Protein AF-A0A3C1GFR5-F1 (afdb_monomer)

pLDDT: mean 71.45, std 18.62, range [28.66, 93.38]

Secondary structure (DSSP, 8-state):
----EEEEEETTEEEETTSTTEEESS----SS---EEEEEEETTEEEEEEEETTPPEEEEEEEEEE-SSHHHHHHHHHHHHTTS--TT--EEEEEE-TTSS-EEEEEEEEEEEEEE--HHHHHH-SEEEEEEEEEE-S--B-PPEEEE-TTT-EEEESEEEE-TT---SSPEEEEEEEE-SSS-EEEEEEEEESSSS--GGGTEEESTT---BSSEEE--TT-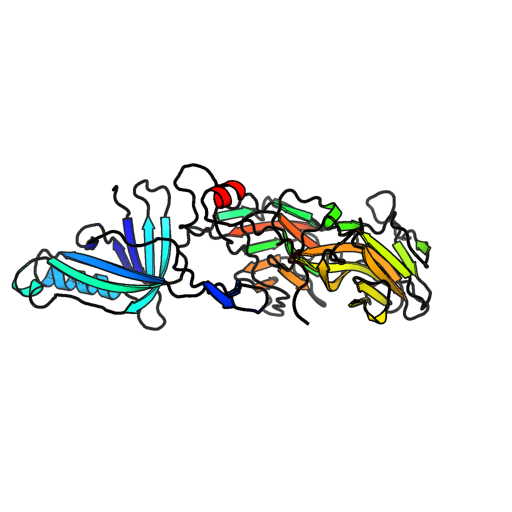--SSS---EEEE-SSSPEEEEEE-TTSPSEEEEEEEEEEESSS-EEEEEESSS-GGGSEEEEE--SS-EEEEEEEEEESSS--SS-S--EEEEEEEESSSS-EEEEEEEEEE-TT-EEEEE-TT--BSEEEEETTEEEETTB-------S---EESSSEEEEEEEESS--SS-EEEEEEEEE--BGGGS--SS-PPPHHHHHHTTSS---PPP---------

Structure (mmCIF, N/CA/C/O backbone):
data_AF-A0A3C1GFR5-F1
#
_entry.id   AF-A0A3C1GFR5-F1
#
loop_
_atom_site.group_PDB
_atom_site.id
_atom_site.type_symbol
_atom_site.label_atom_id
_atom_site.label_alt_id
_atom_site.label_comp_id
_atom_site.label_asym_id
_atom_site.label_entity_id
_atom_site.label_seq_id
_atom_site.pdbx_PDB_ins_code
_atom_site.Cartn_x
_atom_site.Cartn_y
_atom_site.Cartn_z
_atom_site.occupancy
_atom_site.B_iso_or_equiv
_atom_site.auth_seq_id
_atom_site.auth_comp_id
_atom_site.auth_asym_id
_atom_site.auth_atom_id
_atom_site.pdbx_PDB_model_num
ATOM 1 N N . MET A 1 1 ? -5.021 -7.190 39.333 1.00 31.58 1 MET A N 1
ATOM 2 C CA . MET A 1 1 ? -5.358 -6.693 37.986 1.00 31.58 1 MET A CA 1
ATOM 3 C C . MET A 1 1 ? -5.817 -5.260 38.150 1.00 31.58 1 MET A C 1
ATOM 5 O O . MET A 1 1 ? -6.749 -5.011 38.901 1.00 31.58 1 MET A O 1
ATOM 9 N N . THR A 1 2 ? -5.046 -4.315 37.628 1.00 34.56 2 THR A N 1
ATOM 10 C CA . THR A 1 2 ? -5.288 -2.872 37.755 1.00 34.56 2 THR A CA 1
ATOM 11 C C . THR A 1 2 ? -6.319 -2.438 36.710 1.00 34.56 2 THR A C 1
ATOM 13 O O . THR A 1 2 ? -6.284 -2.932 35.589 1.00 34.56 2 THR A O 1
ATOM 16 N N . ALA A 1 3 ? -7.255 -1.570 37.100 1.00 43.94 3 ALA A N 1
ATOM 17 C CA . ALA A 1 3 ? -8.505 -1.286 36.389 1.00 43.94 3 ALA A CA 1
ATOM 18 C C . ALA A 1 3 ? -8.322 -0.836 34.929 1.00 43.94 3 ALA A C 1
ATOM 20 O O . ALA A 1 3 ? -7.822 0.255 34.667 1.00 43.94 3 ALA A O 1
ATOM 21 N N . THR A 1 4 ? -8.770 -1.665 33.992 1.00 67.88 4 THR A N 1
ATOM 22 C CA . THR A 1 4 ? -9.026 -1.278 32.603 1.00 67.88 4 THR A CA 1
ATOM 23 C C . THR A 1 4 ? -10.295 -0.424 32.579 1.00 67.88 4 THR A C 1
ATOM 25 O O . THR A 1 4 ? -11.318 -0.842 33.120 1.00 67.88 4 THR A O 1
ATOM 28 N N . VAL A 1 5 ? -10.241 0.787 32.021 1.00 77.19 5 VAL A N 1
ATOM 29 C CA . VAL A 1 5 ? -11.447 1.613 31.856 1.00 77.19 5 VAL A CA 1
ATOM 30 C C . VAL A 1 5 ? -12.159 1.147 30.597 1.00 77.19 5 VAL A C 1
ATOM 32 O O . VAL A 1 5 ? -11.546 1.077 29.533 1.00 77.19 5 VAL A O 1
ATOM 35 N N . TYR A 1 6 ? -13.443 0.834 30.733 1.00 85.62 6 TYR A N 1
ATOM 36 C CA . TYR A 1 6 ? -14.312 0.468 29.623 1.00 85.62 6 TYR A CA 1
ATOM 37 C C . TYR A 1 6 ? -15.382 1.542 29.479 1.00 85.62 6 TYR A C 1
ATOM 39 O O . TYR A 1 6 ? -16.169 1.754 30.403 1.00 85.62 6 TYR A O 1
ATOM 47 N N . THR A 1 7 ? -15.406 2.219 28.339 1.00 89.44 7 THR A N 1
ATOM 48 C CA . THR A 1 7 ? -16.389 3.259 28.033 1.00 89.44 7 THR A CA 1
ATOM 49 C C . THR A 1 7 ? -17.201 2.823 26.831 1.00 89.44 7 THR A C 1
ATOM 51 O O . THR A 1 7 ? -16.641 2.601 25.762 1.00 89.44 7 THR A O 1
ATOM 54 N N . LEU A 1 8 ? -18.514 2.709 27.003 1.00 91.19 8 LEU A N 1
ATOM 55 C CA . LEU A 1 8 ? -19.450 2.486 25.909 1.00 91.19 8 LEU A CA 1
ATOM 56 C C . LEU A 1 8 ? -19.996 3.842 25.454 1.00 91.19 8 LEU A C 1
ATOM 58 O O . LEU A 1 8 ? -20.350 4.668 26.299 1.00 91.19 8 LEU A O 1
ATOM 62 N N . ALA A 1 9 ? -20.073 4.086 24.150 1.00 92.81 9 ALA A N 1
ATOM 63 C CA . ALA A 1 9 ? -20.615 5.322 23.602 1.00 92.81 9 ALA A CA 1
ATOM 64 C C . ALA A 1 9 ? -21.439 5.084 22.333 1.00 92.81 9 ALA A C 1
ATOM 66 O O . ALA A 1 9 ? -21.149 4.193 21.540 1.00 92.81 9 ALA A O 1
ATOM 67 N N . LYS A 1 10 ? -22.466 5.915 22.137 1.00 93.38 10 LYS A N 1
ATOM 68 C CA . LYS A 1 10 ? -23.279 5.973 20.919 1.00 93.38 10 LYS A CA 1
ATOM 69 C C . LYS A 1 10 ? -23.710 7.417 20.683 1.00 93.38 10 LYS A C 1
ATOM 71 O O . LYS A 1 10 ? -24.371 8.026 21.528 1.00 93.38 10 LYS A O 1
ATOM 76 N N . GLY A 1 11 ? -23.317 7.989 19.545 1.00 89.19 11 GLY A N 1
ATOM 77 C CA . GLY A 1 11 ? -23.493 9.420 19.286 1.00 89.19 11 GLY A CA 1
ATOM 78 C C . GLY A 1 11 ? -22.819 10.278 20.366 1.00 89.19 11 GLY A C 1
ATOM 79 O O . GLY A 1 11 ? -21.651 10.081 20.681 1.00 89.19 11 GLY A O 1
ATOM 80 N N . ALA A 1 12 ? -23.558 11.225 20.950 1.00 86.56 12 ALA A N 1
ATOM 81 C CA . ALA A 1 12 ? -23.051 12.089 22.023 1.00 86.56 12 ALA A CA 1
ATOM 82 C C . ALA A 1 12 ? -23.143 11.467 23.433 1.00 86.56 12 ALA A C 1
ATOM 84 O O . ALA A 1 12 ? -22.642 12.056 24.391 1.00 86.56 12 ALA A O 1
ATOM 85 N N . ALA A 1 13 ? -23.808 10.318 23.584 1.00 89.94 13 ALA A N 1
ATOM 86 C CA . ALA A 1 13 ? -23.986 9.663 24.874 1.00 89.94 13 ALA A CA 1
ATOM 87 C C . ALA A 1 13 ? -22.830 8.693 25.153 1.00 89.94 13 ALA A C 1
ATOM 89 O O . ALA A 1 13 ? -22.421 7.935 24.273 1.00 89.94 13 ALA A O 1
ATOM 90 N N . SER A 1 14 ? -22.324 8.692 26.386 1.00 92.44 14 SER A N 1
ATOM 91 C CA . SER A 1 14 ? -21.271 7.776 26.824 1.00 92.44 14 SER A CA 1
ATOM 92 C C . SER A 1 14 ? -21.428 7.392 28.292 1.00 92.44 14 SER A C 1
ATOM 94 O O . SER A 1 14 ? -21.910 8.178 29.109 1.00 92.44 14 SER A O 1
ATOM 96 N N . LEU A 1 15 ? -21.028 6.165 28.625 1.00 91.38 15 LEU A N 1
ATOM 97 C CA . LEU A 1 15 ? -21.062 5.613 29.974 1.00 91.38 15 LEU A CA 1
ATOM 98 C C . LEU A 1 15 ? -19.777 4.832 30.259 1.00 91.38 15 LEU A C 1
ATOM 100 O O . LEU A 1 15 ? -19.361 3.985 29.471 1.00 91.38 15 LEU A O 1
ATOM 104 N N . SER A 1 16 ? -19.174 5.084 31.421 1.00 88.75 16 SER A N 1
ATOM 105 C CA . SER A 1 16 ? -18.075 4.268 31.943 1.00 88.75 16 SER A CA 1
ATOM 106 C C . SER A 1 16 ? -18.643 3.063 32.693 1.00 88.75 16 SER A C 1
ATOM 108 O O . SER A 1 16 ? -19.423 3.221 33.633 1.00 88.75 16 SER A O 1
ATOM 110 N N . LEU A 1 17 ? -18.233 1.861 32.287 1.00 85.62 17 LEU A N 1
ATOM 111 C CA . LEU A 1 17 ? -18.725 0.577 32.794 1.00 85.62 17 LEU A CA 1
ATOM 112 C C . LEU A 1 17 ? -17.997 0.100 34.061 1.00 85.62 17 LEU A C 1
ATOM 114 O O . LEU A 1 17 ? -18.241 -1.005 34.535 1.00 85.62 17 LEU A O 1
ATOM 118 N N . VAL A 1 18 ? -17.085 0.907 34.606 1.00 82.56 18 VAL A N 1
ATOM 119 C CA . VAL A 1 18 ? -16.299 0.586 35.816 1.00 82.56 18 VAL A CA 1
ATOM 120 C C . VAL A 1 18 ? -16.488 1.606 36.938 1.00 82.56 18 VAL A C 1
ATOM 122 O O . VAL A 1 18 ? -15.811 1.557 37.965 1.00 82.56 18 VAL A O 1
ATOM 125 N N . THR A 1 19 ? -17.405 2.551 36.748 1.00 81.81 19 THR A N 1
ATOM 126 C CA . THR A 1 19 ? -17.721 3.611 37.705 1.00 81.81 19 THR A CA 1
ATOM 127 C C . THR A 1 19 ? -19.203 3.612 38.010 1.00 81.81 19 THR A C 1
ATOM 129 O O . THR A 1 19 ? -20.016 3.419 37.109 1.00 81.81 19 THR A O 1
ATOM 132 N N . HIS A 1 20 ? -19.557 3.936 39.256 1.00 77.81 20 HIS A N 1
ATOM 133 C CA . HIS A 1 20 ? -20.951 4.074 39.671 1.00 77.81 20 HIS A CA 1
ATOM 134 C C . HIS A 1 20 ? -21.769 4.887 38.645 1.00 77.81 20 HIS A C 1
ATOM 136 O O . HIS A 1 20 ? -21.341 5.992 38.302 1.00 77.81 20 HIS A O 1
ATOM 142 N N . PRO A 1 21 ? -22.929 4.389 38.175 1.00 84.62 21 PRO A N 1
ATOM 143 C CA . PRO A 1 21 ? -23.663 3.209 38.652 1.00 84.62 21 PRO A CA 1
ATOM 144 C C . PRO A 1 21 ? -23.300 1.850 38.018 1.00 84.62 21 PRO A C 1
ATOM 146 O O . PRO A 1 21 ? -23.926 0.854 38.377 1.00 84.62 21 PRO A O 1
ATOM 149 N N . TYR A 1 22 ? -22.323 1.777 37.115 1.00 85.12 22 TYR A N 1
ATOM 150 C CA . TYR A 1 22 ? -22.013 0.580 36.325 1.00 85.12 22 TYR A CA 1
ATOM 151 C C . TYR A 1 22 ? -20.718 -0.092 36.778 1.00 85.12 22 TYR A C 1
ATOM 153 O O . TYR A 1 22 ? -19.708 0.567 37.028 1.00 85.12 22 TYR A O 1
ATOM 161 N N . TYR A 1 23 ? -20.738 -1.417 36.852 1.00 83.12 23 TYR A N 1
ATOM 162 C CA . TYR A 1 23 ? -19.579 -2.214 37.227 1.00 83.12 23 TYR A CA 1
ATOM 163 C C . TYR A 1 23 ? -19.514 -3.462 36.355 1.00 83.12 23 TYR A C 1
ATOM 165 O O . TYR A 1 23 ? -20.401 -4.309 36.410 1.00 83.12 23 TYR A O 1
ATOM 173 N N . MET A 1 24 ? -18.464 -3.601 35.553 1.00 80.19 24 MET A N 1
ATOM 174 C CA . MET A 1 24 ? -18.234 -4.825 34.794 1.00 80.19 24 MET A CA 1
ATOM 175 C C . MET A 1 24 ? -18.039 -6.021 35.728 1.00 80.19 24 MET A C 1
ATOM 177 O O . MET A 1 24 ? -17.272 -5.958 36.689 1.00 80.19 24 MET A O 1
ATOM 181 N N . ALA A 1 25 ? -18.744 -7.112 35.430 1.00 62.66 25 ALA A N 1
ATOM 182 C CA . ALA A 1 25 ? -18.756 -8.325 36.245 1.00 62.66 25 ALA A CA 1
ATOM 183 C C . ALA A 1 25 ? -17.576 -9.280 35.950 1.00 62.66 25 ALA A C 1
ATOM 185 O O . ALA A 1 25 ? -17.436 -10.307 36.611 1.00 62.66 25 ALA A O 1
ATOM 186 N N . GLY A 1 26 ? -16.716 -8.944 34.984 1.00 64.06 26 GLY A N 1
ATOM 187 C CA . GLY A 1 26 ? -15.518 -9.694 34.599 1.00 64.06 26 GLY A CA 1
ATOM 188 C C . GLY A 1 26 ? -14.709 -8.935 33.546 1.00 64.06 26 GLY A C 1
ATOM 189 O O . GLY A 1 26 ? -15.157 -7.892 33.082 1.00 64.06 26 GLY A O 1
ATOM 190 N N . ASP A 1 27 ? -13.531 -9.435 33.174 1.00 62.28 27 ASP A N 1
ATOM 191 C CA . ASP A 1 27 ? -12.758 -8.873 32.059 1.00 62.28 27 ASP A CA 1
ATOM 192 C C . ASP A 1 27 ? -13.340 -9.322 30.712 1.00 62.28 27 ASP A C 1
ATOM 194 O O . ASP A 1 27 ? -13.776 -10.465 30.562 1.00 62.28 27 ASP A O 1
ATOM 198 N N . LEU A 1 28 ? -13.323 -8.433 29.716 1.00 66.00 28 LEU A N 1
ATOM 199 C CA . LEU A 1 28 ? -13.702 -8.802 28.354 1.00 66.00 28 LEU A CA 1
ATOM 200 C C . LEU A 1 28 ? -12.612 -9.692 27.736 1.00 66.00 28 LEU A C 1
ATOM 202 O O . LEU A 1 28 ? -11.426 -9.364 27.855 1.00 66.00 28 LEU A O 1
ATOM 206 N N . PRO A 1 29 ? -12.970 -10.774 27.023 1.00 63.47 29 PRO A N 1
ATOM 207 C CA . PRO A 1 29 ? -12.011 -11.616 26.317 1.00 63.47 29 PRO A CA 1
ATOM 208 C C . PRO A 1 29 ? -11.534 -10.925 25.028 1.00 63.47 29 PRO A C 1
ATOM 210 O O . PRO A 1 29 ? -11.794 -11.380 23.919 1.00 63.47 29 PRO A O 1
ATOM 213 N N . ILE A 1 30 ? -10.804 -9.817 25.167 1.00 60.44 30 ILE A N 1
ATOM 214 C CA . ILE A 1 30 ? -10.204 -9.030 24.072 1.00 60.44 30 ILE A CA 1
ATOM 215 C C . ILE A 1 30 ? -8.920 -9.723 23.558 1.00 60.44 30 ILE A C 1
ATOM 217 O O . ILE A 1 30 ? -7.928 -9.081 23.225 1.00 60.44 30 ILE A O 1
ATOM 221 N N . GLY A 1 31 ? -8.889 -11.059 23.578 1.00 53.62 31 GLY A N 1
ATOM 222 C CA . GLY A 1 31 ? -7.789 -11.837 23.009 1.00 53.62 31 GLY A CA 1
ATOM 223 C C . GLY A 1 31 ? -7.726 -11.670 21.488 1.00 53.62 31 GLY A C 1
ATOM 224 O O . GLY A 1 31 ? -8.542 -10.964 20.896 1.00 53.62 31 GLY A O 1
ATOM 225 N N . SER A 1 32 ? -6.773 -12.342 20.839 1.00 49.81 32 SER A N 1
ATOM 226 C CA . SER A 1 32 ? -6.678 -12.332 19.377 1.00 49.81 32 SER A CA 1
ATOM 227 C C . SER A 1 32 ? -7.992 -12.826 18.774 1.00 49.81 32 SER A C 1
ATOM 229 O O . SER A 1 32 ? -8.426 -13.928 19.121 1.00 49.81 32 SER A O 1
ATOM 231 N N . SER A 1 33 ? -8.603 -12.040 17.879 1.00 47.94 33 SER A N 1
ATOM 232 C CA . SER A 1 33 ? -9.789 -12.450 17.110 1.00 47.94 33 SER A CA 1
ATOM 233 C C . SER A 1 33 ? -9.643 -13.897 16.638 1.00 47.94 33 SER A C 1
ATOM 235 O O . SER A 1 33 ? -8.609 -14.234 16.051 1.00 47.94 33 SER A O 1
ATOM 237 N N . GLY A 1 34 ? -10.648 -14.740 16.892 1.00 41.47 34 GLY A N 1
ATOM 238 C CA . GLY A 1 34 ? -10.640 -16.129 16.444 1.00 41.47 34 GLY A CA 1
ATOM 239 C C . GLY A 1 34 ? -10.467 -16.177 14.930 1.00 41.47 34 GLY A C 1
ATOM 240 O O . GLY A 1 34 ? -11.394 -15.867 14.190 1.00 41.47 34 GLY A O 1
ATOM 241 N N . ARG A 1 35 ? -9.261 -16.516 14.466 1.00 43.78 35 ARG A N 1
ATOM 242 C CA . ARG A 1 35 ? -9.002 -16.785 13.053 1.00 43.78 35 ARG A CA 1
ATOM 243 C C . ARG A 1 35 ? -9.625 -18.142 12.759 1.00 43.78 35 ARG A C 1
ATOM 245 O O . ARG A 1 35 ? -9.175 -19.140 13.319 1.00 43.78 35 ARG A O 1
ATOM 252 N N . SER A 1 36 ? -10.650 -18.200 11.913 1.00 36.88 36 SER A N 1
ATOM 253 C CA . SER A 1 36 ? -10.970 -19.465 11.260 1.00 36.88 36 SER A CA 1
ATOM 254 C C . SER A 1 36 ? -10.011 -19.619 10.084 1.00 36.88 36 SER A C 1
ATOM 256 O O . SER A 1 36 ? -10.039 -18.861 9.112 1.00 36.88 36 SER A O 1
ATOM 258 N N . THR A 1 37 ? -9.093 -20.567 10.227 1.00 36.34 37 THR A N 1
ATOM 259 C CA . THR A 1 37 ? -8.254 -21.032 9.128 1.00 36.34 37 THR A CA 1
ATOM 260 C C . THR A 1 37 ? -8.987 -22.206 8.501 1.00 36.34 37 THR A C 1
ATOM 262 O O . THR A 1 37 ? -9.157 -23.235 9.155 1.00 36.34 37 THR A O 1
ATOM 265 N N . GLU A 1 38 ? -9.458 -22.058 7.265 1.00 33.47 38 GLU A N 1
ATOM 266 C CA . GLU A 1 38 ? -9.951 -23.207 6.511 1.00 33.47 38 GLU A CA 1
ATOM 267 C C . GLU A 1 38 ? -8.744 -23.871 5.841 1.00 33.47 38 GLU A C 1
ATOM 269 O O . GLU A 1 38 ? -8.071 -23.282 4.990 1.00 33.47 38 GLU A O 1
ATOM 274 N N . LEU A 1 39 ? -8.409 -25.073 6.312 1.00 33.25 39 LEU A N 1
ATOM 275 C CA . LEU A 1 39 ? -7.387 -25.910 5.695 1.00 33.25 39 LEU A CA 1
ATOM 276 C C . LEU A 1 39 ? -8.036 -26.616 4.506 1.00 33.25 39 LEU A C 1
ATOM 278 O O . LEU A 1 39 ? -8.922 -27.452 4.688 1.00 33.25 39 LEU A O 1
ATOM 282 N N . LEU A 1 40 ? -7.603 -26.266 3.297 1.00 35.62 40 LEU A N 1
ATOM 283 C CA . LEU A 1 40 ? -7.953 -27.024 2.106 1.00 35.62 40 LEU A CA 1
ATOM 284 C C . LEU A 1 40 ? -6.962 -28.181 2.001 1.00 35.62 40 LEU A C 1
ATOM 286 O O . LEU A 1 40 ? -5.751 -27.976 1.932 1.00 35.62 40 LEU A O 1
ATOM 290 N N . TYR A 1 41 ? -7.485 -29.402 2.019 1.00 34.81 41 TYR A N 1
ATOM 291 C CA . TYR A 1 41 ? -6.689 -30.595 1.766 1.00 34.81 41 TYR A CA 1
ATOM 292 C C . TYR A 1 41 ? -6.659 -30.839 0.257 1.00 34.81 41 TYR A C 1
ATOM 294 O O . TYR A 1 41 ? -7.672 -31.237 -0.320 1.00 34.81 41 TYR A O 1
ATOM 302 N N . GLY A 1 42 ? -5.519 -30.542 -0.366 1.00 38.16 42 GLY A N 1
ATOM 303 C CA . GLY A 1 42 ? -5.192 -30.979 -1.722 1.00 38.16 42 GLY A CA 1
ATOM 304 C C . GLY A 1 42 ? -4.306 -32.225 -1.697 1.00 38.16 42 GLY A C 1
ATOM 305 O O . GLY A 1 42 ? -3.840 -32.639 -0.633 1.00 38.16 42 GLY A O 1
ATOM 306 N N . ASP A 1 43 ? -4.057 -32.800 -2.874 1.00 37.53 43 ASP A N 1
ATOM 307 C CA . ASP A 1 43 ? -3.173 -33.966 -3.032 1.00 37.53 43 ASP A CA 1
ATOM 308 C C . ASP A 1 43 ? -1.709 -33.656 -2.632 1.00 37.53 43 ASP A C 1
ATOM 310 O O . ASP A 1 43 ? -0.982 -34.565 -2.242 1.00 37.53 43 ASP A O 1
ATOM 314 N N . ASP A 1 44 ? -1.329 -32.370 -2.596 1.00 39.78 44 ASP A N 1
ATOM 315 C CA . ASP A 1 44 ? 0.004 -31.865 -2.216 1.00 39.78 44 ASP A CA 1
ATOM 316 C C . ASP A 1 44 ? 0.105 -31.407 -0.738 1.00 39.78 44 ASP A C 1
ATOM 318 O O . ASP A 1 44 ? 1.019 -30.678 -0.358 1.00 39.78 44 ASP A O 1
ATOM 322 N N . GLY A 1 45 ? -0.844 -31.798 0.125 1.00 33.12 45 GLY A N 1
ATOM 323 C CA . GLY A 1 45 ? -0.836 -31.472 1.560 1.00 33.12 45 GLY A CA 1
ATOM 324 C C . GLY A 1 45 ? -1.778 -30.327 1.979 1.00 33.12 45 GLY A C 1
ATOM 325 O O . GLY A 1 45 ? -2.599 -29.850 1.189 1.00 33.12 45 GLY A O 1
ATOM 326 N N . PRO A 1 46 ? -1.754 -29.919 3.267 1.00 29.47 46 PRO A N 1
ATOM 327 C CA . PRO A 1 46 ? -2.654 -28.892 3.784 1.00 29.47 46 PRO A CA 1
ATOM 328 C C . PRO A 1 46 ? -2.239 -27.500 3.287 1.00 29.47 46 PRO A C 1
ATOM 330 O O . PRO A 1 46 ? -1.282 -26.912 3.788 1.00 29.47 46 PRO A O 1
ATOM 333 N N . MET A 1 47 ? -2.998 -26.932 2.350 1.00 30.23 47 MET A N 1
ATOM 334 C CA . MET A 1 47 ? -2.854 -25.530 1.955 1.00 30.23 47 MET A CA 1
ATOM 335 C C . MET A 1 47 ? -3.787 -24.647 2.791 1.00 30.23 47 MET A C 1
ATOM 337 O O . MET A 1 47 ? -4.961 -24.962 3.008 1.00 30.23 47 MET A O 1
ATOM 341 N N . VAL A 1 48 ? -3.280 -23.500 3.251 1.00 35.03 48 VAL A N 1
ATOM 342 C CA . VAL A 1 48 ? -4.120 -22.442 3.832 1.00 35.03 48 VAL A CA 1
ATOM 343 C C . VAL A 1 48 ? -4.910 -21.813 2.686 1.00 35.03 48 VAL A C 1
ATOM 345 O O . VAL A 1 48 ? -4.400 -20.958 1.971 1.00 35.03 48 VAL A O 1
ATOM 348 N N . GLY A 1 49 ? -6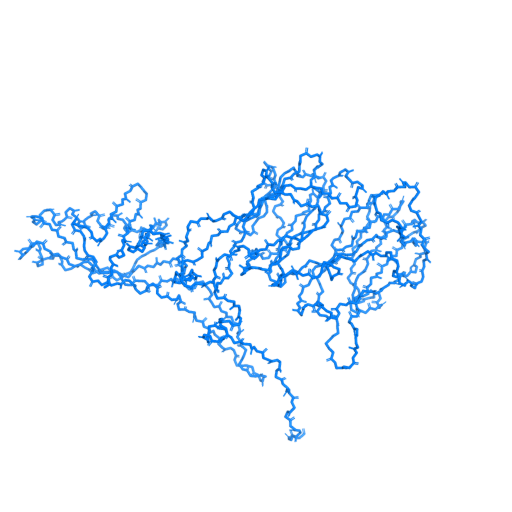.140 -22.281 2.473 1.00 35.97 49 GLY A N 1
ATOM 349 C CA . GLY A 1 49 ? -6.962 -21.867 1.335 1.00 35.97 49 GLY A CA 1
ATOM 350 C C . GLY A 1 49 ? -7.549 -20.469 1.484 1.00 35.97 49 GLY A C 1
ATOM 351 O O . GLY A 1 49 ? -7.748 -19.766 0.496 1.00 35.97 49 GLY A O 1
ATOM 352 N N . TYR A 1 50 ? -7.826 -20.065 2.727 1.00 36.53 50 TYR A N 1
ATOM 353 C CA . TYR A 1 50 ? -8.351 -18.746 3.054 1.00 36.53 50 TYR A CA 1
ATOM 354 C C . TYR A 1 50 ? -8.220 -18.485 4.563 1.00 36.53 50 TYR A C 1
ATOM 356 O O . TYR A 1 50 ? -8.628 -19.311 5.384 1.00 36.53 50 TYR A O 1
ATOM 364 N N . VAL A 1 51 ? -7.680 -17.327 4.952 1.00 38.50 51 VAL A N 1
ATOM 365 C CA . VAL A 1 51 ? -7.840 -16.806 6.318 1.00 38.50 51 VAL A CA 1
ATOM 366 C C . VAL A 1 51 ? -9.070 -15.915 6.285 1.00 38.50 51 VAL A C 1
ATOM 368 O O . VAL A 1 51 ? -9.050 -14.855 5.659 1.00 38.50 51 VAL A O 1
ATOM 371 N N . ASN A 1 52 ? -10.163 -16.329 6.929 1.00 35.88 52 ASN A N 1
ATOM 372 C CA . ASN A 1 52 ? -11.327 -15.459 7.034 1.00 35.88 52 ASN A CA 1
ATOM 373 C C . ASN A 1 52 ? -11.033 -14.351 8.060 1.00 35.88 52 ASN A C 1
ATOM 375 O O . ASN A 1 52 ? -11.323 -14.475 9.246 1.00 35.88 52 ASN A O 1
ATOM 379 N N . GLU A 1 53 ? -10.415 -13.261 7.602 1.00 46.56 53 GLU A N 1
ATOM 380 C CA . GLU A 1 53 ? -10.109 -12.087 8.432 1.00 46.56 53 GLU A CA 1
ATOM 381 C C . GLU A 1 53 ? -11.355 -11.253 8.788 1.00 46.56 53 GLU A C 1
ATOM 383 O O . GLU A 1 53 ? -11.249 -10.305 9.564 1.00 46.56 53 GLU A O 1
ATOM 388 N N . ARG A 1 54 ? -12.525 -11.574 8.215 1.00 47.75 54 ARG A N 1
ATOM 389 C CA . ARG A 1 54 ? -13.754 -10.766 8.305 1.00 47.75 54 ARG A CA 1
ATOM 390 C C . ARG A 1 54 ? -14.834 -11.338 9.226 1.00 47.75 54 ARG A C 1
ATOM 392 O O . ARG A 1 54 ? -15.943 -10.815 9.230 1.00 47.75 54 ARG A O 1
ATOM 399 N N . GLY A 1 55 ? -14.553 -12.398 9.982 1.00 60.28 55 GLY A N 1
ATOM 400 C CA . GLY A 1 55 ? -15.519 -12.906 10.957 1.00 60.28 55 GLY A CA 1
ATOM 401 C C . GLY A 1 55 ? -15.813 -11.854 12.028 1.00 60.28 55 GLY A C 1
ATOM 402 O O . GLY A 1 55 ? -14.885 -11.375 12.677 1.00 60.28 55 GLY A O 1
ATOM 403 N N . GLU A 1 56 ? -17.084 -11.492 12.207 1.00 74.19 56 GLU A N 1
ATOM 404 C CA . GLU A 1 56 ? -17.521 -10.604 13.288 1.00 74.19 56 GLU A CA 1
ATOM 405 C C . GLU A 1 56 ? -16.999 -11.116 14.634 1.00 74.19 56 GLU A C 1
ATOM 407 O O . GLU A 1 56 ? -17.023 -12.317 14.927 1.00 74.19 56 GLU A O 1
ATOM 412 N N . ARG A 1 57 ? -16.528 -10.202 15.480 1.00 77.31 57 ARG A N 1
ATOM 413 C CA . ARG A 1 57 ? -16.110 -10.550 16.832 1.00 77.31 57 ARG A CA 1
ATOM 414 C C . ARG A 1 57 ? -17.329 -10.566 17.739 1.00 77.31 57 ARG A C 1
ATOM 416 O O . ARG A 1 57 ? -18.014 -9.559 17.868 1.00 77.31 57 ARG A O 1
ATOM 423 N N . ARG A 1 58 ? -17.534 -11.677 18.441 1.00 82.75 58 ARG A N 1
ATOM 424 C CA . ARG A 1 58 ? -18.556 -11.798 19.484 1.00 82.75 58 ARG A CA 1
ATOM 425 C C . ARG A 1 58 ? -17.922 -11.628 20.859 1.00 82.75 58 ARG A C 1
ATOM 427 O O . ARG A 1 58 ? -16.991 -12.355 21.205 1.00 82.75 58 ARG A O 1
ATOM 434 N N . LEU A 1 59 ? -18.382 -10.636 21.620 1.00 81.81 59 LEU A N 1
ATOM 435 C CA . LEU A 1 59 ? -17.879 -10.328 22.958 1.00 81.81 59 LEU A CA 1
ATOM 436 C C . LEU A 1 59 ? -18.993 -10.451 24.000 1.00 81.81 59 LEU A C 1
ATOM 438 O O . LEU A 1 59 ? -19.910 -9.628 23.998 1.00 81.81 59 LEU A O 1
ATOM 442 N N . PRO A 1 60 ? -18.906 -11.406 24.941 1.00 85.06 60 PRO A N 1
ATOM 443 C CA . PRO A 1 60 ? -19.836 -11.459 26.057 1.00 85.06 60 PRO A CA 1
ATOM 444 C C . PRO A 1 60 ? -19.550 -10.294 27.012 1.00 85.06 60 PRO A C 1
ATOM 446 O O . PRO A 1 60 ? -18.485 -10.222 27.626 1.00 85.06 60 PRO A O 1
ATOM 449 N N . LEU A 1 61 ? -20.507 -9.382 27.145 1.00 86.25 61 LEU A N 1
ATOM 450 C CA . LEU A 1 61 ? -20.478 -8.272 28.084 1.00 86.25 61 LEU A CA 1
ATOM 451 C C . LEU A 1 61 ? -21.453 -8.550 29.233 1.00 86.25 61 LEU A C 1
ATOM 453 O O . LEU A 1 61 ? -22.642 -8.765 29.012 1.00 86.25 61 LEU A O 1
ATOM 457 N N . ALA A 1 62 ? -20.957 -8.472 30.468 1.00 86.75 62 ALA A N 1
ATOM 458 C CA . ALA A 1 62 ? -21.774 -8.534 31.675 1.00 86.75 62 ALA A CA 1
ATOM 459 C C . ALA A 1 62 ? -21.517 -7.303 32.556 1.00 86.75 62 ALA A C 1
ATOM 461 O O . ALA A 1 62 ? -20.388 -7.060 32.995 1.00 86.75 62 ALA A O 1
ATOM 462 N N . VAL A 1 63 ? -22.567 -6.524 32.824 1.00 85.94 63 VAL A N 1
ATOM 463 C CA . VAL A 1 63 ? -22.503 -5.281 33.607 1.00 85.94 63 VAL A CA 1
ATOM 464 C C . VAL A 1 63 ? -23.490 -5.352 34.764 1.00 85.94 63 VAL A C 1
ATOM 466 O O . VAL A 1 63 ? -24.699 -5.458 34.566 1.00 85.94 63 VAL A O 1
ATOM 469 N N . ALA A 1 64 ? -22.975 -5.244 35.985 1.00 87.38 64 ALA A N 1
ATOM 470 C CA . ALA A 1 64 ? -23.772 -4.976 37.168 1.00 87.38 64 ALA A CA 1
ATOM 471 C C . ALA A 1 64 ? -24.152 -3.489 37.195 1.00 87.38 64 ALA A C 1
ATOM 473 O O . ALA A 1 64 ? -23.298 -2.600 37.243 1.00 87.38 64 ALA A O 1
ATOM 474 N N . VAL A 1 65 ? -25.449 -3.218 37.156 1.00 86.75 65 VAL A N 1
ATOM 475 C CA . VAL A 1 65 ? -26.035 -1.882 37.186 1.00 86.75 65 VAL A CA 1
ATOM 476 C C . VAL A 1 65 ? -26.646 -1.660 38.556 1.00 86.75 65 VAL A C 1
ATOM 478 O O . VAL A 1 65 ? -27.463 -2.459 39.013 1.00 86.75 65 VAL A O 1
ATOM 481 N N . ARG A 1 66 ? -26.258 -0.568 39.216 1.00 86.50 66 ARG A N 1
ATOM 482 C CA . ARG A 1 66 ? -26.766 -0.198 40.538 1.00 86.50 66 ARG A CA 1
ATOM 483 C C . ARG A 1 66 ? -27.661 1.035 40.487 1.00 86.50 66 ARG A C 1
ATOM 485 O O . ARG A 1 66 ? -27.409 1.983 39.753 1.00 86.50 66 ARG A O 1
ATOM 492 N N . GLY A 1 67 ? -28.686 1.055 41.326 1.00 81.88 67 GLY A N 1
ATOM 493 C CA . GLY A 1 67 ? -29.536 2.214 41.574 1.00 81.88 67 GLY A CA 1
ATOM 494 C C . GLY A 1 67 ? -29.625 2.520 43.063 1.00 81.88 67 GLY A C 1
ATOM 495 O O . GLY A 1 67 ? -29.569 1.627 43.899 1.00 81.88 67 GLY A O 1
ATOM 496 N N . THR A 1 68 ? -29.797 3.788 43.426 1.00 80.81 68 THR A N 1
ATOM 497 C CA . THR A 1 68 ? -30.108 4.171 44.818 1.00 80.81 68 THR A CA 1
ATOM 498 C C . THR A 1 68 ? -31.564 3.871 45.195 1.00 80.81 68 THR A C 1
ATOM 500 O O . THR A 1 68 ? -31.901 3.815 46.374 1.00 80.81 68 THR A O 1
ATOM 503 N N . THR A 1 69 ? -32.424 3.667 44.193 1.00 82.81 69 THR A N 1
ATOM 504 C CA . THR A 1 69 ? -33.840 3.281 44.292 1.00 82.81 69 THR A CA 1
ATOM 505 C C . THR A 1 69 ? -34.196 2.377 43.107 1.00 82.81 69 THR A C 1
ATOM 507 O O . THR A 1 69 ? -33.458 2.362 42.120 1.00 82.81 69 THR A O 1
ATOM 510 N N . GLY A 1 70 ? -35.340 1.683 43.147 1.00 80.88 70 GLY A N 1
ATOM 511 C CA . GLY A 1 70 ? -35.826 0.902 41.997 1.00 80.88 70 GLY A CA 1
ATOM 512 C C . GLY A 1 70 ? -35.998 1.747 40.724 1.00 80.88 70 GLY A C 1
ATOM 513 O O . GLY A 1 70 ? -35.593 1.324 39.646 1.00 80.88 70 GLY A O 1
ATOM 514 N N . GLN A 1 71 ? -36.483 2.989 40.856 1.00 83.81 71 GLN A N 1
ATOM 515 C CA . GLN A 1 71 ? -36.566 3.935 39.733 1.00 83.81 71 GLN A CA 1
ATOM 516 C C . GLN A 1 71 ? -35.180 4.376 39.245 1.00 83.81 71 GLN A C 1
ATOM 518 O O . GLN A 1 71 ? -34.957 4.515 38.048 1.00 83.81 71 GLN A O 1
ATOM 523 N N . GLY A 1 72 ? -34.236 4.595 40.165 1.00 84.62 72 GLY A N 1
ATOM 524 C CA . GLY A 1 72 ? -32.852 4.918 39.817 1.00 84.62 72 GLY A CA 1
ATOM 525 C C . GLY A 1 72 ? -32.166 3.779 39.061 1.00 84.62 72 GLY A C 1
ATOM 526 O O . GLY A 1 72 ? -31.447 4.036 38.103 1.00 84.62 72 GLY A O 1
ATOM 527 N N . LEU A 1 73 ? -32.431 2.530 39.454 1.00 85.81 73 LEU A N 1
ATOM 528 C CA . LEU A 1 73 ? -31.947 1.341 38.755 1.00 85.81 73 LEU A CA 1
ATOM 529 C C . LEU A 1 73 ? -32.519 1.268 37.333 1.00 85.81 73 LEU A C 1
ATOM 531 O O . LEU A 1 73 ? -31.768 1.051 36.388 1.00 85.81 73 LEU A O 1
ATOM 535 N N . GLU A 1 74 ? -33.823 1.504 37.175 1.00 86.38 74 GLU A N 1
ATOM 536 C CA . GLU A 1 74 ? -34.486 1.548 35.866 1.00 86.38 74 GLU A CA 1
ATOM 537 C C . GLU A 1 74 ? -33.898 2.634 34.955 1.00 86.38 74 GLU A C 1
ATOM 539 O O . GLU A 1 74 ? -33.583 2.364 33.799 1.00 86.38 74 GLU A O 1
ATOM 544 N N . THR A 1 75 ? -33.674 3.843 35.475 1.00 88.88 75 THR A N 1
ATOM 545 C CA . THR A 1 75 ? -33.047 4.931 34.711 1.00 88.88 75 THR A CA 1
ATOM 546 C C . THR A 1 75 ? -31.630 4.567 34.258 1.00 88.88 75 THR A C 1
ATOM 548 O O . THR A 1 75 ? -31.283 4.796 33.097 1.00 88.88 75 THR A O 1
ATOM 551 N N . SER A 1 76 ? -30.814 3.977 35.138 1.00 89.06 76 SER A N 1
ATOM 552 C CA . SER A 1 76 ? -29.460 3.524 34.786 1.00 89.06 76 SER A CA 1
ATOM 553 C C . SER A 1 76 ? -29.484 2.402 33.741 1.00 89.06 76 SER A C 1
ATOM 555 O O . SER A 1 76 ? -28.719 2.434 32.781 1.00 89.06 76 SER A O 1
ATOM 557 N N . LEU A 1 77 ? -30.394 1.432 33.867 1.00 88.75 77 LEU A N 1
ATOM 558 C CA . LEU A 1 77 ? -30.552 0.362 32.877 1.00 88.75 77 LEU A CA 1
ATOM 559 C C . LEU A 1 77 ? -30.973 0.910 31.512 1.00 88.75 77 LEU A C 1
ATOM 561 O O . LEU A 1 77 ? -30.349 0.577 30.509 1.00 88.75 77 LEU A O 1
ATOM 565 N N . ASN A 1 78 ? -31.967 1.799 31.473 1.00 89.62 78 ASN A N 1
ATOM 566 C CA . ASN A 1 78 ? -32.407 2.438 30.233 1.00 89.62 78 ASN A CA 1
ATOM 567 C C . ASN A 1 78 ? -31.286 3.256 29.581 1.00 89.62 78 ASN A C 1
ATOM 569 O O . ASN A 1 78 ? -31.168 3.264 28.360 1.00 89.62 78 ASN A O 1
ATOM 573 N N . SER A 1 79 ? -30.433 3.900 30.384 1.00 91.06 79 SER A N 1
ATOM 574 C CA . SER A 1 79 ? -29.274 4.643 29.876 1.00 91.06 79 SER A CA 1
ATOM 575 C C . SER A 1 79 ? -28.230 3.718 29.242 1.00 91.06 79 SER A C 1
ATOM 577 O O . SER A 1 79 ? -27.683 4.057 28.198 1.00 91.06 79 SER A O 1
ATOM 579 N N . LEU A 1 80 ? -27.976 2.545 29.833 1.00 90.00 80 LEU A N 1
ATOM 580 C CA . LEU A 1 80 ? -27.072 1.540 29.265 1.00 90.00 80 LEU A CA 1
ATOM 581 C C . LEU A 1 80 ? -27.640 0.915 27.985 1.00 90.00 80 LEU A C 1
ATOM 583 O O . LEU A 1 80 ? -26.936 0.830 26.983 1.00 90.00 80 LEU A O 1
ATOM 587 N N . LEU A 1 81 ? -28.918 0.528 27.995 1.00 90.31 81 LEU A N 1
ATOM 588 C CA . LEU A 1 81 ? -29.602 -0.033 26.826 1.00 90.31 81 LEU A CA 1
ATOM 589 C C . LEU A 1 81 ? -29.651 0.957 25.659 1.00 90.31 81 LEU A C 1
ATOM 591 O O . LEU A 1 81 ? -29.482 0.554 24.513 1.00 90.31 81 LEU A O 1
ATOM 595 N N . ALA A 1 82 ? -29.816 2.251 25.944 1.00 91.50 82 ALA A N 1
ATOM 596 C CA . ALA A 1 82 ? -29.810 3.294 24.924 1.00 91.50 82 ALA A CA 1
ATOM 597 C C . ALA A 1 82 ? -28.472 3.411 24.178 1.00 91.50 82 ALA A C 1
ATOM 599 O O . ALA A 1 82 ? -28.457 3.965 23.082 1.00 91.50 82 ALA A O 1
ATOM 600 N N . LEU A 1 83 ? -27.365 2.905 24.736 1.00 93.00 83 LEU A N 1
ATOM 601 C CA . LEU A 1 83 ? -26.063 2.878 24.066 1.00 93.00 83 LEU A CA 1
ATOM 602 C C . LEU A 1 83 ? -25.850 1.653 23.171 1.00 93.00 83 LEU A C 1
ATOM 604 O O . LEU A 1 83 ? -24.910 1.658 22.381 1.00 93.00 83 LEU A O 1
ATOM 608 N N . LEU A 1 84 ? -26.689 0.617 23.265 1.00 91.44 84 LEU A N 1
ATOM 609 C CA . LEU A 1 84 ? -26.608 -0.517 22.345 1.00 91.44 84 LEU A CA 1
ATOM 610 C C . LEU A 1 84 ? -27.075 -0.072 20.945 1.00 91.44 84 LEU A C 1
ATOM 612 O O . LEU A 1 84 ? -28.060 0.671 20.841 1.00 91.44 84 LEU A O 1
ATOM 616 N N . PRO A 1 85 ? -26.373 -0.459 19.866 1.00 90.50 85 PRO A N 1
ATOM 617 C CA . PRO A 1 85 ? -26.741 -0.049 18.515 1.00 90.50 85 PRO A CA 1
ATOM 618 C C . PRO A 1 85 ? -28.008 -0.773 18.047 1.00 90.50 85 PRO A C 1
ATOM 620 O O . PRO A 1 85 ? -28.177 -1.968 18.293 1.00 90.50 85 PRO A O 1
ATOM 623 N N . HIS A 1 86 ? -28.902 -0.050 17.373 1.00 88.00 86 HIS A N 1
ATOM 624 C CA . HIS A 1 86 ? -29.985 -0.651 16.590 1.00 88.00 86 HIS A CA 1
ATOM 625 C C . HIS A 1 86 ? -29.509 -1.018 15.176 1.00 88.00 86 HIS A C 1
ATOM 627 O O . HIS A 1 86 ? -28.378 -0.726 14.796 1.00 88.00 86 HIS A O 1
ATOM 633 N N . GLU A 1 87 ? -30.372 -1.660 14.387 1.00 81.75 87 GLU A N 1
ATOM 634 C CA . GLU A 1 87 ? -30.066 -2.012 12.997 1.00 81.75 87 GLU A CA 1
ATOM 635 C C . GLU A 1 87 ? -29.656 -0.768 12.188 1.00 81.75 87 GLU A C 1
ATOM 637 O O . GLU A 1 87 ? -30.394 0.216 12.121 1.00 81.75 87 GLU A O 1
ATOM 642 N N . GLY A 1 88 ? -28.458 -0.809 11.598 1.00 80.19 88 GLY A N 1
ATOM 643 C CA . GLY A 1 88 ? -27.873 0.308 10.848 1.00 80.19 88 GLY A CA 1
ATOM 644 C C . GLY A 1 88 ? -27.197 1.389 11.703 1.00 80.19 88 GLY A C 1
ATOM 645 O O . GLY A 1 88 ? -26.646 2.335 11.142 1.00 80.19 88 GLY A O 1
ATOM 646 N N . GLU A 1 89 ? -27.204 1.265 13.032 1.00 89.44 89 GLU A N 1
ATOM 647 C CA . GLU A 1 89 ? -26.429 2.114 13.940 1.00 89.44 89 GLU A CA 1
ATOM 648 C C . GLU A 1 89 ? -25.119 1.432 14.349 1.00 89.44 89 GLU A C 1
ATOM 650 O O . GLU A 1 89 ? -24.990 0.211 14.320 1.00 89.44 89 GLU A O 1
ATOM 655 N N . THR A 1 90 ? -24.154 2.228 14.805 1.00 90.50 90 THR A N 1
ATOM 656 C CA . THR A 1 90 ? -22.934 1.725 15.440 1.00 90.50 90 THR A CA 1
ATOM 657 C C . THR A 1 90 ? -22.755 2.348 16.817 1.00 90.50 90 THR A C 1
ATOM 659 O O . THR A 1 90 ? -23.182 3.475 17.081 1.00 90.50 90 THR A O 1
ATOM 662 N N . ALA A 1 91 ? -22.122 1.599 17.712 1.00 92.31 91 ALA A N 1
ATOM 663 C CA . ALA A 1 91 ? -21.649 2.087 19.000 1.00 92.31 91 ALA A CA 1
ATOM 664 C C . ALA A 1 91 ? -20.145 1.827 19.114 1.00 92.31 91 ALA A C 1
ATOM 666 O O . ALA A 1 91 ? -19.578 1.044 18.354 1.00 92.31 91 ALA A O 1
ATOM 667 N N . THR A 1 92 ? -19.480 2.477 20.058 1.00 91.44 92 THR A N 1
ATOM 668 C CA . THR A 1 92 ? -18.050 2.296 20.294 1.00 91.44 92 THR A CA 1
ATOM 669 C C . THR A 1 92 ? -17.800 1.833 21.715 1.00 91.44 92 THR A C 1
ATOM 671 O O . THR A 1 92 ? -18.345 2.371 22.678 1.00 91.44 92 THR A O 1
ATOM 674 N N . LEU A 1 93 ? -16.953 0.817 21.847 1.00 88.75 93 LEU A N 1
ATOM 675 C CA . LEU A 1 93 ? -16.391 0.389 23.115 1.00 88.75 93 LEU A CA 1
ATOM 676 C C . LEU A 1 93 ? -14.925 0.812 23.163 1.00 88.75 93 LEU A C 1
ATOM 678 O O . LEU A 1 93 ? -14.078 0.236 22.483 1.00 88.75 93 LEU A O 1
ATOM 682 N N . THR A 1 94 ? -14.623 1.812 23.982 1.00 87.50 94 THR A N 1
ATOM 683 C CA . THR A 1 94 ? -13.253 2.237 24.258 1.00 87.50 94 THR A CA 1
ATOM 684 C C . THR A 1 94 ? -12.711 1.481 25.462 1.00 87.50 94 THR A C 1
ATOM 686 O O . THR A 1 94 ? -13.314 1.472 26.535 1.00 87.50 94 THR A O 1
ATOM 689 N N . ILE A 1 95 ? -11.546 0.872 25.286 1.00 81.88 95 ILE A N 1
ATOM 690 C CA . ILE A 1 95 ? -10.810 0.117 26.293 1.00 81.88 95 ILE A CA 1
ATOM 691 C C . ILE A 1 95 ? -9.501 0.854 26.561 1.00 81.88 95 ILE A C 1
ATOM 693 O O . ILE A 1 95 ? -8.669 0.998 25.668 1.00 81.88 95 ILE A O 1
ATOM 697 N N . GLN A 1 96 ? -9.284 1.301 27.794 1.00 78.81 96 GLN A N 1
ATOM 698 C CA . GLN A 1 96 ? -8.051 1.971 28.203 1.00 78.81 96 GLN A CA 1
ATOM 699 C C . GLN A 1 96 ? -7.318 1.131 29.245 1.00 78.81 96 GLN A C 1
ATOM 701 O O . GLN A 1 96 ? -7.909 0.719 30.246 1.00 78.81 96 GLN A O 1
ATOM 706 N N . ARG A 1 97 ? -6.013 0.891 29.044 1.00 68.12 97 ARG A N 1
ATOM 707 C CA . ARG A 1 97 ? -5.204 0.199 30.060 1.00 68.12 97 ARG A CA 1
ATOM 708 C C . ARG A 1 97 ? -5.140 1.037 31.332 1.00 68.12 97 ARG A C 1
ATOM 710 O O . ARG A 1 97 ? -5.110 2.263 31.289 1.00 68.12 97 ARG A O 1
ATOM 717 N N . SER A 1 98 ? -5.001 0.364 32.467 1.00 62.28 98 SER A N 1
ATOM 718 C CA . SER A 1 98 ? -4.929 0.998 33.787 1.00 62.28 98 SER A CA 1
ATOM 719 C C . SER A 1 98 ? -3.775 1.981 33.982 1.00 62.28 98 SER A C 1
ATOM 721 O O . SER A 1 98 ? -3.806 2.788 34.903 1.00 62.28 98 SER A O 1
ATOM 723 N N . ASN A 1 99 ? -2.726 1.888 33.161 1.00 59.78 99 ASN A N 1
ATOM 724 C CA . ASN A 1 99 ? -1.607 2.830 33.169 1.00 59.78 99 ASN A CA 1
ATOM 725 C C . ASN A 1 99 ? -1.901 4.109 32.359 1.00 59.78 99 ASN A C 1
ATOM 727 O O . ASN A 1 99 ? -1.058 4.997 32.313 1.00 59.78 99 ASN A O 1
ATOM 731 N N . GLY A 1 100 ? -3.069 4.199 31.713 1.00 58.25 100 GLY A N 1
ATOM 732 C CA . GLY A 1 100 ? -3.560 5.369 30.988 1.00 58.25 100 GLY A CA 1
ATOM 733 C C . GLY A 1 100 ? -2.873 5.644 29.650 1.00 58.25 100 GLY A C 1
ATOM 734 O O . GLY A 1 100 ? -3.390 6.436 28.871 1.00 58.25 100 GLY A O 1
ATOM 735 N N . THR A 1 101 ? -1.749 4.985 29.355 1.00 58.41 101 THR A N 1
ATOM 736 C CA . THR A 1 101 ? -0.880 5.316 28.212 1.00 58.41 101 THR A CA 1
ATOM 737 C C . THR A 1 101 ? -1.376 4.797 26.872 1.00 58.41 101 THR A C 1
ATOM 739 O O . THR A 1 101 ? -0.773 5.089 25.849 1.00 58.41 101 THR A O 1
ATOM 742 N N . MET A 1 102 ? -2.408 3.963 26.866 1.00 64.12 102 MET A N 1
ATOM 743 C CA . MET A 1 102 ? -2.934 3.361 25.655 1.00 64.12 102 MET A CA 1
ATOM 744 C C . MET A 1 102 ? -4.466 3.298 25.784 1.00 64.12 102 MET A C 1
ATOM 746 O O . MET A 1 102 ? -4.971 2.888 26.839 1.00 64.12 102 MET A O 1
ATOM 750 N N . SER A 1 103 ? -5.189 3.655 24.717 1.00 75.44 103 SER A N 1
ATOM 751 C CA . SER A 1 103 ? -6.621 3.375 24.501 1.00 75.44 103 SER A CA 1
ATOM 752 C C . SER A 1 103 ? -6.892 2.738 23.130 1.00 75.44 103 SER A C 1
ATOM 754 O O . SER A 1 103 ? -6.312 3.169 22.132 1.00 75.44 103 SER A O 1
ATOM 756 N N . GLY A 1 104 ? -7.764 1.734 23.081 1.00 78.06 104 GLY A N 1
ATOM 757 C CA . GLY A 1 104 ? -8.239 1.103 21.852 1.00 78.06 104 GLY A CA 1
ATOM 758 C C . GLY A 1 104 ? -9.755 1.218 21.746 1.00 78.06 104 GLY A C 1
ATOM 759 O O . GLY A 1 104 ? -10.438 1.238 22.767 1.00 78.06 104 GLY A O 1
ATOM 760 N N . THR A 1 105 ? -10.284 1.285 20.533 1.00 84.62 105 THR A N 1
ATOM 761 C CA . THR A 1 105 ? -11.710 1.425 20.243 1.00 84.62 105 THR A CA 1
ATOM 762 C C . THR A 1 105 ? -12.179 0.263 19.387 1.00 84.62 105 THR A C 1
ATOM 764 O O . THR A 1 105 ? -11.548 -0.085 18.389 1.00 84.62 105 THR A O 1
ATOM 767 N N . LEU A 1 106 ? -13.280 -0.351 19.806 1.00 84.75 106 LEU A N 1
ATOM 768 C CA . LEU A 1 106 ? -13.959 -1.411 19.083 1.00 84.75 106 LEU A CA 1
ATOM 769 C C . LEU A 1 106 ? -15.312 -0.898 18.609 1.00 84.75 106 LEU A C 1
ATOM 771 O O . LEU A 1 106 ? -16.105 -0.415 19.421 1.00 84.75 106 LEU A O 1
ATOM 775 N N . THR A 1 107 ? -15.582 -1.021 17.317 1.00 88.00 107 THR A N 1
ATOM 776 C CA . THR A 1 107 ? -16.905 -0.725 16.769 1.00 88.00 107 THR A CA 1
ATOM 777 C C . THR A 1 107 ? -17.843 -1.882 17.081 1.00 88.00 107 THR A C 1
ATOM 779 O O . THR A 1 107 ? -17.548 -3.035 16.772 1.00 88.00 107 THR A O 1
ATOM 782 N N . ILE A 1 108 ? -18.981 -1.577 17.688 1.00 89.69 108 ILE A N 1
ATOM 783 C CA . ILE A 1 108 ? -20.090 -2.501 17.896 1.00 89.69 108 ILE A CA 1
ATOM 784 C C . ILE A 1 108 ? -21.091 -2.243 16.775 1.00 89.69 108 ILE A C 1
ATOM 786 O O . ILE A 1 108 ? -21.580 -1.121 16.624 1.00 89.69 108 ILE A O 1
ATOM 790 N N . ILE A 1 109 ? -21.384 -3.286 16.009 1.00 90.38 109 ILE A N 1
ATOM 791 C CA . ILE A 1 109 ? -22.299 -3.262 14.861 1.00 90.38 109 ILE A CA 1
ATOM 792 C C . ILE A 1 109 ? -23.656 -3.890 15.195 1.00 90.38 109 ILE A C 1
ATOM 794 O O . ILE A 1 109 ? -24.623 -3.711 14.463 1.00 90.38 109 ILE A O 1
ATOM 798 N N . GLY A 1 110 ? -23.744 -4.611 16.315 1.00 90.06 110 GLY A N 1
ATOM 799 C CA . GLY A 1 110 ? -24.978 -5.234 16.771 1.00 90.06 110 GLY A CA 1
ATOM 800 C C . GLY A 1 110 ? -24.839 -5.868 18.150 1.00 90.06 110 GLY A C 1
ATOM 801 O O . GLY A 1 110 ? -23.796 -5.781 18.802 1.00 90.06 110 GLY A O 1
ATOM 802 N N . TYR A 1 111 ? -25.906 -6.516 18.601 1.00 91.44 111 TYR A N 1
ATOM 803 C CA . TYR A 1 111 ? -25.901 -7.310 19.822 1.00 91.44 111 TYR A CA 1
ATOM 804 C C . TYR A 1 111 ? -26.915 -8.456 19.739 1.00 91.44 111 TYR A C 1
ATOM 806 O O . TYR A 1 111 ? -27.941 -8.350 19.071 1.00 91.44 111 TYR A O 1
ATOM 814 N N . GLU A 1 112 ? -26.641 -9.535 20.460 1.00 90.38 112 GLU A N 1
ATOM 815 C CA . GLU A 1 112 ? -27.493 -10.713 20.601 1.00 90.38 112 GLU A CA 1
ATOM 816 C C . GLU A 1 112 ? -27.570 -11.142 22.078 1.00 90.38 112 GLU A C 1
ATOM 818 O O . GLU A 1 112 ? -26.843 -10.636 22.933 1.00 90.38 112 GLU A O 1
ATOM 823 N N . GLN A 1 113 ? -28.481 -12.071 22.393 1.00 87.38 113 GLN A N 1
ATOM 824 C CA . GLN A 1 113 ? -28.582 -12.710 23.718 1.00 87.38 113 GLN A CA 1
ATOM 825 C C . GLN A 1 113 ? -28.701 -11.713 24.890 1.00 87.38 113 GLN A C 1
ATOM 827 O O . GLN A 1 113 ? -28.093 -11.887 25.943 1.00 87.38 113 GLN A O 1
ATOM 832 N N . LEU A 1 114 ? -29.479 -10.640 24.697 1.00 88.44 114 LEU A N 1
ATOM 833 C CA . LEU A 1 114 ? -29.724 -9.638 25.731 1.00 88.44 114 LEU A CA 1
ATOM 834 C C . LEU A 1 114 ? -30.580 -10.228 26.860 1.00 88.44 114 LEU A C 1
ATOM 836 O O . LEU A 1 114 ? -31.784 -10.439 26.703 1.00 88.44 114 LEU A O 1
ATOM 840 N N . GLU A 1 115 ? -29.968 -10.423 28.020 1.00 86.75 115 GLU A N 1
ATOM 841 C CA . GLU A 1 115 ? -30.608 -10.928 29.227 1.00 86.75 115 GLU A CA 1
ATOM 842 C C . GLU A 1 115 ? -30.466 -9.920 30.370 1.00 86.75 115 GLU A C 1
ATOM 844 O O . GLU A 1 115 ? -29.373 -9.465 30.713 1.00 86.75 115 GLU A O 1
ATOM 849 N N . CYS A 1 116 ? -31.586 -9.576 31.005 1.00 80.62 116 CYS A N 1
ATOM 850 C CA . CYS A 1 116 ? -31.594 -8.738 32.198 1.00 80.62 116 CYS A CA 1
ATOM 851 C C . CYS A 1 116 ? -32.494 -9.357 33.261 1.00 80.62 116 CYS A C 1
ATOM 853 O O . CYS A 1 116 ? -33.708 -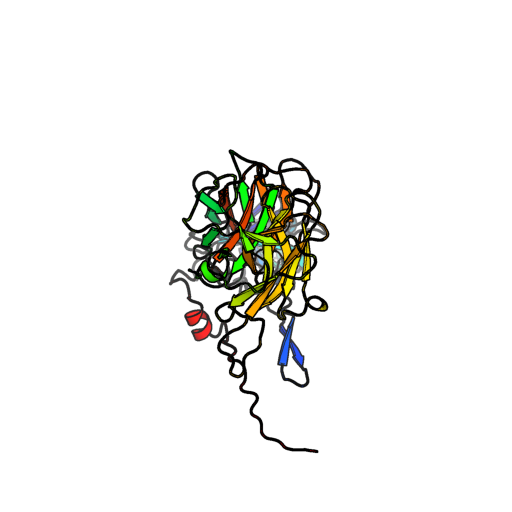9.485 33.073 1.00 80.62 116 CYS A O 1
ATOM 855 N N . VAL A 1 117 ? -31.923 -9.691 34.417 1.00 70.81 117 VAL A N 1
ATOM 856 C CA . VAL A 1 117 ? -32.705 -10.151 35.572 1.00 70.81 117 VAL A CA 1
ATOM 857 C C . VAL A 1 117 ? -33.318 -8.931 36.272 1.00 70.81 117 VAL A C 1
ATOM 859 O O . VAL A 1 117 ? -32.846 -8.481 37.311 1.00 70.81 117 VAL A O 1
ATOM 862 N N . TYR A 1 118 ? -34.359 -8.354 35.663 1.00 65.38 118 TYR A N 1
ATOM 863 C CA . TYR A 1 118 ? -34.956 -7.079 36.084 1.00 65.38 118 TYR A CA 1
ATOM 864 C C . TYR A 1 118 ? -36.094 -7.234 37.104 1.00 65.38 118 TYR A C 1
ATOM 866 O O . TYR A 1 118 ? -36.132 -6.524 38.108 1.00 65.38 118 TYR A O 1
ATOM 874 N N . GLY A 1 119 ? -37.014 -8.180 36.872 1.00 63.94 119 GLY A N 1
ATOM 875 C CA . GLY A 1 119 ? -38.266 -8.285 37.638 1.00 63.94 119 GLY A CA 1
ATOM 876 C C . GLY A 1 119 ? -38.068 -8.525 39.138 1.00 63.94 119 GLY A C 1
ATOM 877 O O . GLY A 1 119 ? -38.702 -7.870 39.953 1.00 63.94 119 GLY A O 1
ATOM 878 N N . LEU A 1 120 ? -37.135 -9.406 39.513 1.00 56.75 120 LEU A N 1
ATOM 879 C CA . LEU A 1 120 ? -36.779 -9.654 40.917 1.00 56.75 120 LEU A CA 1
ATOM 880 C C . LEU A 1 120 ? -35.899 -8.540 41.508 1.00 56.75 120 LEU A C 1
ATOM 882 O O . LEU A 1 120 ? -36.016 -8.250 42.693 1.00 56.75 120 LEU A O 1
ATOM 886 N N . ALA A 1 121 ? -35.045 -7.892 40.709 1.00 58.47 121 ALA A N 1
ATOM 887 C CA . ALA A 1 121 ? -34.137 -6.844 41.179 1.00 58.47 121 ALA A CA 1
ATOM 888 C C . ALA A 1 121 ? -34.873 -5.544 41.532 1.00 58.47 121 ALA A C 1
ATOM 890 O O . ALA A 1 121 ? -34.559 -4.935 42.549 1.00 58.47 121 ALA A O 1
ATOM 891 N N . ARG A 1 122 ? -35.896 -5.161 40.755 1.00 61.97 122 ARG A N 1
ATOM 892 C CA . ARG A 1 122 ? -36.755 -4.002 41.053 1.00 61.97 122 ARG A CA 1
ATOM 893 C C . ARG A 1 122 ? -37.454 -4.122 42.415 1.00 61.97 122 ARG A C 1
ATOM 895 O O . ARG A 1 122 ? -37.610 -3.109 43.097 1.00 61.97 122 ARG A O 1
ATOM 902 N N . ASP A 1 123 ? -37.849 -5.338 42.792 1.00 61.94 123 ASP A N 1
ATOM 903 C CA . ASP A 1 123 ? -38.634 -5.602 44.002 1.00 61.94 123 ASP A CA 1
ATOM 904 C C . ASP A 1 123 ? -37.772 -6.011 45.219 1.00 61.94 123 ASP A C 1
ATOM 906 O O . ASP A 1 123 ? -38.186 -5.783 46.356 1.00 61.94 123 ASP A O 1
ATOM 910 N N . LEU A 1 124 ? -36.575 -6.590 45.015 1.00 57.81 124 LEU A N 1
ATOM 911 C CA . LEU A 1 124 ? -35.721 -7.146 46.084 1.00 57.81 124 LEU A CA 1
ATOM 912 C C . LEU A 1 124 ? -34.405 -6.390 46.354 1.00 57.81 124 LEU A C 1
ATOM 914 O O . LEU A 1 124 ? -33.743 -6.710 47.344 1.00 57.81 124 LEU A O 1
ATOM 918 N N . GLY A 1 125 ? -33.978 -5.421 45.532 1.00 57.88 125 GLY A N 1
ATOM 919 C CA . GLY A 1 125 ? -32.664 -4.797 45.737 1.00 57.88 125 GLY A CA 1
ATOM 920 C C . GLY A 1 125 ? -32.304 -3.606 44.843 1.00 57.88 125 GLY A C 1
ATOM 921 O O . GLY A 1 125 ? -33.117 -3.058 44.111 1.00 57.88 125 GLY A O 1
ATOM 922 N N . SER A 1 126 ? -31.049 -3.164 44.960 1.00 70.06 126 SER A N 1
ATOM 923 C CA . SER A 1 126 ? -30.470 -1.990 44.288 1.00 70.06 126 SER A CA 1
ATOM 924 C C . SER A 1 126 ? -29.565 -2.341 43.102 1.00 70.06 126 SER A C 1
ATOM 926 O O . SER A 1 126 ? -28.918 -1.449 42.560 1.00 70.06 126 SER A O 1
ATOM 928 N N . GLU A 1 127 ? -29.480 -3.611 42.705 1.00 81.19 127 GLU A N 1
ATOM 929 C CA . GLU A 1 127 ? -28.518 -4.104 41.714 1.00 81.19 127 GLU A CA 1
ATOM 930 C C . GLU A 1 127 ? -29.163 -5.124 40.770 1.00 81.19 127 GLU A C 1
ATOM 932 O O . GLU A 1 127 ? -29.848 -6.041 41.219 1.00 81.19 127 GLU A O 1
ATOM 937 N N . ALA A 1 128 ? -28.919 -4.970 39.468 1.00 84.69 128 ALA A N 1
ATOM 938 C CA . ALA A 1 128 ? -29.276 -5.930 38.427 1.00 84.69 128 ALA A CA 1
ATOM 939 C C . ALA A 1 128 ? -28.055 -6.209 37.547 1.00 84.69 128 ALA A C 1
ATOM 941 O O . ALA A 1 128 ? -27.218 -5.331 37.360 1.00 84.69 128 ALA A O 1
ATOM 942 N N . VAL A 1 129 ? -27.964 -7.408 36.974 1.00 85.88 129 VAL A N 1
ATOM 943 C CA . VAL A 1 129 ? -26.913 -7.745 36.005 1.00 85.88 129 VAL A CA 1
ATOM 944 C C . VAL A 1 129 ? -27.532 -7.800 34.614 1.00 85.88 129 VAL A C 1
ATOM 946 O O . VAL A 1 129 ? -28.493 -8.539 34.386 1.00 85.88 129 VAL A O 1
ATOM 949 N N . LEU A 1 130 ? -26.991 -6.990 33.706 1.00 87.38 130 LEU A N 1
ATOM 950 C CA . LEU A 1 130 ? -27.262 -7.051 32.276 1.00 87.38 130 LEU A CA 1
ATOM 951 C C . LEU A 1 130 ? -26.176 -7.904 31.621 1.00 87.38 130 LEU A C 1
ATOM 953 O O . LEU A 1 130 ? -24.996 -7.581 31.760 1.00 87.38 130 LEU A O 1
ATOM 957 N N . SER A 1 131 ? -26.572 -8.955 30.912 1.00 88.56 131 SER A N 1
ATOM 958 C CA . SER A 1 131 ? -25.680 -9.763 30.078 1.00 88.56 131 SER A CA 1
ATOM 959 C C . SER A 1 131 ? -26.092 -9.614 28.619 1.00 88.56 131 SER A C 1
ATOM 961 O O . SER A 1 131 ? -27.280 -9.617 28.309 1.00 88.56 131 SER A O 1
ATOM 963 N N . VAL A 1 132 ? -25.125 -9.427 27.730 1.00 89.69 132 VAL A N 1
ATOM 964 C CA . VAL A 1 132 ? -25.361 -9.256 26.296 1.00 89.69 132 VAL A CA 1
ATOM 965 C C . VAL A 1 132 ? -24.153 -9.754 25.516 1.00 89.69 132 VAL A C 1
ATOM 967 O O . VAL A 1 132 ? -23.016 -9.553 25.938 1.00 89.69 132 VAL A O 1
ATOM 970 N N . GLU A 1 133 ? -24.376 -10.385 24.370 1.00 90.00 133 GLU A N 1
ATOM 971 C CA . GLU A 1 133 ? -23.315 -10.671 23.411 1.00 90.00 133 GLU A CA 1
ATOM 972 C C . GLU A 1 133 ? -23.212 -9.501 22.431 1.00 90.00 133 GLU A C 1
ATOM 974 O O . GLU A 1 133 ? -24.128 -9.239 21.656 1.00 90.00 133 GLU A O 1
ATOM 979 N N . LEU A 1 134 ? -22.112 -8.756 22.477 1.00 88.88 134 LEU A N 1
ATOM 980 C CA . LEU A 1 134 ? -21.844 -7.689 21.520 1.00 88.88 134 LEU A CA 1
ATOM 981 C C . LEU A 1 134 ? -21.292 -8.288 20.230 1.00 88.88 134 LEU A C 1
ATOM 983 O O . LEU A 1 134 ? -20.350 -9.080 20.271 1.00 88.88 134 LEU A O 1
ATOM 987 N N . ILE A 1 135 ? -21.841 -7.861 19.097 1.00 88.38 135 ILE A N 1
ATOM 988 C CA . ILE A 1 135 ? -21.308 -8.155 17.769 1.00 88.38 135 ILE A CA 1
ATOM 989 C C . ILE A 1 135 ? -20.493 -6.943 17.339 1.00 88.38 135 ILE A C 1
ATOM 991 O O . ILE A 1 135 ? -20.995 -5.818 17.273 1.00 88.38 135 ILE A O 1
ATOM 995 N N . CYS A 1 136 ? -19.215 -7.165 17.084 1.00 84.12 136 CYS A N 1
ATOM 996 C CA . CYS A 1 136 ? -18.238 -6.120 16.856 1.00 84.12 136 CYS A CA 1
ATOM 997 C C . CYS A 1 136 ? -17.460 -6.345 15.566 1.00 84.12 136 CYS A C 1
ATOM 999 O O . CYS A 1 136 ? -17.320 -7.476 15.091 1.00 84.12 136 CYS A O 1
ATOM 1001 N N . ASP A 1 137 ? -16.855 -5.267 15.075 1.00 79.25 137 ASP A N 1
ATOM 1002 C CA . ASP A 1 137 ? -15.777 -5.378 14.102 1.00 79.25 137 ASP A CA 1
ATOM 1003 C C . ASP A 1 137 ? -14.677 -6.320 14.625 1.00 79.25 137 ASP A C 1
ATOM 1005 O O . ASP A 1 137 ? -14.408 -6.384 15.833 1.00 79.25 137 ASP A O 1
ATOM 1009 N N . PRO A 1 138 ? -13.994 -7.060 13.735 1.00 71.81 138 PRO A N 1
ATOM 1010 C CA . PRO A 1 138 ? -12.999 -8.050 14.134 1.00 71.81 138 PRO A CA 1
ATOM 1011 C C . PRO A 1 138 ? -11.780 -7.448 14.842 1.00 71.81 138 PRO A C 1
ATOM 1013 O O . PRO A 1 138 ? -11.018 -8.186 15.476 1.00 71.81 138 PRO A O 1
ATOM 1016 N N . HIS A 1 139 ? -11.550 -6.138 14.722 1.00 71.81 139 HIS A N 1
ATOM 1017 C CA . HIS A 1 139 ? -10.306 -5.490 15.125 1.00 71.81 139 HIS A CA 1
ATOM 1018 C C . HIS A 1 139 ? -10.542 -4.370 16.135 1.00 71.81 139 HIS A C 1
ATOM 1020 O O . HIS A 1 139 ? -11.325 -3.455 15.902 1.00 71.81 139 HIS A O 1
ATOM 1026 N N . LEU A 1 140 ? -9.792 -4.418 17.236 1.00 73.62 140 LEU A N 1
ATOM 1027 C CA . LEU A 1 140 ? -9.663 -3.307 18.169 1.00 73.62 140 LEU A CA 1
ATOM 1028 C C . LEU A 1 140 ? -8.601 -2.330 17.640 1.00 73.62 140 LEU A C 1
ATOM 1030 O O . LEU A 1 140 ? -7.441 -2.714 17.479 1.00 73.62 140 LEU A O 1
ATOM 1034 N N . LEU A 1 141 ? -8.986 -1.088 17.361 1.00 74.50 141 LEU A N 1
ATOM 1035 C CA . LEU A 1 141 ? -8.149 -0.082 16.693 1.00 74.50 141 LEU A CA 1
ATOM 1036 C C . LEU A 1 141 ? -7.616 0.957 17.685 1.00 74.50 141 LEU A C 1
ATOM 1038 O O . LEU A 1 141 ? -8.289 1.265 18.663 1.00 74.50 141 LEU A O 1
ATOM 1042 N N . THR A 1 142 ? -6.420 1.504 17.473 1.00 74.06 142 THR A N 1
ATOM 1043 C CA . THR A 1 142 ? -5.896 2.625 18.279 1.00 74.06 142 THR A CA 1
ATOM 1044 C C . THR A 1 142 ? -6.152 3.967 17.598 1.00 74.06 142 THR A C 1
ATOM 1046 O O . THR A 1 142 ? -6.806 4.030 16.560 1.00 74.06 142 THR A O 1
ATOM 1049 N N . ALA A 1 143 ? -5.646 5.060 18.177 1.00 76.62 143 ALA A N 1
ATOM 1050 C CA . ALA A 1 143 ? -5.563 6.322 17.451 1.00 76.62 143 ALA A CA 1
ATOM 1051 C C . ALA A 1 143 ? -4.702 6.155 16.187 1.00 76.62 143 ALA A C 1
ATOM 1053 O O . ALA A 1 143 ? -3.753 5.366 16.191 1.00 76.62 143 ALA A O 1
ATOM 1054 N N . THR A 1 144 ? -5.047 6.896 15.135 1.00 81.56 144 THR A N 1
ATOM 1055 C CA . THR A 1 144 ? -4.252 6.994 13.909 1.00 81.56 144 THR A CA 1
ATOM 1056 C C . THR A 1 144 ? -2.870 7.559 14.228 1.00 81.56 144 THR A C 1
ATOM 1058 O O . THR A 1 144 ? -2.754 8.605 14.865 1.00 81.56 144 THR A O 1
ATOM 1061 N N . GLU A 1 145 ? -1.832 6.878 13.759 1.00 82.06 145 GLU A N 1
ATOM 1062 C CA . GLU A 1 145 ? -0.437 7.290 13.876 1.00 82.06 145 GLU A CA 1
ATOM 1063 C C . GLU A 1 145 ? 0.032 7.921 12.562 1.00 82.06 145 GLU A C 1
ATOM 1065 O O . GLU A 1 145 ? -0.327 7.471 11.471 1.00 82.06 145 GLU A O 1
ATOM 1070 N N . THR A 1 146 ? 0.847 8.971 12.666 1.00 85.19 146 THR A N 1
ATOM 1071 C CA . THR A 1 146 ? 1.468 9.630 11.506 1.00 85.19 146 THR A CA 1
ATOM 1072 C C . THR A 1 146 ? 2.871 9.079 11.309 1.00 85.19 146 THR A C 1
ATOM 1074 O O . THR A 1 146 ? 3.706 9.176 12.205 1.00 85.19 146 THR A O 1
ATOM 1077 N N . LEU A 1 147 ? 3.134 8.516 10.133 1.00 84.62 147 LEU A N 1
ATOM 1078 C CA . LEU A 1 147 ? 4.452 8.022 9.741 1.00 84.62 147 LEU A CA 1
ATOM 1079 C C . LEU A 1 147 ? 5.255 9.097 8.997 1.00 84.62 147 LEU A C 1
ATOM 1081 O O . LEU A 1 147 ? 6.437 9.275 9.277 1.00 84.62 147 LEU A O 1
ATOM 1085 N N . TYR A 1 148 ? 4.595 9.825 8.094 1.00 87.88 148 TYR A N 1
ATOM 1086 C CA . TYR A 1 148 ? 5.174 10.931 7.331 1.00 87.88 148 TYR A CA 1
ATOM 1087 C C . TYR A 1 148 ? 4.224 12.123 7.333 1.00 87.88 148 TYR A C 1
ATOM 1089 O O . TYR A 1 148 ? 3.009 11.959 7.191 1.00 87.88 148 TYR A O 1
ATOM 1097 N N . ALA A 1 149 ? 4.777 13.321 7.489 1.00 87.25 149 ALA A N 1
ATOM 1098 C CA . ALA A 1 149 ? 4.035 14.567 7.504 1.00 87.25 149 ALA A CA 1
ATOM 1099 C C . ALA A 1 149 ? 4.194 15.300 6.154 1.00 87.25 149 ALA A C 1
ATOM 1101 O O . ALA A 1 149 ? 5.290 15.772 5.834 1.00 87.25 149 ALA A O 1
ATOM 1102 N N . PRO A 1 150 ? 3.100 15.523 5.395 1.00 76.88 150 PRO A N 1
ATOM 1103 C CA . PRO A 1 150 ? 3.161 16.065 4.031 1.00 76.88 150 PRO A CA 1
ATOM 1104 C C . PRO A 1 150 ? 3.657 17.516 3.930 1.00 76.88 150 PRO A C 1
ATOM 1106 O O . PRO A 1 150 ? 3.836 18.032 2.833 1.00 76.88 150 PRO A O 1
ATOM 1109 N N . ALA A 1 151 ? 3.886 18.202 5.051 1.00 74.44 151 ALA A N 1
ATOM 1110 C CA . ALA A 1 151 ? 4.470 19.542 5.070 1.00 74.44 151 ALA A CA 1
ATOM 1111 C C . ALA A 1 151 ? 6.006 19.542 5.189 1.00 74.44 151 ALA A C 1
ATOM 1113 O O . ALA A 1 151 ? 6.632 20.572 4.940 1.00 74.44 151 ALA A O 1
ATOM 1114 N N . THR A 1 152 ? 6.609 18.428 5.608 1.00 79.69 152 THR A N 1
ATOM 1115 C CA . THR A 1 152 ? 8.043 18.343 5.933 1.00 79.69 152 THR A CA 1
ATOM 1116 C C . THR A 1 152 ? 8.760 17.235 5.184 1.00 79.69 152 THR A C 1
ATOM 1118 O O . THR A 1 152 ? 9.942 17.390 4.880 1.00 79.69 152 THR A O 1
ATOM 1121 N N . ASP A 1 153 ? 8.055 16.153 4.863 1.00 89.19 153 ASP A N 1
ATOM 1122 C CA . ASP A 1 153 ? 8.628 14.987 4.209 1.00 89.19 153 ASP A CA 1
ATOM 1123 C C . ASP A 1 153 ? 8.372 15.026 2.702 1.00 89.19 153 ASP A C 1
ATOM 1125 O O . ASP A 1 153 ? 7.311 15.446 2.228 1.00 89.19 153 ASP A O 1
ATOM 1129 N N . TYR A 1 154 ? 9.372 14.600 1.937 1.00 88.75 154 TYR A N 1
ATOM 1130 C CA . TYR A 1 154 ? 9.341 14.592 0.482 1.00 88.75 154 TYR A CA 1
ATOM 1131 C C . TYR A 1 154 ? 10.029 13.345 -0.068 1.00 88.75 154 TYR A C 1
ATOM 1133 O O . TYR A 1 154 ? 10.935 12.800 0.561 1.00 88.75 154 TYR A O 1
ATOM 1141 N N . LEU A 1 155 ? 9.602 12.928 -1.257 1.00 88.19 155 LEU A N 1
ATOM 1142 C CA . LEU A 1 155 ? 10.234 11.882 -2.058 1.00 88.19 155 LEU A CA 1
ATOM 1143 C C . LEU A 1 155 ? 10.705 12.464 -3.387 1.00 88.19 155 LEU A C 1
ATOM 1145 O O . LEU A 1 155 ? 10.059 13.360 -3.938 1.00 88.19 155 LEU A O 1
ATOM 1149 N N . LEU A 1 156 ? 11.802 11.925 -3.916 1.00 88.19 156 LEU A N 1
ATOM 1150 C CA . LEU A 1 156 ? 12.280 12.213 -5.269 1.00 88.19 156 LEU A CA 1
ATOM 1151 C C . LEU A 1 156 ? 11.979 11.011 -6.160 1.00 88.19 156 LEU A C 1
ATOM 1153 O O . LEU A 1 156 ? 12.815 10.134 -6.325 1.00 88.19 156 LEU A O 1
ATOM 1157 N N . LEU A 1 157 ? 10.772 10.964 -6.726 1.00 86.81 157 LEU A N 1
ATOM 1158 C CA . LEU A 1 157 ? 10.280 9.790 -7.448 1.00 86.81 157 LEU A CA 1
ATOM 1159 C C . LEU A 1 157 ? 11.077 9.518 -8.732 1.00 86.81 157 LEU A C 1
ATOM 1161 O O . LEU A 1 157 ? 11.345 10.481 -9.449 1.00 86.81 157 LEU A O 1
ATOM 1165 N N . PRO A 1 158 ? 11.352 8.247 -9.092 1.00 87.69 158 PRO A N 1
ATOM 1166 C CA . PRO A 1 158 ? 11.032 7.040 -8.324 1.00 87.69 158 PRO A CA 1
ATOM 1167 C C . PRO A 1 158 ? 11.892 6.914 -7.057 1.00 87.69 158 PRO A C 1
ATOM 1169 O O . PRO A 1 158 ? 13.083 7.205 -7.089 1.00 87.69 158 PRO A O 1
ATOM 1172 N N . ASP A 1 159 ? 11.286 6.479 -5.953 1.00 89.75 159 ASP A N 1
ATOM 1173 C CA . ASP A 1 159 ? 11.931 6.454 -4.635 1.00 89.75 159 ASP A CA 1
ATOM 1174 C C . ASP A 1 159 ? 11.421 5.295 -3.765 1.00 89.75 159 ASP A C 1
ATOM 1176 O O . ASP A 1 159 ? 10.417 4.648 -4.084 1.00 89.75 159 ASP A O 1
ATOM 1180 N N . VAL A 1 160 ? 12.099 5.050 -2.642 1.00 90.31 160 VAL A N 1
ATOM 1181 C CA . VAL A 1 160 ? 11.695 4.076 -1.627 1.00 90.31 160 VAL A CA 1
ATOM 1182 C C . VAL A 1 160 ? 11.561 4.739 -0.258 1.00 90.31 160 VAL A C 1
ATOM 1184 O O . VAL A 1 160 ? 12.542 5.189 0.329 1.00 90.31 160 VAL A O 1
ATOM 1187 N N . ALA A 1 161 ? 10.346 4.734 0.294 1.00 89.31 161 ALA A N 1
ATOM 1188 C CA . ALA A 1 161 ? 10.078 5.220 1.647 1.00 89.31 161 ALA A CA 1
ATOM 1189 C C . ALA A 1 161 ? 10.083 4.072 2.669 1.00 89.31 161 ALA A C 1
ATOM 1191 O O . ALA A 1 161 ? 9.714 2.939 2.358 1.00 89.31 161 ALA A O 1
ATOM 1192 N N . SER A 1 162 ? 10.475 4.363 3.909 1.00 87.56 162 SER A N 1
ATOM 1193 C CA . SER A 1 162 ? 10.498 3.374 4.988 1.00 87.56 162 SER A CA 1
ATOM 1194 C C . SER A 1 162 ? 9.138 3.249 5.657 1.00 87.56 162 SER A C 1
ATOM 1196 O O . SER A 1 162 ? 8.579 4.226 6.142 1.00 87.56 162 SER A O 1
ATOM 1198 N N . LEU A 1 163 ? 8.645 2.024 5.784 1.00 82.56 163 LEU A N 1
ATOM 1199 C CA . LEU A 1 163 ? 7.471 1.697 6.591 1.00 82.56 163 LEU A CA 1
ATOM 1200 C C . LEU A 1 163 ? 7.860 1.097 7.953 1.00 82.56 163 LEU A C 1
ATOM 1202 O O . LEU A 1 163 ? 6.997 0.817 8.776 1.00 82.56 163 LEU A O 1
ATOM 1206 N N . ASN A 1 164 ? 9.156 0.946 8.251 1.00 77.12 164 ASN A N 1
ATOM 1207 C CA . ASN A 1 164 ? 9.641 0.345 9.504 1.00 77.12 164 ASN A CA 1
ATOM 1208 C C . ASN A 1 164 ? 9.325 1.145 10.777 1.00 77.12 164 ASN A C 1
ATOM 1210 O O . ASN A 1 164 ? 9.504 0.626 11.876 1.00 77.12 164 ASN A O 1
ATOM 1214 N N . GLY A 1 165 ? 8.871 2.395 10.652 1.00 71.50 165 GLY A N 1
ATOM 1215 C CA . GLY A 1 165 ? 8.334 3.159 11.782 1.00 71.50 165 GLY A CA 1
ATOM 1216 C C . GLY A 1 165 ? 6.962 2.666 12.258 1.00 71.50 165 GLY A C 1
ATOM 1217 O O . GLY A 1 165 ? 6.489 3.113 13.302 1.00 71.50 165 GLY A O 1
ATOM 1218 N N . MET A 1 166 ? 6.316 1.760 11.513 1.00 74.69 166 MET A N 1
ATOM 1219 C CA . MET A 1 166 ? 5.022 1.198 11.882 1.00 74.69 166 MET A CA 1
ATOM 1220 C C . MET A 1 166 ? 5.132 0.273 13.098 1.00 74.69 166 MET A C 1
ATOM 1222 O O . MET A 1 166 ? 6.006 -0.589 13.175 1.00 74.69 166 MET A O 1
ATOM 1226 N N . ILE A 1 167 ? 4.211 0.435 14.047 1.00 66.12 167 ILE A N 1
ATOM 1227 C CA . ILE A 1 167 ? 4.097 -0.407 15.240 1.00 66.12 167 ILE A CA 1
ATOM 1228 C C . ILE A 1 167 ? 2.881 -1.332 15.113 1.00 66.12 167 ILE A C 1
ATOM 1230 O O . ILE A 1 167 ? 1.784 -0.897 14.764 1.00 66.12 167 ILE A O 1
ATOM 1234 N N . GLY A 1 168 ? 3.064 -2.624 15.394 1.00 56.66 168 GLY A N 1
ATOM 1235 C CA . GLY A 1 168 ? 2.017 -3.638 15.242 1.00 56.66 168 GLY A CA 1
ATOM 1236 C C . GLY A 1 168 ? 2.579 -5.032 14.939 1.00 56.66 168 GLY A C 1
ATOM 1237 O O . GLY A 1 168 ? 3.734 -5.170 14.554 1.00 56.66 168 GLY A O 1
ATOM 1238 N N . LEU A 1 169 ? 1.759 -6.071 15.109 1.00 50.44 169 LEU A N 1
ATOM 1239 C CA . LEU A 1 169 ? 2.056 -7.490 14.812 1.00 50.44 169 LEU A CA 1
ATOM 1240 C C . LEU A 1 169 ? 1.181 -8.072 13.683 1.00 50.44 169 LEU A C 1
ATOM 1242 O O . LEU A 1 169 ? 1.306 -9.255 13.370 1.00 50.44 169 LEU A O 1
ATOM 1246 N N . ALA A 1 170 ? 0.305 -7.283 13.050 1.00 55.16 170 ALA A N 1
ATOM 1247 C CA . ALA A 1 170 ? -0.310 -7.623 11.761 1.00 55.16 170 ALA A CA 1
ATOM 1248 C C . ALA A 1 170 ? -0.418 -6.398 10.847 1.00 55.16 170 ALA A C 1
ATOM 1250 O O . ALA A 1 170 ? -0.254 -5.259 11.283 1.00 55.16 170 ALA A O 1
ATOM 1251 N N . ALA A 1 171 ? -0.703 -6.660 9.571 1.00 61.62 171 ALA A N 1
ATOM 1252 C CA . ALA A 1 171 ? -0.732 -5.635 8.547 1.00 61.62 171 ALA A CA 1
ATOM 1253 C C . ALA A 1 171 ? -1.838 -4.596 8.814 1.00 61.62 171 ALA A C 1
ATOM 1255 O O . ALA A 1 171 ? -3.026 -4.937 8.911 1.00 61.62 171 ALA A O 1
ATOM 1256 N N . ALA A 1 172 ? -1.444 -3.329 8.932 1.00 65.81 172 ALA A N 1
ATOM 1257 C CA . ALA A 1 172 ? -2.363 -2.204 9.061 1.00 65.81 172 ALA A CA 1
ATOM 1258 C C . ALA A 1 172 ? -2.580 -1.553 7.687 1.00 65.81 172 ALA A C 1
ATOM 1260 O O . ALA A 1 172 ? -1.628 -1.482 6.902 1.00 65.81 172 ALA A O 1
ATOM 1261 N N . PRO A 1 173 ? -3.807 -1.093 7.378 1.00 71.56 173 PRO A N 1
ATOM 1262 C CA . PRO A 1 173 ? -4.023 -0.167 6.279 1.00 71.56 173 PRO A CA 1
ATOM 1263 C C . PRO A 1 173 ? -3.110 1.046 6.404 1.00 71.56 173 PRO A C 1
ATOM 1265 O O . PRO A 1 173 ? -2.970 1.599 7.498 1.00 71.56 173 PRO A O 1
ATOM 1268 N N . VAL A 1 174 ? -2.511 1.438 5.287 1.00 75.12 174 VAL A N 1
ATOM 1269 C CA . VAL A 1 174 ? -1.742 2.673 5.178 1.00 75.12 174 VAL A CA 1
ATOM 1270 C C . VAL A 1 174 ? -2.500 3.622 4.269 1.00 75.12 174 VAL A C 1
ATOM 1272 O O . VAL A 1 174 ? -2.725 3.311 3.096 1.00 75.12 174 VAL A O 1
ATOM 1275 N N . ASP A 1 175 ? -2.856 4.773 4.821 1.00 80.88 175 ASP A N 1
ATOM 1276 C CA . ASP A 1 175 ? -3.349 5.905 4.058 1.00 80.88 175 ASP A CA 1
ATOM 1277 C C . ASP A 1 175 ? -2.147 6.729 3.605 1.00 80.88 175 ASP A C 1
ATOM 1279 O O . ASP A 1 175 ? -1.212 6.975 4.376 1.00 80.88 175 ASP A O 1
ATOM 1283 N N . LEU A 1 176 ? -2.153 7.135 2.341 1.00 81.69 176 LEU A N 1
ATOM 1284 C CA . LEU A 1 176 ? -1.079 7.920 1.741 1.00 81.69 176 LEU A CA 1
ATOM 1285 C C . LEU A 1 176 ? -1.639 9.233 1.222 1.00 81.69 176 LEU A C 1
ATOM 1287 O O . LEU A 1 176 ? -2.745 9.288 0.703 1.00 81.69 176 LEU A O 1
ATOM 1291 N N . ALA A 1 177 ? -0.846 10.287 1.298 1.00 85.94 177 ALA A N 1
ATOM 1292 C CA . ALA A 1 177 ? -1.127 11.554 0.656 1.00 85.94 177 ALA A CA 1
ATOM 1293 C C . ALA A 1 177 ? 0.135 12.007 -0.069 1.00 85.94 177 ALA A C 1
ATOM 1295 O O . ALA A 1 177 ? 1.197 12.117 0.537 1.00 85.94 177 ALA A O 1
ATOM 1296 N N . LEU A 1 178 ? 0.033 12.270 -1.365 1.00 87.00 178 LEU A N 1
ATOM 1297 C CA . LEU A 1 178 ? 1.126 12.815 -2.157 1.00 87.00 178 LEU A CA 1
ATOM 1298 C C . LEU A 1 178 ? 0.695 14.141 -2.752 1.00 87.00 178 LEU A C 1
ATOM 1300 O O . LEU A 1 178 ? -0.383 14.233 -3.330 1.00 87.00 178 LEU A O 1
ATOM 1304 N N . GLY A 1 179 ? 1.542 15.157 -2.625 1.00 85.69 179 GLY A N 1
ATOM 1305 C CA . GLY A 1 179 ? 1.297 16.477 -3.193 1.00 85.69 179 GLY A CA 1
ATOM 1306 C C . GLY A 1 179 ? 2.460 16.938 -4.055 1.00 85.69 179 GLY A C 1
ATOM 1307 O O . GLY A 1 179 ? 3.613 16.625 -3.775 1.00 85.69 179 GLY A O 1
ATOM 1308 N N . SER A 1 180 ? 2.191 17.721 -5.093 1.00 84.12 180 SER A N 1
ATOM 1309 C CA . SER A 1 180 ? 3.239 18.439 -5.812 1.00 84.12 180 SER A CA 1
ATOM 1310 C C . SER A 1 180 ? 2.896 19.908 -5.983 1.00 84.12 180 SER A C 1
ATOM 1312 O O . SER A 1 180 ? 1.847 20.280 -6.510 1.00 84.12 180 SER A O 1
ATOM 1314 N N . ALA A 1 181 ? 3.817 20.753 -5.524 1.00 74.88 181 ALA A N 1
ATOM 1315 C CA . ALA A 1 181 ? 3.672 22.203 -5.550 1.00 74.88 181 ALA A CA 1
ATOM 1316 C C . ALA A 1 181 ? 4.112 22.835 -6.881 1.00 74.88 181 ALA A C 1
ATOM 1318 O O . ALA A 1 181 ? 3.792 23.996 -7.129 1.00 74.88 181 ALA A O 1
ATOM 1319 N N . THR A 1 182 ? 4.872 22.111 -7.711 1.00 72.25 182 THR A N 1
ATOM 1320 C CA . THR A 1 182 ? 5.515 22.667 -8.913 1.00 72.25 182 THR A CA 1
ATOM 1321 C C . THR A 1 182 ? 4.934 22.117 -10.205 1.00 72.25 182 THR A C 1
ATOM 1323 O O . THR A 1 182 ? 4.545 22.907 -11.059 1.00 72.25 182 THR A O 1
ATOM 1326 N N . ASP A 1 183 ? 4.821 20.793 -10.332 1.00 76.50 183 ASP A N 1
ATOM 1327 C CA . ASP A 1 183 ? 4.268 20.134 -11.515 1.00 76.50 183 ASP A CA 1
ATOM 1328 C C . ASP A 1 183 ? 3.153 19.182 -11.097 1.00 76.50 183 ASP A C 1
ATOM 1330 O O . ASP A 1 183 ? 3.295 18.439 -10.133 1.00 76.50 183 ASP A O 1
ATOM 1334 N N . GLY A 1 184 ? 2.044 19.162 -11.834 1.00 81.50 184 GLY A N 1
ATOM 1335 C CA . GLY A 1 184 ? 1.004 18.167 -11.590 1.00 81.50 184 GLY A CA 1
ATOM 1336 C C . GLY A 1 184 ? 1.543 16.738 -11.715 1.00 81.50 184 GLY A C 1
ATOM 1337 O O . GLY A 1 184 ? 2.396 16.455 -12.550 1.00 81.50 184 GLY A O 1
ATOM 1338 N N . ILE A 1 185 ? 1.019 15.824 -10.916 1.00 82.88 185 ILE A N 1
ATOM 1339 C CA . ILE A 1 185 ? 1.223 14.381 -10.988 1.00 82.88 185 ILE A CA 1
ATOM 1340 C C . ILE A 1 185 ? 0.429 13.848 -12.187 1.00 82.88 185 ILE A C 1
ATOM 1342 O O . ILE A 1 185 ? -0.778 14.072 -12.288 1.00 82.88 185 ILE A O 1
ATOM 1346 N N . LYS A 1 186 ? 1.097 13.148 -13.110 1.00 80.75 186 LYS A N 1
ATOM 1347 C CA . LYS A 1 186 ? 0.473 12.533 -14.298 1.00 80.75 186 LYS A CA 1
ATOM 1348 C C . LYS A 1 186 ? 0.102 11.076 -14.064 1.00 80.75 186 LYS A C 1
ATOM 1350 O O . LYS A 1 186 ? -0.947 10.609 -14.507 1.00 80.75 186 LYS A O 1
ATOM 1355 N N . ASN A 1 187 ? 0.978 10.354 -13.384 1.00 80.75 187 ASN A N 1
ATOM 1356 C CA . ASN A 1 187 ? 0.769 8.973 -12.993 1.00 80.75 187 ASN A CA 1
ATOM 1357 C C . ASN A 1 187 ? 1.575 8.654 -11.736 1.00 80.75 187 ASN A C 1
ATOM 1359 O O . ASN A 1 187 ? 2.595 9.290 -11.461 1.00 80.75 187 ASN A O 1
ATOM 1363 N N . LEU A 1 188 ? 1.084 7.687 -10.969 1.00 85.06 188 LEU A N 1
ATOM 1364 C CA . LEU A 1 188 ? 1.764 7.189 -9.788 1.00 85.06 188 LEU A CA 1
ATOM 1365 C C . LEU A 1 188 ? 1.387 5.735 -9.511 1.00 85.06 188 LEU A C 1
ATOM 1367 O O . LEU A 1 188 ? 0.236 5.347 -9.677 1.00 85.06 188 LEU A O 1
ATOM 1371 N N . TRP A 1 189 ? 2.348 4.955 -9.043 1.00 86.00 189 TRP A N 1
ATOM 1372 C CA . TRP A 1 189 ? 2.195 3.587 -8.575 1.00 86.00 189 TRP A CA 1
ATOM 1373 C C . TRP A 1 189 ? 3.000 3.437 -7.295 1.00 86.00 189 TRP A C 1
ATOM 1375 O O . TRP A 1 189 ? 4.154 3.860 -7.240 1.00 86.00 189 TRP A O 1
ATOM 1385 N N . ALA A 1 190 ? 2.403 2.836 -6.274 1.00 86.62 190 ALA A N 1
ATOM 1386 C CA . ALA A 1 190 ? 3.090 2.518 -5.037 1.00 86.62 190 ALA A CA 1
ATOM 1387 C C . ALA A 1 190 ? 2.800 1.076 -4.627 1.00 86.62 190 ALA A C 1
ATOM 1389 O O . ALA A 1 190 ? 1.653 0.637 -4.684 1.00 86.62 190 ALA A O 1
ATOM 1390 N N . GLY A 1 191 ? 3.835 0.347 -4.223 1.00 85.75 191 GLY A N 1
ATOM 1391 C CA . GLY A 1 191 ? 3.747 -1.050 -3.806 1.00 85.75 191 GLY A CA 1
ATOM 1392 C C . GLY A 1 191 ? 4.499 -1.291 -2.506 1.00 85.75 191 GLY A C 1
ATOM 1393 O O . GLY A 1 191 ? 5.528 -0.663 -2.250 1.00 85.75 191 GLY A O 1
ATOM 1394 N N . VAL A 1 192 ? 3.984 -2.195 -1.678 1.00 84.56 192 VAL A N 1
ATOM 1395 C CA . VAL A 1 192 ? 4.646 -2.603 -0.433 1.00 84.56 192 VAL A CA 1
ATOM 1396 C C . VAL A 1 192 ? 5.665 -3.694 -0.736 1.00 84.56 192 VAL A C 1
ATOM 1398 O O . VAL A 1 192 ? 5.348 -4.679 -1.395 1.00 84.56 192 VAL A O 1
ATOM 1401 N N . TYR A 1 193 ? 6.870 -3.559 -0.195 1.00 84.81 193 TYR A N 1
ATOM 1402 C CA . TYR A 1 193 ? 7.876 -4.612 -0.161 1.00 84.81 193 TYR A CA 1
ATOM 1403 C C . TYR A 1 193 ? 8.221 -4.945 1.300 1.00 84.81 193 TYR A C 1
ATOM 1405 O O . TYR A 1 193 ? 8.438 -4.025 2.089 1.00 84.81 193 TYR A O 1
ATOM 1413 N N . PRO A 1 194 ? 8.252 -6.225 1.708 1.00 77.88 194 PRO A N 1
ATOM 1414 C CA . PRO A 1 194 ? 8.290 -6.599 3.124 1.00 77.88 194 PRO A CA 1
ATOM 1415 C C . PRO A 1 194 ? 9.641 -6.348 3.814 1.00 77.88 194 PRO A C 1
ATOM 1417 O O . PRO A 1 194 ? 9.706 -6.375 5.042 1.00 77.88 194 PRO A O 1
ATOM 1420 N N . GLU A 1 195 ? 10.716 -6.099 3.065 1.00 78.69 195 GLU A N 1
ATOM 1421 C CA . GLU A 1 195 ? 12.057 -5.889 3.623 1.00 78.69 195 GLU A CA 1
ATOM 1422 C C . GLU A 1 195 ? 12.428 -4.409 3.698 1.00 78.69 195 GLU A C 1
ATOM 1424 O O . GLU A 1 195 ? 11.960 -3.603 2.894 1.00 78.69 195 GLU A O 1
ATOM 1429 N N . TRP A 1 196 ? 13.304 -4.054 4.643 1.00 76.69 196 TRP A N 1
ATOM 1430 C CA . TRP A 1 196 ? 13.949 -2.742 4.705 1.00 76.69 196 TRP A CA 1
ATOM 1431 C C . TRP A 1 196 ? 15.348 -2.810 5.350 1.00 76.69 196 TRP A C 1
ATOM 1433 O O . TRP A 1 196 ? 15.503 -3.471 6.384 1.00 76.69 196 TRP A O 1
ATOM 1443 N N . PRO A 1 197 ? 16.327 -2.030 4.848 1.00 73.12 197 PRO A N 1
ATOM 1444 C CA . PRO A 1 197 ? 16.265 -1.298 3.585 1.00 73.12 197 PRO A CA 1
ATOM 1445 C C . PRO A 1 197 ? 16.369 -2.285 2.414 1.00 73.12 197 PRO A C 1
ATOM 1447 O O . PRO A 1 197 ? 17.167 -3.220 2.491 1.00 73.12 197 PRO A O 1
ATOM 1450 N N . PRO A 1 198 ? 15.584 -2.108 1.346 1.00 78.94 198 PRO A N 1
ATOM 1451 C CA . PRO A 1 198 ? 15.773 -2.887 0.145 1.00 78.94 198 PRO A CA 1
ATOM 1452 C C . PRO A 1 198 ? 16.954 -2.314 -0.636 1.00 78.94 198 PRO A C 1
ATOM 1454 O O . PRO A 1 198 ? 17.245 -1.115 -0.567 1.00 78.94 198 PRO A O 1
ATOM 1457 N N . ASP A 1 199 ? 17.607 -3.154 -1.429 1.00 83.12 199 ASP A N 1
ATOM 1458 C CA . ASP A 1 199 ? 18.481 -2.644 -2.476 1.00 83.12 199 ASP A CA 1
ATOM 1459 C C . ASP A 1 199 ? 17.608 -2.009 -3.570 1.00 83.12 199 ASP A C 1
ATOM 1461 O O . ASP A 1 199 ? 16.834 -2.683 -4.251 1.00 83.12 199 ASP A O 1
ATOM 1465 N N . THR A 1 200 ? 17.697 -0.686 -3.718 1.00 81.44 200 THR A N 1
ATOM 1466 C CA . THR A 1 200 ? 16.896 0.075 -4.686 1.00 81.44 200 THR A CA 1
ATOM 1467 C C . THR A 1 200 ? 17.188 -0.331 -6.129 1.00 81.44 200 THR A C 1
ATOM 1469 O O . THR A 1 200 ? 16.303 -0.219 -6.980 1.00 81.44 200 THR A O 1
ATOM 1472 N N . SER A 1 201 ? 18.382 -0.869 -6.405 1.00 82.94 201 SER A N 1
ATOM 1473 C CA . SER A 1 201 ? 18.757 -1.361 -7.732 1.00 82.94 201 SER A CA 1
ATOM 1474 C C . SER A 1 201 ? 17.982 -2.613 -8.155 1.00 82.94 201 SER A C 1
ATOM 1476 O O . SER A 1 201 ? 17.914 -2.910 -9.346 1.00 82.94 201 SER A O 1
ATOM 1478 N N . LEU A 1 202 ? 17.323 -3.305 -7.217 1.00 85.62 202 LEU A N 1
ATOM 1479 C CA . LEU A 1 202 ? 16.398 -4.398 -7.528 1.00 85.62 202 LEU A CA 1
ATOM 1480 C C . LEU A 1 202 ? 15.109 -3.887 -8.173 1.00 85.62 202 LEU A C 1
ATOM 1482 O O . LEU A 1 202 ? 14.528 -4.577 -9.008 1.00 85.62 202 LEU A O 1
ATOM 1486 N N . PHE A 1 203 ? 14.672 -2.678 -7.815 1.00 90.44 203 PHE A N 1
ATOM 1487 C CA . PHE A 1 203 ? 13.380 -2.129 -8.229 1.00 90.44 203 PHE A CA 1
ATOM 1488 C C . PHE A 1 203 ? 13.503 -1.124 -9.360 1.00 90.44 203 PHE A C 1
ATOM 1490 O O . PHE A 1 203 ? 12.577 -1.028 -10.158 1.00 90.44 203 PHE A O 1
ATOM 1497 N N . PHE A 1 204 ? 14.616 -0.394 -9.455 1.00 90.19 204 PHE A N 1
ATOM 1498 C CA . PHE A 1 204 ? 14.818 0.649 -10.458 1.00 90.19 204 PHE A CA 1
ATOM 1499 C C . PHE A 1 204 ? 16.033 0.332 -11.326 1.00 90.19 204 PHE A C 1
ATOM 1501 O O . PHE A 1 204 ? 17.181 0.423 -10.897 1.00 90.19 204 PHE A O 1
ATOM 1508 N N . HIS A 1 205 ? 15.768 -0.025 -12.581 1.00 88.12 205 HIS A N 1
ATOM 1509 C CA . HIS A 1 205 ? 16.775 -0.431 -13.552 1.00 88.12 205 HIS A CA 1
ATOM 1510 C C . HIS A 1 205 ? 16.937 0.639 -14.616 1.00 88.12 205 HIS A C 1
ATOM 1512 O O . HIS A 1 205 ? 16.076 0.809 -15.480 1.00 88.12 205 HIS A O 1
ATOM 1518 N N . GLU A 1 206 ? 18.075 1.320 -14.613 1.00 83.56 206 GLU A N 1
ATOM 1519 C CA . GLU A 1 206 ? 18.478 2.122 -15.763 1.00 83.56 206 GLU A CA 1
ATOM 1520 C C . GLU A 1 206 ? 18.855 1.209 -16.935 1.00 83.56 206 GLU A C 1
ATOM 1522 O O . GLU A 1 206 ? 19.497 0.166 -16.767 1.00 83.56 206 GLU A O 1
ATOM 1527 N N . MET A 1 207 ? 18.457 1.593 -18.150 1.00 81.75 207 MET A N 1
ATOM 1528 C CA . MET A 1 207 ? 18.806 0.843 -19.366 1.00 81.75 207 MET A CA 1
ATOM 1529 C C . MET A 1 207 ? 20.232 1.141 -19.853 1.00 81.75 207 MET A C 1
ATOM 1531 O O . MET A 1 207 ? 20.757 0.454 -20.736 1.00 81.75 207 MET A O 1
ATOM 1535 N N . THR A 1 208 ? 20.878 2.140 -19.249 1.00 74.50 208 THR A N 1
ATOM 1536 C CA . THR A 1 208 ? 22.292 2.458 -19.430 1.00 74.50 208 THR A CA 1
ATOM 1537 C C . THR A 1 208 ? 23.170 1.268 -19.035 1.00 74.50 208 THR A C 1
ATOM 1539 O O . THR A 1 208 ? 22.996 0.664 -17.982 1.00 74.50 208 THR A O 1
ATOM 1542 N N . GLY A 1 209 ? 24.135 0.913 -19.888 1.00 70.62 209 GLY A N 1
ATOM 1543 C CA . GLY A 1 209 ? 25.093 -0.165 -19.606 1.00 70.62 209 GLY A CA 1
ATOM 1544 C C . GLY A 1 209 ? 24.535 -1.589 -19.723 1.00 70.62 209 GLY A C 1
ATOM 1545 O O . GLY A 1 209 ? 25.300 -2.546 -19.595 1.00 70.62 209 GLY A O 1
ATOM 1546 N N . LYS A 1 210 ? 23.238 -1.762 -20.013 1.00 80.50 210 LYS A N 1
ATOM 1547 C CA . LYS A 1 210 ? 22.670 -3.074 -20.345 1.00 80.50 210 LYS A CA 1
ATOM 1548 C C . LYS A 1 210 ? 23.128 -3.509 -21.741 1.00 80.50 210 LYS A C 1
ATOM 1550 O O . LYS A 1 210 ? 23.368 -2.682 -22.620 1.00 80.50 210 LYS A O 1
ATOM 1555 N N . THR A 1 211 ? 23.234 -4.819 -21.958 1.00 85.81 211 THR A N 1
ATOM 1556 C CA . THR A 1 211 ? 23.595 -5.381 -23.270 1.00 85.81 211 THR A CA 1
ATOM 1557 C C . THR A 1 211 ? 22.333 -5.606 -24.089 1.00 85.81 211 THR A C 1
ATOM 1559 O O . THR A 1 211 ? 21.455 -6.351 -23.663 1.00 85.81 211 THR A O 1
ATOM 1562 N N . TRP A 1 212 ? 22.238 -4.969 -25.253 1.00 85.00 212 TRP A N 1
ATOM 1563 C CA . TRP A 1 212 ? 21.075 -5.071 -26.132 1.00 85.00 212 TRP A CA 1
ATOM 1564 C C . TRP A 1 212 ? 21.380 -5.878 -27.388 1.00 85.00 212 TRP A C 1
ATOM 1566 O O . TRP A 1 212 ? 22.478 -5.821 -27.945 1.00 85.00 212 TRP A O 1
ATOM 1576 N N . THR A 1 213 ? 20.374 -6.621 -27.837 1.00 86.94 213 THR A N 1
ATOM 1577 C CA . THR A 1 213 ? 20.376 -7.337 -29.110 1.00 86.94 213 THR A CA 1
ATOM 1578 C C . THR A 1 213 ? 19.524 -6.554 -30.100 1.00 86.94 213 THR A C 1
ATOM 1580 O O . THR A 1 213 ? 18.309 -6.469 -29.936 1.00 86.94 213 THR A O 1
ATOM 1583 N N . GLY A 1 214 ? 20.167 -5.980 -31.118 1.00 76.81 214 GLY A N 1
ATOM 1584 C CA . GLY A 1 214 ? 19.526 -5.063 -32.066 1.00 76.81 214 GLY A CA 1
ATOM 1585 C C . GLY A 1 214 ? 19.515 -3.604 -31.592 1.00 76.81 214 GLY A C 1
ATOM 1586 O O . GLY A 1 214 ? 19.924 -3.297 -30.474 1.00 76.81 214 GLY A O 1
ATOM 1587 N N . GLY A 1 215 ? 19.070 -2.702 -32.474 1.00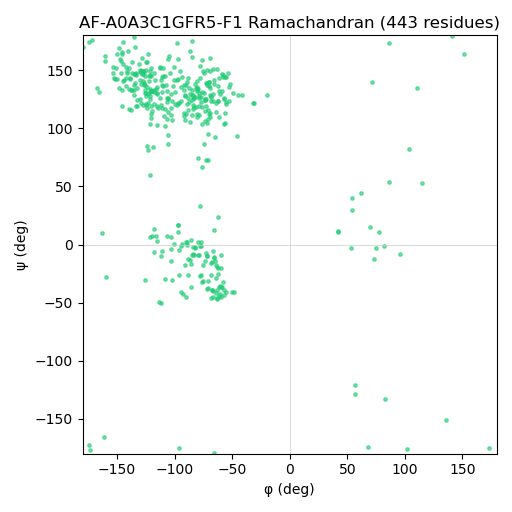 74.38 215 GLY A N 1
ATOM 1588 C CA . GLY A 1 215 ? 18.977 -1.264 -32.204 1.00 74.38 215 GLY A CA 1
ATOM 1589 C C . GLY A 1 215 ? 20.326 -0.561 -32.046 1.00 74.38 215 GLY A C 1
ATOM 1590 O O . GLY A 1 215 ? 21.394 -1.137 -32.269 1.00 74.38 215 GLY A O 1
ATOM 1591 N N . ALA A 1 216 ? 20.274 0.716 -31.677 1.00 71.94 216 ALA A N 1
ATOM 1592 C CA . ALA A 1 216 ? 21.462 1.502 -31.380 1.00 71.94 216 ALA A CA 1
ATOM 1593 C C . ALA A 1 216 ? 21.260 2.385 -30.151 1.00 71.94 216 ALA A C 1
ATOM 1595 O O . ALA A 1 216 ? 20.208 3.003 -29.961 1.00 71.94 216 ALA A O 1
ATOM 1596 N N . ALA A 1 217 ? 22.330 2.492 -29.370 1.00 69.38 217 ALA A N 1
ATOM 1597 C CA . ALA A 1 217 ? 22.507 3.529 -28.376 1.00 69.38 217 ALA A CA 1
ATOM 1598 C C . ALA A 1 217 ? 22.297 4.914 -29.008 1.00 69.38 217 ALA A C 1
ATOM 1600 O O . ALA A 1 217 ? 22.985 5.282 -29.961 1.00 69.38 217 ALA A O 1
ATOM 1601 N N . ALA A 1 218 ? 21.367 5.688 -28.464 1.00 64.25 218 ALA A N 1
ATOM 1602 C CA . ALA A 1 218 ? 21.130 7.072 -28.827 1.00 64.25 218 ALA A CA 1
ATOM 1603 C C . ALA A 1 218 ? 21.383 7.977 -27.622 1.00 64.25 218 ALA A C 1
ATOM 1605 O O . ALA A 1 218 ? 20.882 7.745 -26.520 1.00 64.25 218 ALA A O 1
ATOM 1606 N N . ALA A 1 219 ? 22.129 9.051 -27.868 1.00 57.12 219 ALA A N 1
ATOM 1607 C CA . ALA A 1 219 ? 22.128 10.204 -26.988 1.00 57.12 219 ALA A CA 1
ATOM 1608 C C . ALA A 1 219 ? 20.838 10.993 -27.247 1.00 57.12 219 ALA A C 1
ATOM 1610 O O . ALA A 1 219 ? 20.508 11.272 -28.403 1.00 57.12 219 ALA A O 1
ATOM 1611 N N . ASP A 1 220 ? 20.103 11.363 -26.199 1.00 51.91 220 ASP A N 1
ATOM 1612 C CA . ASP A 1 220 ? 19.004 12.312 -26.377 1.00 51.91 220 ASP A CA 1
ATOM 1613 C C . ASP A 1 220 ? 19.581 13.679 -26.773 1.00 51.91 220 ASP A C 1
ATOM 1615 O O . ASP A 1 220 ? 20.405 14.246 -26.053 1.00 51.91 220 ASP A O 1
ATOM 1619 N N . ALA A 1 221 ? 19.145 14.224 -27.909 1.00 43.75 221 ALA A N 1
ATOM 1620 C CA . ALA A 1 221 ? 19.613 15.510 -28.425 1.00 43.75 221 ALA A CA 1
ATOM 1621 C C . ALA A 1 221 ? 19.239 16.702 -27.520 1.00 43.75 221 ALA A C 1
ATOM 1623 O O . ALA A 1 221 ? 19.790 17.789 -27.684 1.00 43.75 221 ALA A O 1
ATOM 1624 N N . LEU A 1 222 ? 18.315 16.510 -26.572 1.00 45.00 222 LEU A N 1
ATOM 1625 C CA . LEU A 1 222 ? 17.812 17.557 -25.679 1.00 45.00 222 LEU A CA 1
ATOM 1626 C C . LEU A 1 222 ? 18.601 17.714 -24.366 1.00 45.00 222 LEU A C 1
ATOM 1628 O O . LEU A 1 222 ? 18.261 18.584 -23.571 1.00 45.00 222 LEU A O 1
ATOM 1632 N N . GLY A 1 223 ? 19.677 16.943 -24.150 1.00 39.66 223 GLY A N 1
ATOM 1633 C CA . GLY A 1 223 ? 20.621 17.201 -23.054 1.00 39.66 223 GLY A CA 1
ATOM 1634 C C . GLY A 1 223 ? 20.008 17.111 -21.652 1.00 39.66 223 GLY A C 1
ATOM 1635 O O . GLY A 1 223 ? 20.258 17.980 -20.819 1.00 39.66 223 GLY A O 1
ATOM 1636 N N . TRP A 1 224 ? 19.198 16.083 -21.390 1.00 42.88 224 TRP A N 1
ATOM 1637 C CA . TRP A 1 224 ? 18.558 15.898 -20.085 1.00 42.88 224 TRP A CA 1
ATOM 1638 C C . TRP A 1 224 ? 19.577 15.517 -18.991 1.00 42.88 224 TRP A C 1
ATOM 1640 O O . TRP A 1 224 ? 20.337 14.562 -19.191 1.00 42.88 224 TRP A O 1
ATOM 1650 N N . PRO A 1 225 ? 19.596 16.225 -17.848 1.00 36.59 225 PRO A N 1
ATOM 1651 C CA . PRO A 1 225 ? 20.409 15.894 -16.676 1.00 36.59 225 PRO A CA 1
ATOM 1652 C C . PRO A 1 225 ? 19.580 14.891 -15.828 1.00 36.59 225 PRO A C 1
ATOM 1654 O O . PRO A 1 225 ? 18.372 15.055 -15.710 1.00 36.59 225 PRO A O 1
ATOM 1657 N N . ASP A 1 226 ? 20.064 13.728 -15.381 1.00 38.84 226 ASP A N 1
ATOM 1658 C CA . ASP A 1 226 ? 21.290 13.486 -14.623 1.00 38.84 226 ASP A CA 1
ATOM 1659 C C . ASP A 1 226 ? 21.839 12.065 -14.840 1.00 38.84 226 ASP A C 1
ATOM 1661 O O . ASP A 1 226 ? 21.074 11.116 -14.980 1.00 38.84 226 ASP A O 1
ATOM 1665 N N . GLY A 1 227 ? 23.172 11.927 -14.792 1.00 33.66 227 GLY A N 1
ATOM 1666 C CA . GLY A 1 227 ? 23.852 10.638 -14.609 1.00 33.66 227 GLY A CA 1
ATOM 1667 C C . GLY A 1 227 ? 24.699 10.137 -15.782 1.00 33.66 227 GLY A C 1
ATOM 1668 O O . GLY A 1 227 ? 24.490 9.026 -16.226 1.00 33.66 227 GLY A O 1
ATOM 1669 N N . ALA A 1 228 ? 25.643 10.933 -16.303 1.00 33.81 228 ALA A N 1
ATOM 1670 C CA . ALA A 1 228 ? 26.857 10.531 -17.058 1.00 33.81 228 ALA A CA 1
ATOM 1671 C C . ALA A 1 228 ? 26.814 9.399 -18.135 1.00 33.81 228 ALA A C 1
ATOM 1673 O O . ALA A 1 228 ? 27.875 9.009 -18.622 1.00 33.81 228 ALA A O 1
ATOM 1674 N N . GLY A 1 229 ? 25.654 8.894 -18.567 1.00 41.41 229 GLY A N 1
ATOM 1675 C CA . GLY A 1 229 ? 25.579 7.657 -19.353 1.00 41.41 229 GLY A CA 1
ATOM 1676 C C . GLY A 1 229 ? 24.276 7.407 -20.115 1.00 41.41 229 GLY A C 1
ATOM 1677 O O . GLY A 1 229 ? 24.138 6.323 -20.669 1.00 41.41 229 GLY A O 1
ATOM 1678 N N . ASN A 1 230 ? 23.361 8.383 -20.196 1.00 45.56 230 ASN A N 1
ATOM 1679 C CA . ASN A 1 230 ? 22.059 8.289 -20.875 1.00 45.56 230 ASN A CA 1
ATOM 1680 C C . ASN A 1 230 ? 22.143 7.646 -22.267 1.00 45.56 230 ASN A C 1
ATOM 1682 O O . ASN A 1 230 ? 22.355 8.321 -23.275 1.00 45.56 230 ASN A O 1
ATOM 1686 N N . THR A 1 231 ? 21.927 6.336 -22.312 1.00 52.12 231 THR A N 1
ATOM 1687 C CA . THR A 1 231 ? 21.752 5.601 -23.554 1.00 52.12 231 THR A CA 1
ATOM 1688 C C . THR A 1 231 ? 20.280 5.268 -23.662 1.00 52.12 231 THR A C 1
ATOM 1690 O O . THR A 1 231 ? 19.818 4.267 -23.116 1.00 52.12 231 THR A O 1
ATOM 1693 N N . LEU A 1 232 ? 19.532 6.126 -24.356 1.00 56.97 232 LEU A N 1
ATOM 1694 C CA . LEU A 1 232 ? 18.235 5.709 -24.858 1.00 56.97 232 LEU A CA 1
ATOM 1695 C C . LEU A 1 232 ? 18.506 4.641 -25.912 1.00 56.97 232 LEU A C 1
ATOM 1697 O O . LEU A 1 232 ? 19.319 4.861 -26.808 1.00 56.97 232 LEU A O 1
ATOM 1701 N N . TRP A 1 233 ? 17.847 3.496 -25.837 1.00 61.72 233 TRP A N 1
ATOM 1702 C CA . TRP A 1 233 ? 17.935 2.547 -26.940 1.00 61.72 233 TRP A CA 1
ATOM 1703 C C . TRP A 1 233 ? 16.925 2.935 -27.996 1.00 61.72 233 TRP A C 1
ATOM 1705 O O . TRP A 1 233 ? 15.733 3.009 -27.716 1.00 61.72 233 TRP A O 1
ATOM 1715 N N . SER A 1 234 ? 17.452 3.278 -29.168 1.00 61.62 234 SER A N 1
ATOM 1716 C CA . SER A 1 234 ? 16.680 3.698 -30.322 1.00 61.62 234 SER A CA 1
ATOM 1717 C C . SER A 1 234 ? 16.525 2.549 -31.298 1.00 61.62 234 SER A C 1
ATOM 1719 O O . SER A 1 234 ? 17.504 1.892 -31.668 1.00 61.62 234 SER A O 1
ATOM 1721 N N . ASP A 1 235 ? 15.292 2.334 -31.728 1.00 62.03 235 ASP A N 1
ATOM 1722 C CA . ASP A 1 235 ? 14.977 1.418 -32.809 1.00 62.03 235 ASP A CA 1
ATOM 1723 C C . ASP A 1 235 ? 14.171 2.152 -33.879 1.00 62.03 235 ASP A C 1
ATOM 1725 O O . ASP A 1 235 ? 13.215 2.862 -33.570 1.00 62.03 235 ASP A O 1
ATOM 1729 N N . THR A 1 236 ? 14.608 2.002 -35.127 1.00 64.56 236 THR A N 1
ATOM 1730 C CA . THR A 1 236 ? 13.936 2.517 -36.335 1.00 64.56 236 THR A CA 1
ATOM 1731 C C . THR A 1 236 ? 13.477 1.374 -37.243 1.00 64.56 236 THR A C 1
ATOM 1733 O O . THR A 1 236 ? 13.071 1.607 -38.381 1.00 64.56 236 THR A O 1
ATOM 1736 N N . SER A 1 237 ? 13.595 0.134 -36.762 1.00 64.50 237 SER A N 1
ATOM 1737 C CA . SER A 1 237 ? 13.239 -1.087 -37.468 1.00 64.50 237 SER A CA 1
ATOM 1738 C C . SER A 1 237 ? 11.937 -1.684 -36.931 1.00 64.50 237 SER A C 1
ATOM 1740 O O . SER A 1 237 ? 11.536 -1.431 -35.800 1.00 64.50 237 SER A O 1
ATOM 1742 N N . ASP A 1 238 ? 11.296 -2.529 -37.742 1.00 68.31 238 ASP A N 1
ATOM 1743 C CA . ASP A 1 238 ? 10.154 -3.344 -37.304 1.00 68.31 238 ASP A CA 1
ATOM 1744 C C . ASP A 1 238 ? 10.598 -4.604 -36.523 1.00 68.31 238 ASP A C 1
ATOM 1746 O O . ASP A 1 238 ? 9.769 -5.460 -36.182 1.00 68.31 238 ASP A O 1
ATOM 1750 N N . ALA A 1 239 ? 11.903 -4.794 -36.303 1.00 79.75 239 ALA A N 1
ATOM 1751 C CA . ALA A 1 239 ? 12.443 -5.944 -35.587 1.00 79.75 239 ALA A CA 1
ATOM 1752 C C . ALA A 1 239 ? 12.488 -5.656 -34.084 1.00 79.75 239 ALA A C 1
ATOM 1754 O O . ALA A 1 239 ? 12.777 -4.546 -33.668 1.00 79.75 239 ALA A O 1
ATOM 1755 N N . LEU A 1 240 ? 12.220 -6.667 -33.258 1.00 83.88 240 LEU A N 1
ATOM 1756 C CA . LEU A 1 240 ? 12.282 -6.503 -31.808 1.00 83.88 240 LEU A CA 1
ATOM 1757 C C . LEU A 1 240 ? 13.734 -6.292 -31.356 1.00 83.88 240 LEU A C 1
ATOM 1759 O O . LEU A 1 240 ? 14.604 -7.114 -31.651 1.00 83.88 240 LEU A O 1
ATOM 1763 N N . VAL A 1 241 ? 13.967 -5.227 -30.596 1.00 86.56 241 VAL A N 1
ATOM 1764 C CA . VAL A 1 241 ? 15.235 -4.933 -29.926 1.00 86.56 241 VAL A CA 1
ATOM 1765 C C . VAL A 1 241 ? 15.097 -5.290 -28.452 1.00 86.56 241 VAL A C 1
ATOM 1767 O O . VAL A 1 241 ? 14.196 -4.783 -27.790 1.00 86.56 241 VAL A O 1
ATOM 1770 N N . THR A 1 242 ? 15.960 -6.166 -27.930 1.00 88.81 242 THR A N 1
ATOM 1771 C CA . THR A 1 242 ? 15.777 -6.758 -26.589 1.00 88.81 242 THR A CA 1
ATOM 1772 C C . THR A 1 242 ? 16.987 -6.628 -25.677 1.00 88.81 242 THR A C 1
ATOM 1774 O O . THR A 1 242 ? 18.129 -6.731 -26.125 1.00 88.81 242 THR A O 1
ATOM 1777 N N . THR A 1 243 ? 16.728 -6.536 -24.377 1.00 90.31 243 THR A N 1
ATOM 1778 C CA . THR A 1 243 ? 17.695 -6.684 -23.283 1.00 90.31 243 THR A CA 1
ATOM 1779 C C . THR A 1 243 ? 17.109 -7.561 -22.175 1.00 90.31 243 THR A C 1
ATOM 1781 O O . THR A 1 243 ? 15.962 -8.003 -22.267 1.00 90.31 243 THR A O 1
ATOM 1784 N N . SER A 1 244 ? 17.882 -7.816 -21.123 1.00 90.50 244 SER A N 1
ATOM 1785 C CA . SER A 1 244 ? 17.422 -8.539 -19.939 1.00 90.50 244 SER A CA 1
ATOM 1786 C C . SER A 1 244 ? 17.868 -7.868 -18.644 1.00 90.50 244 SER A C 1
ATOM 1788 O O . SER A 1 244 ? 18.972 -7.326 -18.550 1.00 90.50 244 SER A O 1
ATOM 1790 N N . ILE A 1 245 ? 17.019 -7.968 -17.629 1.00 89.88 245 ILE A N 1
ATOM 1791 C CA . ILE A 1 245 ? 17.278 -7.580 -16.244 1.00 89.88 245 ILE A CA 1
ATOM 1792 C C . ILE A 1 245 ? 17.350 -8.859 -15.416 1.00 89.88 245 ILE A C 1
ATOM 1794 O O . ILE A 1 245 ? 16.471 -9.705 -15.544 1.00 89.88 245 ILE A O 1
ATOM 1798 N N . ASP A 1 246 ? 18.376 -9.010 -14.583 1.00 88.56 246 ASP A N 1
ATOM 1799 C CA . ASP A 1 246 ? 18.419 -10.129 -13.644 1.00 88.56 246 ASP A CA 1
ATOM 1800 C C . ASP A 1 246 ? 17.520 -9.832 -12.440 1.00 88.56 246 ASP A C 1
ATOM 1802 O O . ASP A 1 246 ? 17.623 -8.766 -11.836 1.00 88.56 246 ASP A O 1
ATOM 1806 N N . THR A 1 247 ? 16.619 -10.761 -12.134 1.00 87.00 247 THR A N 1
ATOM 1807 C CA . THR A 1 247 ? 15.640 -10.652 -11.044 1.00 87.00 247 THR A CA 1
ATOM 1808 C C . THR A 1 247 ? 15.827 -11.737 -9.987 1.00 87.00 247 THR A C 1
ATOM 1810 O O . THR A 1 247 ? 14.949 -11.923 -9.151 1.00 87.00 247 THR A O 1
ATOM 1813 N N . ALA A 1 248 ? 16.958 -12.453 -10.004 1.00 83.44 248 ALA A N 1
ATOM 1814 C CA . ALA A 1 248 ? 17.224 -13.555 -9.078 1.00 83.44 248 ALA A CA 1
ATOM 1815 C C . ALA A 1 248 ? 17.177 -13.138 -7.595 1.00 83.44 248 ALA A C 1
ATOM 1817 O O . ALA A 1 248 ? 16.749 -13.928 -6.758 1.00 83.44 248 ALA A O 1
ATOM 1818 N N . ASP A 1 249 ? 17.570 -11.898 -7.294 1.00 82.75 249 ASP A N 1
ATOM 1819 C CA . ASP A 1 249 ? 17.617 -11.351 -5.932 1.00 82.75 249 ASP A CA 1
ATOM 1820 C C . ASP A 1 249 ? 16.300 -10.677 -5.493 1.00 82.75 249 ASP A C 1
ATOM 1822 O O . ASP A 1 249 ? 16.193 -10.181 -4.372 1.00 82.75 249 ASP A O 1
ATOM 1826 N N . VAL A 1 250 ? 15.283 -10.641 -6.361 1.00 82.56 250 VAL A N 1
ATOM 1827 C CA . VAL A 1 250 ? 13.949 -10.135 -6.010 1.00 82.56 250 VAL A CA 1
ATOM 1828 C C . VAL A 1 250 ? 13.184 -11.233 -5.268 1.00 82.56 250 VAL A C 1
ATOM 1830 O O . VAL A 1 250 ? 13.164 -12.383 -5.713 1.00 82.56 250 VAL A O 1
ATOM 1833 N N . LEU A 1 251 ? 12.528 -10.895 -4.149 1.00 82.69 251 LEU A N 1
ATOM 1834 C CA . LEU A 1 251 ? 11.705 -11.872 -3.433 1.00 82.69 251 LEU A CA 1
ATOM 1835 C C . LEU A 1 251 ? 10.620 -12.477 -4.344 1.00 82.69 251 LEU A C 1
ATOM 1837 O O . LEU A 1 251 ? 10.030 -11.764 -5.157 1.00 82.69 251 LEU A O 1
ATOM 1841 N N . PRO A 1 252 ? 10.297 -13.772 -4.182 1.00 82.06 252 PRO A N 1
ATOM 1842 C CA . PRO A 1 252 ? 9.217 -14.390 -4.933 1.00 82.06 252 PRO A CA 1
ATOM 1843 C C . PRO A 1 252 ? 7.880 -13.666 -4.739 1.00 82.06 252 PRO A C 1
ATOM 1845 O O . PRO A 1 252 ? 7.422 -13.480 -3.610 1.00 82.06 252 PRO A O 1
ATOM 1848 N N . GLY A 1 253 ? 7.247 -13.278 -5.843 1.00 79.19 253 GLY A N 1
ATOM 1849 C CA . GLY A 1 253 ? 6.000 -12.523 -5.833 1.00 79.19 253 GLY A CA 1
ATOM 1850 C C . GLY A 1 253 ? 5.574 -12.055 -7.221 1.00 79.19 253 GLY A C 1
ATOM 1851 O O . GLY A 1 253 ? 6.176 -12.378 -8.239 1.00 79.19 253 GLY A O 1
ATOM 1852 N N . GLU A 1 254 ? 4.511 -11.274 -7.258 1.00 83.44 254 GLU A N 1
ATOM 1853 C CA . GLU A 1 254 ? 3.979 -10.606 -8.434 1.00 83.44 254 GLU A CA 1
ATOM 1854 C C . GLU A 1 254 ? 4.397 -9.137 -8.421 1.00 83.44 254 GLU A C 1
ATOM 1856 O O . GLU A 1 254 ? 4.342 -8.455 -7.390 1.00 83.44 254 GLU A O 1
ATOM 1861 N N . TYR A 1 255 ? 4.823 -8.657 -9.587 1.00 86.69 255 TYR A N 1
ATOM 1862 C CA . TYR A 1 255 ? 5.355 -7.316 -9.770 1.00 86.69 255 TYR A CA 1
ATOM 1863 C C . TYR A 1 255 ? 4.758 -6.683 -11.017 1.00 86.69 255 TYR A C 1
ATOM 1865 O O . TYR A 1 255 ? 4.811 -7.252 -12.108 1.00 86.69 255 TYR A O 1
ATOM 1873 N N . LEU A 1 256 ? 4.229 -5.472 -10.867 1.00 88.94 256 LEU A N 1
ATOM 1874 C CA . LEU A 1 256 ? 3.888 -4.613 -11.986 1.00 88.94 256 LEU A CA 1
ATOM 1875 C C . LEU A 1 256 ? 5.178 -4.072 -12.605 1.00 88.94 256 LEU A C 1
ATOM 1877 O O . LEU A 1 256 ? 5.938 -3.350 -11.956 1.00 88.94 256 LEU A O 1
ATOM 1881 N N . VAL A 1 257 ? 5.400 -4.394 -13.876 1.00 91.75 257 VAL A N 1
ATOM 1882 C CA . VAL A 1 257 ? 6.528 -3.876 -14.647 1.00 91.75 257 VAL A CA 1
ATOM 1883 C C . VAL A 1 257 ? 6.126 -2.553 -15.288 1.00 91.75 257 VAL A C 1
ATOM 1885 O O . VAL A 1 257 ? 5.165 -2.479 -16.061 1.00 91.75 257 VAL A O 1
ATOM 1888 N N . LEU A 1 258 ? 6.883 -1.506 -14.979 1.00 91.44 258 LEU A N 1
ATOM 1889 C CA . LEU A 1 258 ? 6.750 -0.179 -15.564 1.00 91.44 258 LEU A CA 1
ATOM 1890 C C . LEU A 1 258 ? 7.960 0.102 -16.453 1.00 91.44 258 LEU A C 1
ATOM 1892 O O . LEU A 1 258 ? 9.091 -0.157 -16.057 1.00 91.44 258 LEU A O 1
ATOM 1896 N N . ALA A 1 259 ? 7.747 0.685 -17.627 1.00 90.25 259 ALA A N 1
ATOM 1897 C CA . ALA A 1 259 ? 8.825 1.152 -18.492 1.00 90.25 259 ALA A CA 1
ATOM 1898 C C . ALA A 1 259 ? 8.702 2.648 -18.746 1.00 90.25 259 ALA A C 1
ATOM 1900 O O . ALA A 1 259 ? 7.634 3.146 -19.107 1.00 90.25 259 ALA A O 1
ATOM 1901 N N . ARG A 1 260 ? 9.814 3.365 -18.595 1.00 88.00 260 ARG A N 1
ATOM 1902 C CA . ARG A 1 260 ? 9.901 4.782 -18.920 1.00 88.00 260 ARG A CA 1
ATOM 1903 C C . ARG A 1 260 ? 10.355 4.961 -20.360 1.00 88.00 260 ARG A C 1
ATOM 1905 O O . ARG A 1 260 ? 11.523 4.718 -20.674 1.00 88.00 260 ARG A O 1
ATOM 1912 N N . CYS A 1 261 ? 9.443 5.369 -21.233 1.00 85.06 261 CYS A N 1
ATOM 1913 C CA . CYS A 1 261 ? 9.654 5.353 -22.679 1.00 85.06 261 CYS A CA 1
ATOM 1914 C C . CYS A 1 261 ? 8.960 6.517 -23.403 1.00 85.06 261 CYS A C 1
ATOM 1916 O O . CYS A 1 261 ? 8.150 7.231 -22.814 1.00 85.06 261 CYS A O 1
ATOM 1918 N N . LYS A 1 262 ? 9.365 6.760 -24.657 1.00 82.88 262 LYS A N 1
ATOM 1919 C CA . LYS A 1 262 ? 8.781 7.753 -25.578 1.00 82.88 262 LYS A CA 1
ATOM 1920 C C . LYS A 1 262 ? 8.924 7.306 -27.033 1.00 82.88 262 LYS A C 1
ATOM 1922 O O . LYS A 1 262 ? 9.797 6.495 -27.346 1.00 82.88 262 LYS A O 1
ATOM 1927 N N . SER A 1 263 ? 8.162 7.927 -27.927 1.00 81.44 263 SER A N 1
ATOM 1928 C CA . SER A 1 263 ? 8.308 7.822 -29.380 1.00 81.44 263 SER A CA 1
ATOM 1929 C C . SER A 1 263 ? 8.526 9.189 -30.041 1.00 81.44 263 SER A C 1
ATOM 1931 O O . SER A 1 263 ? 7.904 10.177 -29.664 1.00 81.44 263 SER A O 1
ATOM 1933 N N . ALA A 1 264 ? 9.394 9.272 -31.054 1.00 72.06 264 ALA A N 1
ATOM 1934 C CA . ALA A 1 264 ? 9.686 10.529 -31.757 1.00 72.06 264 ALA A CA 1
ATOM 1935 C C . ALA A 1 264 ? 8.613 10.988 -32.758 1.00 72.06 264 ALA A C 1
ATOM 1937 O O . ALA A 1 264 ? 8.592 12.169 -33.107 1.00 72.06 264 ALA A O 1
ATOM 1938 N N . THR A 1 265 ? 7.809 10.094 -33.340 1.00 63.00 265 THR A N 1
ATOM 1939 C CA . THR A 1 265 ? 6.961 10.492 -34.491 1.00 63.00 265 THR A CA 1
ATOM 1940 C C . THR A 1 265 ? 5.762 9.587 -34.751 1.00 63.00 265 THR A C 1
ATOM 1942 O O . THR A 1 265 ? 4.769 10.060 -35.296 1.00 63.00 265 THR A O 1
ATOM 1945 N N . VAL A 1 266 ? 5.841 8.301 -34.392 1.00 62.03 266 VAL A N 1
ATOM 1946 C CA . VAL A 1 266 ? 4.775 7.315 -34.622 1.00 62.03 266 VAL A CA 1
ATOM 1947 C C . VAL A 1 266 ? 4.722 6.354 -33.445 1.00 62.03 266 VAL A C 1
ATOM 1949 O O . VAL A 1 266 ? 5.767 5.962 -32.943 1.00 62.03 266 VAL A O 1
ATOM 1952 N N . HIS A 1 267 ? 3.519 5.968 -33.041 1.00 74.31 267 HIS A N 1
ATOM 1953 C CA . HIS A 1 267 ? 3.212 4.784 -32.244 1.00 74.31 267 HIS A CA 1
ATOM 1954 C C . HIS A 1 267 ? 4.306 3.698 -32.260 1.00 74.31 267 HIS A C 1
ATOM 1956 O O . HIS A 1 267 ? 4.744 3.264 -33.328 1.00 74.31 267 HIS A O 1
ATOM 1962 N N . GLY A 1 268 ? 4.722 3.232 -31.090 1.00 82.12 268 GLY A N 1
ATOM 1963 C CA . GLY A 1 268 ? 5.572 2.052 -30.968 1.00 82.12 268 GLY A CA 1
ATOM 1964 C C . GLY A 1 268 ? 5.226 1.260 -29.723 1.00 82.12 268 GLY A C 1
ATOM 1965 O O . GLY A 1 268 ? 4.405 1.696 -28.919 1.00 82.12 268 GLY A O 1
ATOM 1966 N N . ASP A 1 269 ? 5.846 0.099 -29.569 1.00 88.00 269 ASP A N 1
ATOM 1967 C CA . ASP A 1 269 ? 5.497 -0.826 -28.499 1.00 88.00 269 ASP A CA 1
ATOM 1968 C C . ASP A 1 269 ? 6.704 -1.136 -27.621 1.00 88.00 269 ASP A C 1
ATOM 1970 O O . ASP A 1 269 ? 7.844 -1.255 -28.088 1.00 88.00 269 ASP A O 1
ATOM 1974 N N . VAL A 1 270 ? 6.426 -1.304 -26.333 1.00 89.00 270 VAL A N 1
ATOM 1975 C CA . VAL A 1 270 ? 7.376 -1.802 -25.340 1.00 89.00 270 VAL A CA 1
ATOM 1976 C C . VAL A 1 270 ? 6.851 -3.112 -24.784 1.00 89.00 270 VAL A C 1
ATOM 1978 O O . VAL A 1 270 ? 5.647 -3.272 -24.588 1.00 89.00 270 VAL A O 1
ATOM 1981 N N . TYR A 1 271 ? 7.762 -4.046 -24.543 1.00 91.88 271 TYR A N 1
ATOM 1982 C CA . TYR A 1 271 ? 7.462 -5.423 -24.196 1.00 91.88 271 TYR A CA 1
ATOM 1983 C C . TYR A 1 271 ? 8.187 -5.849 -22.921 1.00 91.88 271 TYR A C 1
ATOM 1985 O O . TYR A 1 271 ? 9.332 -5.447 -22.700 1.00 91.88 271 TYR A O 1
ATOM 1993 N N . CYS A 1 272 ? 7.566 -6.717 -22.120 1.00 92.62 272 CYS A N 1
ATOM 1994 C CA . CYS A 1 272 ? 8.255 -7.449 -21.056 1.00 92.62 272 CYS A CA 1
ATOM 1995 C C . CYS A 1 272 ? 7.805 -8.910 -20.952 1.00 92.62 272 CYS A C 1
ATOM 1997 O O . CYS A 1 272 ? 6.670 -9.243 -21.282 1.00 92.62 272 CYS A O 1
ATOM 1999 N N . GLY A 1 273 ? 8.678 -9.798 -20.476 1.00 88.75 273 GLY A N 1
ATOM 2000 C CA . GLY A 1 273 ? 8.301 -11.190 -20.230 1.00 88.75 273 GLY A CA 1
ATOM 2001 C C . GLY A 1 273 ? 9.433 -12.055 -19.684 1.00 88.75 273 GLY A C 1
ATOM 2002 O O . GLY A 1 273 ? 10.596 -11.661 -19.683 1.00 88.75 273 GLY A O 1
ATOM 2003 N N . ALA A 1 274 ? 9.090 -13.266 -19.244 1.00 83.94 274 ALA A N 1
ATOM 2004 C CA . ALA A 1 274 ? 10.055 -14.278 -18.796 1.00 83.94 274 ALA A CA 1
ATOM 2005 C C . ALA A 1 274 ? 10.873 -14.900 -19.949 1.00 83.94 274 ALA A C 1
ATOM 2007 O O . ALA A 1 274 ? 11.841 -15.623 -19.723 1.00 83.94 274 ALA A O 1
ATOM 2008 N N . SER A 1 275 ? 10.484 -14.611 -21.192 1.00 82.00 275 SER A N 1
ATOM 2009 C CA . SER A 1 275 ? 11.046 -15.147 -22.428 1.00 82.00 275 SER A CA 1
ATOM 2010 C C . SER A 1 275 ? 11.292 -14.009 -23.419 1.00 82.00 275 SER A C 1
ATOM 2012 O O . SER A 1 275 ? 10.542 -13.034 -23.454 1.00 82.00 275 SER A O 1
ATOM 2014 N N . ALA A 1 276 ? 12.330 -14.138 -24.249 1.00 80.06 276 ALA A N 1
ATOM 2015 C CA . ALA A 1 276 ? 12.604 -13.207 -25.349 1.00 80.06 276 ALA A CA 1
ATOM 2016 C C . ALA A 1 276 ? 11.683 -13.432 -26.569 1.00 80.06 276 ALA A C 1
ATOM 2018 O O . ALA A 1 276 ? 11.843 -12.785 -27.606 1.00 80.06 276 ALA A O 1
ATOM 2019 N N . VAL A 1 277 ? 10.748 -14.384 -26.485 1.00 83.31 277 VAL A N 1
ATOM 2020 C CA . VAL A 1 277 ? 9.794 -14.692 -27.552 1.00 83.31 277 VAL A CA 1
ATOM 2021 C C . VAL A 1 277 ? 8.668 -13.662 -27.534 1.00 83.31 277 VAL A C 1
ATOM 2023 O O . VAL A 1 277 ? 7.829 -13.665 -26.643 1.00 83.31 277 VAL A O 1
ATOM 2026 N N . LEU A 1 278 ? 8.610 -12.819 -28.569 1.00 80.62 278 LEU A N 1
ATOM 2027 C CA . LEU A 1 278 ? 7.651 -11.711 -28.688 1.00 80.62 278 LEU A CA 1
ATOM 2028 C C . LEU A 1 278 ? 6.190 -12.096 -28.390 1.00 80.62 278 LEU A C 1
ATOM 2030 O O . LEU A 1 278 ? 5.477 -11.336 -27.749 1.00 80.62 278 LEU A O 1
ATOM 2034 N N . ALA A 1 279 ? 5.742 -13.267 -28.852 1.00 82.75 279 ALA A N 1
ATOM 2035 C CA . ALA A 1 279 ? 4.363 -13.730 -28.666 1.00 82.75 279 ALA A CA 1
ATOM 2036 C C . ALA A 1 279 ? 4.002 -14.050 -27.200 1.00 82.75 279 ALA A C 1
ATOM 2038 O O . ALA A 1 279 ? 2.824 -14.182 -26.883 1.00 82.75 279 ALA A O 1
ATOM 2039 N N . GLU A 1 280 ? 5.002 -14.185 -26.328 1.00 81.88 280 GLU A N 1
ATOM 2040 C CA . GLU A 1 280 ? 4.862 -14.493 -24.900 1.00 81.88 280 GLU A CA 1
ATOM 2041 C C . GLU A 1 280 ? 5.059 -13.249 -24.022 1.00 81.88 280 GLU A C 1
ATOM 2043 O O . GLU A 1 280 ? 4.926 -13.323 -22.800 1.00 81.88 280 GLU A O 1
ATOM 2048 N N . MET A 1 281 ? 5.397 -12.105 -24.626 1.00 86.31 281 MET A N 1
ATOM 2049 C CA . MET A 1 281 ? 5.648 -10.868 -23.900 1.00 86.31 281 MET A CA 1
ATOM 2050 C C . MET A 1 281 ? 4.360 -10.062 -23.721 1.00 86.31 281 MET A C 1
ATOM 2052 O O . MET A 1 281 ? 3.551 -9.912 -24.637 1.00 86.31 281 MET A O 1
ATOM 2056 N N . LEU A 1 282 ? 4.209 -9.482 -22.535 1.00 88.44 282 LEU A N 1
ATOM 2057 C CA . LEU A 1 282 ? 3.255 -8.412 -22.272 1.00 88.44 282 LEU A CA 1
ATOM 2058 C C . LEU A 1 282 ? 3.681 -7.164 -23.042 1.00 88.44 282 LEU A C 1
ATOM 2060 O O . LEU A 1 282 ? 4.869 -6.971 -23.296 1.00 88.44 282 LEU A O 1
ATOM 2064 N N . THR A 1 283 ? 2.723 -6.317 -23.414 1.00 88.62 283 THR A N 1
ATOM 2065 C CA . THR A 1 283 ? 2.979 -5.159 -24.273 1.00 88.62 283 THR A CA 1
ATOM 2066 C C . THR A 1 283 ? 2.224 -3.922 -23.810 1.00 88.62 283 THR A C 1
ATOM 2068 O O . THR A 1 283 ? 1.077 -4.008 -23.367 1.00 88.62 283 THR A O 1
ATOM 2071 N N . ALA A 1 284 ? 2.862 -2.764 -23.954 1.00 86.56 284 ALA A N 1
ATOM 2072 C CA . ALA A 1 284 ? 2.210 -1.472 -23.864 1.00 86.56 284 ALA A CA 1
ATOM 2073 C C . ALA A 1 284 ? 2.484 -0.652 -25.120 1.00 86.56 284 ALA A C 1
ATOM 2075 O O . ALA A 1 284 ? 3.621 -0.555 -25.591 1.00 86.56 284 ALA A O 1
ATOM 2076 N N . HIS A 1 285 ? 1.424 -0.011 -25.598 1.00 87.88 285 HIS A N 1
ATOM 2077 C CA . HIS A 1 285 ? 1.492 0.923 -26.701 1.00 87.88 285 HIS A CA 1
ATOM 2078 C C . HIS A 1 285 ? 1.947 2.304 -26.224 1.00 87.88 285 HIS A C 1
ATOM 2080 O O . HIS A 1 285 ? 1.445 2.825 -25.222 1.00 87.88 285 HIS A O 1
ATOM 2086 N N . VAL A 1 286 ? 2.879 2.910 -26.954 1.00 85.31 286 VAL A N 1
ATOM 2087 C CA . VAL A 1 286 ? 3.513 4.183 -26.610 1.00 85.31 286 VAL A CA 1
ATOM 2088 C C . VAL A 1 286 ? 3.252 5.202 -27.707 1.00 85.31 286 VAL A C 1
ATOM 2090 O O . VAL A 1 286 ? 3.781 5.119 -28.815 1.00 85.31 286 VAL A O 1
ATOM 2093 N N . GLU A 1 287 ? 2.461 6.210 -27.353 1.00 80.81 287 GLU A N 1
ATOM 2094 C CA . GLU A 1 287 ? 2.143 7.358 -28.215 1.00 80.81 287 GLU A CA 1
ATOM 2095 C C . GLU A 1 287 ? 2.784 8.660 -27.710 1.00 80.81 287 GLU A C 1
ATOM 2097 O O . GLU A 1 287 ? 2.690 9.704 -28.353 1.00 80.81 287 GLU A O 1
ATOM 2102 N N . ALA A 1 288 ? 3.429 8.618 -26.541 1.00 76.50 288 ALA A N 1
ATOM 2103 C CA . ALA A 1 288 ? 3.972 9.794 -25.882 1.00 76.50 288 ALA A CA 1
ATOM 2104 C C . ALA A 1 288 ? 5.248 10.285 -26.577 1.00 76.50 288 ALA A C 1
ATOM 2106 O O . ALA A 1 288 ? 6.189 9.523 -26.789 1.00 76.50 288 ALA A O 1
ATOM 2107 N N . THR A 1 289 ? 5.313 11.584 -26.873 1.00 78.88 289 THR A N 1
ATOM 2108 C CA . THR A 1 289 ? 6.526 12.238 -27.399 1.00 78.88 289 THR A CA 1
ATOM 2109 C C . THR A 1 289 ? 7.524 12.631 -26.307 1.00 78.88 289 THR A C 1
ATOM 2111 O O . THR A 1 289 ? 8.655 13.030 -26.589 1.00 78.88 289 THR A O 1
ATOM 2114 N N . THR A 1 290 ? 7.105 12.516 -25.049 1.00 78.62 290 THR A N 1
ATOM 2115 C CA . THR A 1 290 ? 7.866 12.771 -23.821 1.00 78.62 290 THR A CA 1
ATOM 2116 C C . THR A 1 290 ? 8.088 11.470 -23.059 1.00 78.62 290 THR A C 1
ATOM 2118 O O . THR A 1 290 ? 7.302 10.539 -23.196 1.00 78.62 290 THR A O 1
ATOM 2121 N N . LEU A 1 291 ? 9.179 11.385 -22.285 1.00 79.94 291 LEU A N 1
ATOM 2122 C CA . LEU A 1 291 ? 9.476 10.196 -21.478 1.00 79.94 291 LEU A CA 1
ATOM 2123 C C . LEU A 1 291 ? 8.470 10.062 -20.339 1.00 79.94 291 LEU A C 1
ATOM 2125 O O . LEU A 1 291 ? 8.489 10.849 -19.394 1.00 79.94 291 LEU A O 1
ATOM 2129 N N . GLU A 1 292 ? 7.656 9.019 -20.403 1.00 81.81 292 GLU A N 1
ATOM 2130 C CA . GLU A 1 292 ? 6.602 8.748 -19.432 1.00 81.81 292 GLU A CA 1
ATOM 2131 C C . GLU A 1 292 ? 6.670 7.305 -18.957 1.00 81.81 292 GLU A C 1
ATOM 2133 O O . GLU A 1 292 ? 7.214 6.439 -19.639 1.00 81.81 292 GLU A O 1
ATOM 2138 N N . TRP A 1 293 ? 6.150 7.048 -17.760 1.00 86.44 293 TRP A N 1
ATOM 2139 C CA . TRP A 1 293 ? 5.996 5.694 -17.244 1.00 86.44 293 TRP A CA 1
ATOM 2140 C C . TRP A 1 293 ? 4.764 5.025 -17.858 1.00 86.44 293 TRP A C 1
ATOM 2142 O O . TRP A 1 293 ? 3.653 5.551 -17.772 1.00 86.44 293 TRP A O 1
ATOM 2152 N N . HIS A 1 294 ? 4.967 3.845 -18.437 1.00 85.94 294 HIS A N 1
ATOM 2153 C CA . HIS A 1 294 ? 3.928 2.992 -19.003 1.00 85.94 294 HIS A CA 1
ATOM 2154 C C . HIS A 1 294 ? 3.894 1.661 -18.256 1.00 85.94 294 HIS A C 1
ATOM 2156 O O . HIS A 1 294 ? 4.929 1.023 -18.068 1.00 85.94 294 HIS A O 1
ATOM 2162 N N . ALA A 1 295 ? 2.701 1.231 -17.850 1.00 88.31 295 ALA A N 1
ATOM 2163 C CA . ALA A 1 295 ? 2.498 -0.083 -17.258 1.00 88.31 295 ALA A CA 1
ATOM 2164 C C . ALA A 1 295 ? 2.455 -1.155 -18.352 1.00 88.31 295 ALA A C 1
ATOM 2166 O O . ALA A 1 295 ? 1.581 -1.109 -19.214 1.00 88.31 295 ALA A O 1
ATOM 2167 N N . LEU A 1 296 ? 3.390 -2.106 -18.301 1.00 86.88 296 LEU A N 1
ATOM 2168 C CA . LEU A 1 296 ? 3.466 -3.224 -19.247 1.00 86.88 296 LEU A CA 1
ATOM 2169 C C . LEU A 1 296 ? 2.570 -4.390 -18.810 1.00 86.88 296 LEU A C 1
ATOM 2171 O O . LEU A 1 296 ? 1.944 -5.041 -19.639 1.00 86.88 296 LEU A O 1
ATOM 2175 N N . GLY A 1 297 ? 2.484 -4.620 -17.498 1.00 84.00 297 GLY A N 1
ATOM 2176 C CA . GLY A 1 297 ? 1.640 -5.639 -16.881 1.00 84.00 297 GLY A CA 1
ATOM 2177 C C . GLY A 1 297 ? 2.327 -6.328 -15.704 1.00 84.00 297 GLY A C 1
ATOM 2178 O O . GLY A 1 297 ? 3.453 -5.982 -15.341 1.00 84.00 297 GLY A O 1
ATOM 2179 N N . VAL A 1 298 ? 1.615 -7.263 -15.076 1.00 85.75 298 VAL A N 1
ATOM 2180 C CA . VAL A 1 298 ? 2.087 -7.983 -13.887 1.00 85.75 298 VAL A CA 1
ATOM 2181 C C . VAL A 1 298 ? 2.802 -9.264 -14.304 1.00 85.75 298 VAL A C 1
ATOM 2183 O O . VAL A 1 298 ? 2.291 -10.018 -15.130 1.00 85.75 298 VAL A O 1
ATOM 2186 N N . VAL A 1 299 ? 3.980 -9.502 -13.729 1.00 83.75 299 VAL A N 1
ATOM 2187 C CA . VAL A 1 299 ? 4.807 -10.692 -13.959 1.00 83.75 299 VAL A CA 1
ATOM 2188 C C . VAL A 1 299 ? 5.168 -11.318 -12.614 1.00 83.75 299 VAL A C 1
ATOM 2190 O O . VAL A 1 299 ? 5.462 -10.604 -11.654 1.00 83.75 299 VAL A O 1
ATOM 2193 N N . SER A 1 300 ? 5.168 -12.648 -12.547 1.00 83.88 300 SER A N 1
ATOM 2194 C CA . SER A 1 300 ? 5.699 -13.384 -11.398 1.00 83.88 300 SER A CA 1
ATOM 2195 C C . SER A 1 300 ? 7.228 -13.405 -11.454 1.00 83.88 300 SER A C 1
ATOM 2197 O O . SER A 1 300 ? 7.811 -13.862 -12.440 1.00 83.88 300 SER A O 1
ATOM 2199 N N . LEU A 1 301 ? 7.869 -12.896 -10.406 1.00 83.62 301 LEU A N 1
ATOM 2200 C CA . LEU A 1 301 ? 9.316 -12.894 -10.219 1.00 83.62 301 LEU A CA 1
ATOM 2201 C C . LEU A 1 301 ? 9.693 -13.805 -9.035 1.00 83.62 301 LEU A C 1
ATOM 2203 O O . LEU A 1 301 ? 8.872 -13.969 -8.133 1.00 83.62 301 LEU A O 1
ATOM 2207 N N . PRO A 1 302 ? 10.905 -14.389 -9.014 1.00 81.62 302 PRO A N 1
ATOM 2208 C CA . PRO A 1 302 ? 11.846 -14.447 -10.135 1.00 81.62 302 PRO A CA 1
ATOM 2209 C C . PRO A 1 302 ? 11.243 -15.214 -11.328 1.00 81.62 302 PRO A C 1
ATOM 2211 O O . PRO A 1 302 ? 10.509 -16.184 -11.149 1.00 81.62 302 PRO A O 1
ATOM 2214 N N . THR A 1 303 ? 11.531 -14.780 -12.561 1.00 68.75 303 THR A N 1
ATOM 2215 C CA . THR A 1 303 ? 10.905 -15.323 -13.792 1.00 68.75 303 THR A CA 1
ATOM 2216 C C . THR A 1 303 ? 11.254 -16.784 -14.092 1.00 68.75 303 THR A C 1
ATOM 2218 O O . THR A 1 303 ? 10.648 -17.399 -14.970 1.00 68.75 303 THR A O 1
ATOM 2221 N N . GLN A 1 304 ? 12.230 -17.352 -13.382 1.00 63.28 304 GLN A N 1
ATOM 2222 C CA . GLN A 1 304 ? 12.592 -18.762 -13.456 1.00 63.28 304 GLN A CA 1
ATOM 2223 C C . GLN A 1 304 ? 12.636 -19.354 -12.046 1.00 63.28 304 GLN A C 1
ATOM 2225 O O . GLN A 1 304 ? 13.402 -18.905 -11.195 1.00 63.28 304 GLN A O 1
ATOM 2230 N N . ALA A 1 305 ? 11.829 -20.391 -11.809 1.00 47.16 305 ALA A N 1
ATOM 2231 C CA . ALA A 1 305 ? 11.910 -21.215 -10.609 1.00 47.16 305 ALA A CA 1
ATOM 2232 C C . ALA A 1 305 ? 13.181 -22.076 -10.701 1.00 47.16 305 ALA A C 1
ATOM 2234 O O . ALA A 1 305 ? 13.273 -22.999 -11.511 1.00 47.16 305 ALA A O 1
ATOM 2235 N N . VAL A 1 306 ? 14.220 -21.722 -9.951 1.00 46.56 306 VAL A N 1
ATOM 2236 C CA . VAL A 1 306 ? 15.557 -22.287 -10.158 1.00 46.56 306 VAL A CA 1
ATOM 2237 C C . VAL A 1 306 ? 15.660 -23.738 -9.661 1.00 46.56 306 VAL A C 1
ATOM 2239 O O . VAL A 1 306 ? 15.566 -24.007 -8.468 1.00 46.56 306 VAL A O 1
ATOM 2242 N N . ARG A 1 307 ? 16.067 -24.653 -10.553 1.00 36.28 307 ARG A N 1
ATOM 2243 C CA . ARG A 1 307 ? 17.143 -25.617 -10.243 1.00 36.28 307 ARG A CA 1
ATOM 2244 C C . ARG A 1 307 ? 18.331 -25.344 -11.173 1.00 36.28 307 ARG A C 1
ATOM 2246 O O . ARG A 1 307 ? 18.313 -25.721 -12.339 1.00 36.28 307 ARG A O 1
ATOM 2253 N N . GLY A 1 308 ? 19.375 -24.700 -10.647 1.00 46.50 308 GLY A N 1
ATOM 2254 C CA . GLY A 1 308 ? 20.718 -24.648 -11.246 1.00 46.50 308 GLY A CA 1
ATOM 2255 C C . GLY A 1 308 ? 21.094 -23.445 -12.126 1.00 46.50 308 GLY A C 1
ATOM 2256 O O . GLY A 1 308 ? 22.271 -23.333 -12.465 1.00 46.50 308 GLY A O 1
ATOM 2257 N N . ALA A 1 309 ? 20.179 -22.539 -12.482 1.00 52.50 309 ALA A N 1
ATOM 2258 C CA . ALA A 1 309 ? 20.525 -21.290 -13.171 1.00 52.50 309 ALA A CA 1
ATOM 2259 C C . ALA A 1 309 ? 20.789 -20.163 -12.159 1.00 52.50 309 ALA A C 1
ATOM 2261 O O . ALA A 1 309 ? 19.981 -19.927 -11.269 1.00 52.50 309 ALA A O 1
ATOM 2262 N N . ALA A 1 310 ? 21.926 -19.477 -12.294 1.00 63.09 310 ALA A N 1
ATOM 2263 C CA . ALA A 1 310 ? 22.326 -18.380 -11.408 1.00 63.09 310 ALA A CA 1
ATOM 2264 C C . ALA A 1 310 ? 21.603 -17.049 -11.694 1.00 63.09 310 ALA A C 1
ATOM 2266 O O . ALA A 1 310 ? 21.883 -16.069 -11.018 1.00 63.09 310 ALA A O 1
ATOM 2267 N N . THR A 1 311 ? 20.731 -16.998 -12.705 1.00 71.56 311 THR A N 1
ATOM 2268 C CA . THR A 1 311 ? 20.050 -15.776 -13.145 1.00 7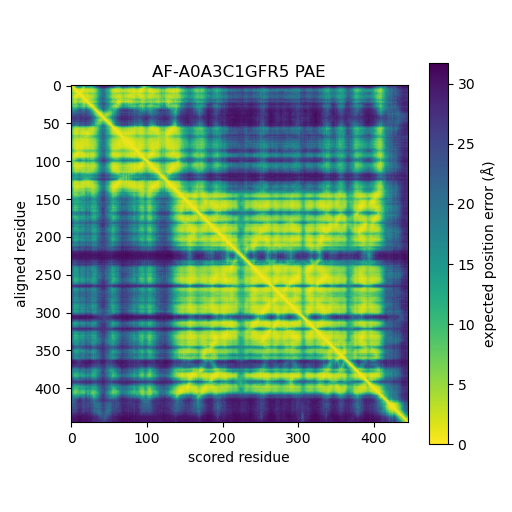1.56 311 THR A CA 1
ATOM 2269 C C . THR A 1 311 ? 18.578 -16.058 -13.433 1.00 71.56 311 THR A C 1
ATOM 2271 O O . THR A 1 311 ? 18.225 -17.147 -13.892 1.00 71.56 311 THR A O 1
ATOM 2274 N N . ALA A 1 312 ? 17.723 -15.065 -13.196 1.00 79.81 312 ALA A N 1
ATOM 2275 C CA . ALA A 1 312 ? 16.304 -15.098 -13.544 1.00 79.81 312 ALA A CA 1
ATOM 2276 C C . ALA A 1 312 ? 15.989 -13.886 -14.435 1.00 79.81 312 ALA A C 1
ATOM 2278 O O . ALA A 1 312 ? 15.625 -12.820 -13.927 1.00 79.81 312 ALA A O 1
ATOM 2279 N N . PRO A 1 313 ? 16.207 -13.986 -15.761 1.00 88.50 313 PRO A N 1
ATOM 2280 C CA . PRO A 1 313 ? 16.097 -12.832 -16.638 1.00 88.50 313 PRO A CA 1
ATOM 2281 C C . PRO A 1 313 ? 14.634 -12.429 -16.864 1.00 88.50 313 PRO A C 1
ATOM 2283 O O . PRO A 1 313 ? 13.817 -13.221 -17.337 1.00 88.50 313 PRO A O 1
ATOM 2286 N N . LEU A 1 314 ? 14.316 -11.166 -16.591 1.00 91.56 314 LEU A N 1
ATOM 2287 C CA . LEU A 1 314 ? 13.169 -10.469 -17.163 1.00 91.56 314 LEU A CA 1
ATOM 2288 C C . LEU A 1 314 ? 13.618 -9.829 -18.479 1.00 91.56 314 LEU A C 1
ATOM 2290 O O . LEU A 1 314 ? 14.477 -8.944 -18.485 1.00 91.56 314 LEU A O 1
ATOM 2294 N N . TYR A 1 315 ? 13.049 -10.266 -19.596 1.00 91.62 315 TYR A N 1
ATOM 2295 C CA . TYR A 1 315 ? 13.332 -9.686 -20.903 1.00 91.62 315 TYR A CA 1
ATOM 2296 C C . TYR A 1 315 ? 12.527 -8.413 -21.102 1.00 91.62 315 TYR A C 1
ATOM 2298 O O . TYR A 1 315 ? 11.331 -8.376 -20.819 1.00 91.62 315 TYR A O 1
ATOM 2306 N N . ILE A 1 316 ? 13.191 -7.388 -21.627 1.00 92.56 316 ILE A N 1
ATOM 2307 C CA . ILE A 1 316 ? 12.601 -6.103 -21.990 1.00 92.56 316 ILE A CA 1
ATOM 2308 C C . ILE A 1 316 ? 12.839 -5.890 -23.476 1.00 92.56 316 ILE A C 1
ATOM 2310 O O . ILE A 1 316 ? 13.957 -6.074 -23.959 1.00 92.56 316 ILE A O 1
ATOM 2314 N N . GLY A 1 317 ? 11.791 -5.515 -24.200 1.00 89.56 317 GLY A N 1
ATOM 2315 C CA . GLY A 1 317 ? 11.836 -5.315 -25.641 1.00 89.56 317 GLY A CA 1
ATOM 2316 C C . GLY A 1 317 ? 11.257 -3.971 -26.054 1.00 89.56 317 GLY A C 1
ATOM 2317 O O . GLY A 1 317 ? 10.338 -3.467 -25.416 1.00 89.56 317 GLY A O 1
ATOM 2318 N N . ILE A 1 318 ? 11.765 -3.407 -27.141 1.00 88.12 318 ILE A N 1
ATOM 2319 C CA . ILE A 1 318 ? 11.162 -2.264 -27.828 1.00 88.12 318 ILE A CA 1
ATOM 2320 C C . ILE A 1 318 ? 11.064 -2.567 -29.316 1.00 88.12 318 ILE A C 1
ATOM 2322 O O . ILE A 1 318 ? 11.901 -3.285 -29.867 1.00 88.12 318 ILE A O 1
ATOM 2326 N N . LYS A 1 319 ? 10.038 -2.020 -29.958 1.00 85.56 319 LYS A N 1
ATOM 2327 C CA . LYS A 1 319 ? 9.856 -2.120 -31.402 1.00 85.56 319 LYS A CA 1
ATOM 2328 C C . LYS A 1 319 ? 9.170 -0.869 -31.927 1.00 85.56 319 LYS A C 1
ATOM 2330 O O . LYS A 1 319 ? 8.161 -0.431 -31.370 1.00 85.56 319 LYS A O 1
ATOM 2335 N N . SER A 1 320 ? 9.685 -0.326 -33.025 1.00 82.56 320 SER A N 1
ATOM 2336 C CA . SER A 1 320 ? 8.967 0.699 -33.782 1.00 82.56 320 SER A CA 1
ATOM 2337 C C . SER A 1 320 ? 7.917 0.053 -34.693 1.00 82.56 320 SER A C 1
ATOM 2339 O O . SER A 1 320 ? 8.154 -1.012 -35.260 1.00 82.56 320 SER A O 1
ATOM 2341 N N . LEU A 1 321 ? 6.736 0.665 -34.823 1.00 75.19 321 LEU A N 1
ATOM 2342 C CA . LEU A 1 321 ? 5.681 0.184 -35.732 1.00 75.19 321 LEU A CA 1
ATOM 2343 C C . LEU A 1 321 ? 5.726 0.859 -37.116 1.00 75.19 321 LEU A C 1
ATOM 2345 O O . LEU A 1 321 ? 4.866 0.594 -37.957 1.00 75.19 321 LEU A O 1
ATOM 2349 N N . ALA A 1 322 ? 6.679 1.771 -37.341 1.00 66.31 322 ALA A N 1
ATOM 2350 C CA . ALA A 1 322 ? 6.868 2.499 -38.595 1.00 66.31 322 ALA A CA 1
ATOM 2351 C C . ALA A 1 322 ? 8.288 3.102 -38.672 1.00 66.31 322 ALA A C 1
ATOM 2353 O O . ALA A 1 322 ? 9.152 2.812 -37.855 1.00 66.31 322 ALA A O 1
ATOM 2354 N N . THR A 1 323 ? 8.533 4.039 -39.596 1.00 65.69 323 THR A N 1
ATOM 2355 C CA . THR A 1 323 ? 9.806 4.786 -39.732 1.00 65.69 323 THR A CA 1
ATOM 2356 C C . THR A 1 323 ? 10.144 5.719 -38.550 1.00 65.69 323 THR A C 1
ATOM 2358 O O . THR A 1 323 ? 10.988 6.603 -38.692 1.00 65.69 323 THR A O 1
ATOM 2361 N N . GLY A 1 324 ? 9.442 5.602 -37.420 1.00 67.62 324 GLY A N 1
ATOM 2362 C CA . GLY A 1 324 ? 9.671 6.388 -36.209 1.00 67.62 324 GLY A CA 1
ATOM 2363 C C . GLY A 1 324 ? 10.738 5.767 -35.310 1.00 67.62 324 GLY A C 1
ATOM 2364 O O . GLY A 1 324 ? 11.103 4.606 -35.481 1.00 67.62 324 GLY A O 1
ATOM 2365 N N . THR A 1 325 ? 11.215 6.543 -34.337 1.00 76.56 325 THR A N 1
ATOM 2366 C CA . THR A 1 325 ? 12.177 6.068 -33.338 1.00 76.56 325 THR A CA 1
ATOM 2367 C C . THR A 1 325 ? 11.498 5.850 -31.993 1.00 76.56 325 THR A C 1
ATOM 2369 O O . THR A 1 325 ? 10.908 6.788 -31.451 1.00 76.56 325 THR A O 1
ATOM 2372 N N . MET A 1 326 ? 11.633 4.644 -31.442 1.00 81.19 326 MET A N 1
ATOM 2373 C CA . MET A 1 326 ? 11.234 4.313 -30.071 1.00 81.19 326 MET A CA 1
ATOM 2374 C C . MET A 1 326 ? 12.397 4.465 -29.103 1.00 81.19 326 MET A C 1
ATOM 2376 O O . MET A 1 326 ? 13.526 4.163 -29.470 1.00 81.19 326 MET A O 1
ATOM 2380 N N . TYR A 1 327 ? 12.123 4.909 -27.877 1.00 81.12 327 TYR A N 1
ATOM 2381 C CA . TYR A 1 327 ? 13.135 5.104 -26.843 1.00 81.12 327 TYR A CA 1
ATOM 2382 C C . TYR A 1 327 ? 12.674 4.547 -25.501 1.00 81.12 327 TYR A C 1
ATOM 2384 O O . TYR A 1 327 ? 11.556 4.817 -25.065 1.00 81.12 327 TYR A O 1
ATOM 2392 N N . ILE A 1 328 ? 13.577 3.864 -24.802 1.00 84.62 328 ILE A N 1
ATOM 2393 C CA . ILE A 1 328 ? 13.405 3.420 -23.415 1.00 84.62 328 ILE A CA 1
ATOM 2394 C C . ILE A 1 328 ? 14.585 3.894 -22.566 1.00 84.62 328 ILE A C 1
ATOM 2396 O O . ILE A 1 328 ? 15.731 3.881 -23.017 1.00 84.62 328 ILE A O 1
ATOM 2400 N N . ASN A 1 329 ? 14.283 4.351 -21.353 1.00 82.50 329 ASN A N 1
ATOM 2401 C CA . ASN A 1 329 ? 15.248 4.933 -20.423 1.00 82.50 329 ASN A CA 1
ATOM 2402 C C . ASN A 1 329 ? 15.441 4.057 -19.176 1.00 82.50 329 ASN A C 1
ATOM 2404 O O . ASN A 1 329 ? 16.574 3.740 -18.817 1.00 82.50 329 ASN A O 1
ATOM 2408 N N . ALA A 1 330 ? 14.342 3.645 -18.546 1.00 85.75 330 ALA A N 1
ATOM 2409 C CA . ALA A 1 330 ? 14.368 2.904 -17.293 1.00 85.75 330 ALA A CA 1
ATOM 2410 C C . ALA A 1 330 ? 13.210 1.909 -17.215 1.00 85.75 330 ALA A C 1
ATOM 2412 O O . ALA A 1 330 ? 12.187 2.072 -17.883 1.00 85.75 330 ALA A O 1
ATOM 2413 N N . VAL A 1 331 ? 13.375 0.899 -16.370 1.00 90.81 331 VAL A N 1
ATOM 2414 C CA . VAL A 1 331 ? 12.338 -0.058 -15.989 1.00 90.81 331 VAL A CA 1
ATOM 2415 C C . VAL A 1 331 ? 12.218 -0.039 -14.475 1.00 90.81 331 VAL A C 1
ATOM 2417 O O . VAL A 1 331 ? 13.231 -0.038 -13.779 1.00 90.81 331 VAL A O 1
ATOM 2420 N N . ALA A 1 332 ? 10.990 -0.015 -13.971 1.00 93.00 332 ALA A N 1
ATOM 2421 C CA . ALA A 1 332 ? 10.708 -0.111 -12.551 1.00 93.00 332 ALA A CA 1
ATOM 2422 C C . ALA A 1 332 ? 9.830 -1.328 -12.247 1.00 93.00 332 ALA A C 1
ATOM 2424 O O . ALA A 1 332 ? 8.955 -1.684 -13.039 1.00 93.00 332 ALA A O 1
ATOM 2425 N N . LEU A 1 333 ? 10.064 -1.951 -11.096 1.00 93.06 333 LEU A N 1
ATOM 2426 C CA . LEU A 1 333 ? 9.282 -3.066 -10.577 1.00 93.06 333 LEU A CA 1
ATOM 2427 C C . LEU A 1 333 ? 8.511 -2.586 -9.348 1.00 93.06 333 LEU A C 1
ATOM 2429 O O . LEU A 1 333 ? 9.113 -2.193 -8.352 1.00 93.06 333 LEU A O 1
ATOM 2433 N N . VAL A 1 334 ? 7.181 -2.616 -9.413 1.00 90.62 334 VAL A N 1
ATOM 2434 C CA . VAL A 1 334 ? 6.314 -2.264 -8.281 1.00 90.62 334 VAL A CA 1
ATOM 2435 C C . VAL A 1 334 ? 5.670 -3.544 -7.750 1.00 90.62 334 VAL A C 1
ATOM 2437 O O . VAL A 1 334 ? 4.922 -4.180 -8.493 1.00 90.62 334 VAL A O 1
ATOM 2440 N N . PRO A 1 335 ? 5.940 -3.958 -6.500 1.00 87.31 335 PRO A N 1
ATOM 2441 C CA . PRO A 1 335 ? 5.349 -5.176 -5.955 1.00 87.31 335 PRO A CA 1
ATOM 2442 C C . PRO A 1 335 ? 3.822 -5.078 -5.872 1.00 87.31 335 PRO A C 1
ATOM 2444 O O . PRO A 1 335 ? 3.291 -4.065 -5.416 1.00 87.31 335 PRO A O 1
ATOM 2447 N N . THR A 1 336 ? 3.121 -6.143 -6.263 1.00 80.00 336 THR A N 1
ATOM 2448 C CA . THR A 1 336 ? 1.656 -6.249 -6.147 1.00 80.00 336 THR A CA 1
ATOM 2449 C C . THR A 1 336 ? 1.221 -7.227 -5.066 1.00 80.00 336 THR A C 1
ATOM 2451 O O . THR A 1 336 ? 0.187 -7.005 -4.436 1.00 80.00 336 THR A O 1
ATOM 2454 N N . THR A 1 337 ? 2.024 -8.262 -4.793 1.00 77.00 337 THR A N 1
ATOM 2455 C CA . THR A 1 337 ? 1.703 -9.331 -3.829 1.00 77.00 337 THR A CA 1
ATOM 2456 C C . THR A 1 337 ? 1.379 -8.822 -2.430 1.00 77.00 337 THR A C 1
ATOM 2458 O O . THR A 1 337 ? 0.450 -9.319 -1.799 1.00 77.00 337 THR A O 1
ATOM 2461 N N . TRP A 1 338 ? 2.113 -7.823 -1.941 1.00 72.88 338 TRP A N 1
ATOM 2462 C CA . TRP A 1 338 ? 1.940 -7.296 -0.581 1.00 72.88 338 TRP A CA 1
ATOM 2463 C C . TRP A 1 338 ? 1.059 -6.041 -0.522 1.00 72.88 338 TRP A C 1
ATOM 2465 O O . TRP A 1 338 ? 0.956 -5.396 0.517 1.00 72.88 338 TRP A O 1
ATOM 2475 N N . GLY A 1 339 ? 0.393 -5.710 -1.628 1.00 73.81 339 GLY A N 1
ATOM 2476 C CA . GLY A 1 339 ? -0.448 -4.529 -1.763 1.00 73.81 339 GLY A CA 1
ATOM 2477 C C . GLY A 1 339 ? 0.169 -3.506 -2.707 1.00 73.81 339 GLY A C 1
ATOM 2478 O O . GLY A 1 339 ? 1.354 -3.186 -2.621 1.00 73.81 339 GLY A O 1
ATOM 2479 N N . MET A 1 340 ? -0.672 -2.974 -3.592 1.00 79.50 340 MET A N 1
ATOM 2480 C CA . MET A 1 340 ? -0.313 -1.931 -4.542 1.00 79.50 340 MET A CA 1
ATOM 2481 C C . MET A 1 340 ? -1.477 -0.967 -4.692 1.00 79.50 340 MET A C 1
ATOM 2483 O O . MET A 1 340 ? -2.635 -1.375 -4.771 1.00 79.50 340 MET A O 1
ATOM 2487 N N . CYS A 1 341 ? -1.160 0.306 -4.844 1.00 76.31 341 CYS A N 1
ATOM 2488 C CA . CYS A 1 341 ? -2.083 1.293 -5.354 1.00 76.31 341 CYS A CA 1
ATOM 2489 C C . CYS A 1 341 ? -1.484 1.999 -6.574 1.00 76.31 341 CYS A C 1
ATOM 2491 O O . CYS A 1 341 ? -0.272 2.026 -6.785 1.00 76.31 341 CYS A O 1
ATOM 2493 N N . GLY A 1 342 ? -2.343 2.570 -7.411 1.00 77.88 342 GLY A N 1
ATOM 2494 C CA . GLY A 1 342 ? -1.885 3.342 -8.554 1.00 77.88 342 GLY A CA 1
ATOM 2495 C C . GLY A 1 342 ? -2.961 4.269 -9.085 1.00 77.88 342 GLY A C 1
ATOM 2496 O O . GLY A 1 342 ? -4.148 4.062 -8.845 1.00 77.88 342 GLY A O 1
ATOM 2497 N N . TRP A 1 343 ? -2.528 5.298 -9.798 1.00 77.81 343 TRP A N 1
ATOM 2498 C CA . TRP A 1 343 ? -3.366 6.314 -10.407 1.00 77.81 343 TRP A CA 1
ATOM 2499 C C . TRP A 1 343 ? -2.758 6.762 -11.736 1.00 77.81 343 TRP A C 1
ATOM 2501 O O . TRP A 1 343 ? -1.543 6.902 -11.869 1.00 77.81 343 TRP A O 1
ATOM 2511 N N . VAL A 1 344 ? -3.610 6.983 -12.737 1.00 75.50 344 VAL A N 1
ATOM 2512 C CA . VAL A 1 344 ? -3.201 7.427 -14.076 1.00 75.50 344 VAL A CA 1
ATOM 2513 C C . VAL A 1 344 ? -4.179 8.498 -14.547 1.00 75.50 344 VAL A C 1
ATOM 2515 O O . VAL A 1 344 ? -5.357 8.209 -14.751 1.00 75.50 344 VAL A O 1
ATOM 2518 N N . GLY A 1 345 ? -3.687 9.723 -14.738 1.00 62.69 345 GLY A N 1
ATOM 2519 C CA . GLY A 1 345 ? -4.502 10.924 -14.944 1.00 62.69 345 GLY A CA 1
ATOM 2520 C C . GLY A 1 345 ? -5.127 11.114 -16.325 1.00 62.69 345 GLY A C 1
ATOM 2521 O O . GLY A 1 345 ? -5.854 12.084 -16.534 1.00 62.69 345 GLY A O 1
ATOM 2522 N N . GLY A 1 346 ? -4.894 10.217 -17.285 1.00 65.12 346 GLY A N 1
ATOM 2523 C CA . GLY A 1 346 ? -5.392 10.384 -18.655 1.00 65.12 346 GLY A CA 1
ATOM 2524 C C . GLY A 1 346 ? -4.904 11.701 -19.278 1.00 65.12 346 GLY A C 1
ATOM 2525 O O . GLY A 1 346 ? -3.701 11.922 -19.385 1.00 65.12 346 GLY A O 1
ATOM 2526 N N . ALA A 1 347 ? -5.834 12.576 -19.684 1.00 62.03 347 ALA A N 1
ATOM 2527 C CA . ALA A 1 347 ? -5.526 13.919 -20.202 1.00 62.03 347 ALA A CA 1
ATOM 2528 C C . ALA A 1 347 ? -5.347 14.990 -19.101 1.00 62.03 347 ALA A C 1
ATOM 2530 O O . ALA A 1 347 ? -4.957 16.119 -19.394 1.00 62.03 347 ALA A O 1
ATOM 2531 N N . SER A 1 348 ? -5.656 14.649 -17.850 1.00 65.38 348 SER A N 1
ATOM 2532 C CA . SER A 1 348 ? -5.561 15.518 -16.675 1.00 65.38 348 SER A CA 1
ATOM 2533 C C . SER A 1 348 ? -4.354 15.167 -15.804 1.00 65.38 348 SER A C 1
ATOM 2535 O O . SER A 1 348 ? -3.781 14.084 -15.902 1.00 65.38 348 SER A O 1
ATOM 2537 N N . HIS A 1 349 ? -3.973 16.098 -14.936 1.00 74.19 349 HIS A N 1
ATOM 2538 C CA . HIS A 1 349 ? -2.986 15.898 -13.880 1.00 74.19 349 HIS A CA 1
ATOM 2539 C C . HIS A 1 349 ? -3.596 16.282 -12.533 1.00 74.19 349 HIS A C 1
ATOM 2541 O O . HIS A 1 349 ? -4.550 17.057 -12.493 1.00 74.19 349 HIS A O 1
ATOM 2547 N N . ALA A 1 350 ? -3.044 15.738 -11.453 1.00 77.38 350 ALA A N 1
ATOM 2548 C CA . ALA A 1 350 ? -3.454 16.033 -10.083 1.00 77.38 350 ALA A CA 1
ATOM 2549 C C . ALA A 1 350 ? -2.342 16.798 -9.360 1.00 77.38 350 ALA A C 1
ATOM 2551 O O . ALA A 1 350 ? -1.174 16.488 -9.545 1.00 77.38 350 ALA A O 1
ATOM 2552 N N . HIS A 1 351 ? -2.661 17.779 -8.530 1.00 82.56 351 HIS A N 1
ATOM 2553 C CA . HIS A 1 351 ? -1.699 18.394 -7.614 1.00 82.56 351 HIS A CA 1
ATOM 2554 C C . HIS A 1 351 ? -1.630 17.659 -6.277 1.00 82.56 351 HIS A C 1
ATOM 2556 O O . HIS A 1 351 ? -0.567 17.663 -5.660 1.00 82.56 351 HIS A O 1
ATOM 2562 N N . ALA A 1 352 ? -2.702 16.981 -5.866 1.00 82.19 352 ALA A N 1
ATOM 2563 C CA . ALA A 1 352 ? -2.691 16.042 -4.758 1.00 82.19 352 ALA A CA 1
ATOM 2564 C C . ALA A 1 352 ? -3.417 14.732 -5.081 1.00 82.19 352 ALA A C 1
ATOM 2566 O O . ALA A 1 352 ? -4.409 14.685 -5.815 1.00 82.19 352 ALA A O 1
ATOM 2567 N N . LEU A 1 353 ? -2.891 13.659 -4.498 1.00 79.31 353 LEU A N 1
ATOM 2568 C CA . LEU A 1 353 ? -3.467 12.325 -4.493 1.00 79.31 353 LEU A CA 1
ATOM 2569 C C . LEU A 1 353 ? -3.581 11.844 -3.049 1.00 79.31 353 LEU A C 1
ATOM 2571 O O . LEU A 1 353 ? -2.619 11.944 -2.289 1.00 79.31 353 LEU A O 1
ATOM 2575 N N . VAL A 1 354 ? -4.741 11.310 -2.686 1.00 77.56 354 VAL A N 1
ATOM 2576 C CA . VAL A 1 354 ? -5.028 10.765 -1.358 1.00 77.56 354 VAL A CA 1
ATOM 2577 C C . VAL A 1 354 ? -5.505 9.327 -1.507 1.00 77.56 354 VAL A C 1
ATOM 2579 O O . VAL A 1 354 ? -6.408 9.041 -2.290 1.00 77.56 354 VAL A O 1
ATOM 2582 N N . TRP A 1 355 ? -4.885 8.416 -0.770 1.00 73.62 355 TRP A N 1
ATOM 2583 C CA . TRP A 1 355 ? -5.270 7.019 -0.656 1.00 73.62 355 TRP A CA 1
ATOM 2584 C C . TRP A 1 355 ? -5.913 6.807 0.697 1.00 73.62 355 TRP A C 1
ATOM 2586 O O . TRP A 1 355 ? -5.228 6.902 1.709 1.00 73.62 355 TRP A O 1
ATOM 2596 N N . GLU A 1 356 ? -7.199 6.484 0.688 1.00 64.50 356 GLU A N 1
ATOM 2597 C CA . GLU A 1 356 ? -7.983 6.185 1.884 1.00 64.50 356 GLU A CA 1
ATOM 2598 C C . GLU A 1 356 ? -8.818 4.936 1.609 1.00 64.50 356 GLU A C 1
ATOM 2600 O O . GLU A 1 356 ? -9.423 4.798 0.541 1.00 64.50 356 GLU A O 1
ATOM 2605 N N . ASP A 1 357 ? -8.809 3.982 2.542 1.00 61.19 357 ASP A N 1
ATOM 2606 C CA . ASP A 1 357 ? -9.602 2.745 2.459 1.00 61.19 357 ASP A CA 1
ATOM 2607 C C . ASP A 1 357 ? -9.396 1.927 1.164 1.00 61.19 357 ASP A C 1
ATOM 2609 O O . ASP A 1 357 ? -10.274 1.202 0.693 1.00 61.19 357 ASP A O 1
ATOM 2613 N N . GLY A 1 358 ? -8.195 2.008 0.580 1.00 56.38 358 GLY A N 1
ATOM 2614 C CA . GLY A 1 358 ? -7.850 1.310 -0.664 1.00 56.38 358 GLY A CA 1
ATOM 2615 C C . GLY A 1 358 ? -8.401 1.965 -1.936 1.00 56.38 358 GLY A C 1
ATOM 2616 O O . GLY A 1 358 ? -8.325 1.366 -3.010 1.00 56.38 358 GLY A O 1
ATOM 2617 N N . ILE A 1 359 ? -8.926 3.187 -1.839 1.00 60.00 359 ILE A N 1
ATOM 2618 C CA . ILE A 1 359 ? -9.380 4.006 -2.966 1.00 60.00 359 ILE A CA 1
ATOM 2619 C C . ILE A 1 359 ? -8.435 5.199 -3.126 1.00 60.00 359 ILE A C 1
ATOM 2621 O O . ILE A 1 359 ? -7.936 5.737 -2.144 1.00 60.00 359 ILE A O 1
ATOM 2625 N N . VAL A 1 360 ? -8.182 5.599 -4.377 1.00 67.00 360 VAL A N 1
ATOM 2626 C CA . VAL A 1 360 ? -7.370 6.779 -4.708 1.00 67.00 360 VAL A CA 1
ATOM 2627 C C . VAL A 1 360 ? -8.268 7.936 -5.123 1.00 67.00 360 VAL A C 1
ATOM 2629 O O . VAL A 1 360 ? -9.087 7.779 -6.032 1.00 67.00 360 VAL A O 1
ATOM 2632 N N . TYR A 1 361 ? -8.056 9.096 -4.516 1.00 68.25 361 TYR A N 1
ATOM 2633 C CA . TYR A 1 361 ? -8.741 10.354 -4.787 1.00 68.25 361 TYR A CA 1
ATOM 2634 C C . TYR A 1 361 ? -7.738 11.382 -5.321 1.00 68.25 361 TYR A C 1
ATOM 2636 O O . TYR A 1 361 ? -6.649 11.521 -4.774 1.00 68.25 361 TYR A O 1
ATOM 2644 N N . ALA A 1 362 ? -8.100 12.094 -6.389 1.00 68.25 362 ALA A N 1
ATOM 2645 C CA . ALA A 1 362 ? -7.349 13.229 -6.931 1.00 68.25 362 ALA A CA 1
ATOM 2646 C C . ALA A 1 362 ? -8.128 14.533 -6.676 1.00 68.25 362 ALA A C 1
ATOM 2648 O O . ALA A 1 362 ? -9.356 14.473 -6.601 1.00 68.25 362 ALA A O 1
ATOM 2649 N N . ASP A 1 363 ? -7.435 15.675 -6.545 1.00 64.69 363 ASP A N 1
ATOM 2650 C CA . ASP A 1 363 ? -8.011 17.001 -6.217 1.00 64.69 363 ASP A CA 1
ATOM 2651 C C . ASP A 1 363 ? -9.433 17.238 -6.749 1.00 64.69 363 ASP A C 1
ATOM 2653 O O . ASP A 1 363 ? -9.636 17.183 -7.960 1.00 64.69 363 ASP A O 1
ATOM 2657 N N . ASP A 1 364 ? -10.385 17.533 -5.848 1.00 46.34 364 ASP A N 1
ATOM 2658 C CA . ASP A 1 364 ? -11.778 17.992 -6.063 1.00 46.34 364 ASP A CA 1
ATOM 2659 C C . ASP A 1 364 ? -12.602 17.330 -7.193 1.00 46.34 364 ASP A C 1
ATOM 2661 O O . ASP A 1 364 ? -13.710 17.767 -7.520 1.00 46.34 364 ASP A O 1
ATOM 2665 N N . VAL A 1 365 ? -12.127 16.230 -7.772 1.00 39.41 365 VAL A N 1
ATOM 2666 C CA . VAL A 1 365 ? -12.751 15.560 -8.903 1.00 39.41 365 VAL A CA 1
ATOM 2667 C C . VAL A 1 365 ? -13.062 14.133 -8.489 1.00 39.41 365 VAL A C 1
ATOM 2669 O O . VAL A 1 365 ? -12.219 13.241 -8.495 1.00 39.41 365 VAL A O 1
ATOM 2672 N N . ALA A 1 366 ? -14.341 13.897 -8.210 1.00 35.56 366 ALA A N 1
ATOM 2673 C CA . ALA A 1 366 ? -14.943 12.580 -8.012 1.00 35.56 366 ALA A CA 1
ATOM 2674 C C . ALA A 1 366 ? -14.876 11.658 -9.259 1.00 35.56 366 ALA A C 1
ATOM 2676 O O . ALA A 1 366 ? -15.706 10.764 -9.410 1.00 35.56 366 ALA A O 1
ATOM 2677 N N . SER A 1 367 ? -13.944 11.860 -10.196 1.00 32.25 367 SER A N 1
ATOM 2678 C CA . SER A 1 367 ? -13.893 11.117 -11.455 1.00 32.25 367 SER A CA 1
ATOM 2679 C C . SER A 1 367 ? -12.559 10.406 -11.641 1.00 32.25 367 SER A C 1
ATOM 2681 O O . SER A 1 367 ? -11.519 11.049 -11.742 1.00 32.25 367 SER A O 1
ATOM 2683 N N . LEU A 1 368 ? -12.668 9.081 -11.792 1.00 36.09 368 LEU A N 1
ATOM 2684 C CA . LEU A 1 368 ? -11.624 8.095 -12.088 1.00 36.09 368 LEU A CA 1
ATOM 2685 C C . LEU A 1 368 ? -10.875 7.556 -10.860 1.00 36.09 368 LEU A C 1
ATOM 2687 O O . LEU A 1 368 ? -9.649 7.481 -10.837 1.00 36.09 368 LEU A O 1
ATOM 2691 N N . ALA A 1 369 ? -11.639 7.040 -9.891 1.00 34.97 369 ALA A N 1
ATOM 2692 C CA . ALA A 1 369 ? -11.159 5.937 -9.066 1.00 34.97 369 ALA A CA 1
ATOM 2693 C C . ALA A 1 369 ? -10.777 4.775 -10.000 1.00 34.97 369 ALA A C 1
ATOM 2695 O O . ALA A 1 369 ? -11.639 4.100 -10.566 1.00 34.97 369 ALA A O 1
ATOM 2696 N N . LYS A 1 370 ? -9.479 4.566 -10.207 1.00 38.84 370 LYS A N 1
ATOM 2697 C CA . LYS A 1 370 ? -8.953 3.392 -10.901 1.00 38.84 370 LYS A CA 1
ATOM 2698 C C . LYS A 1 370 ? -8.066 2.644 -9.920 1.00 38.84 370 LYS A C 1
ATOM 2700 O O . LYS A 1 370 ? -6.859 2.832 -9.897 1.00 38.84 370 LYS A O 1
ATOM 2705 N N . SER A 1 371 ? -8.688 1.813 -9.086 1.00 43.03 371 SER A N 1
ATOM 2706 C CA . SER A 1 371 ? -7.950 0.798 -8.338 1.00 43.03 371 SER A CA 1
ATOM 2707 C C . SER A 1 371 ? -7.347 -0.168 -9.362 1.00 43.03 371 SER A C 1
ATOM 2709 O O . SER A 1 371 ? -8.064 -0.846 -10.095 1.00 43.03 371 SER A O 1
ATOM 2711 N N . LEU A 1 372 ? -6.019 -0.182 -9.455 1.00 45.09 372 LEU A N 1
ATOM 2712 C CA . LEU A 1 372 ? -5.280 -1.295 -10.051 1.00 45.09 372 LEU A CA 1
ATOM 2713 C C . LEU A 1 372 ? -4.760 -2.252 -8.965 1.00 45.09 372 LEU A C 1
ATOM 2715 O O . LEU A 1 372 ? -3.869 -3.042 -9.247 1.00 45.09 372 LEU A O 1
ATOM 2719 N N . GLY A 1 373 ? -5.284 -2.201 -7.734 1.00 46.16 373 GLY A N 1
ATOM 2720 C CA . GLY A 1 373 ? -4.742 -3.032 -6.662 1.00 46.16 373 GLY A CA 1
ATOM 2721 C C . GLY A 1 373 ? -5.521 -3.054 -5.350 1.00 46.16 373 GLY A C 1
ATOM 2722 O O . GLY A 1 373 ? -6.552 -2.396 -5.181 1.00 46.16 373 GLY A O 1
ATOM 2723 N N . HIS A 1 374 ? -5.015 -3.892 -4.446 1.00 52.00 374 HIS A N 1
ATOM 2724 C CA . HIS A 1 374 ? -5.517 -4.124 -3.094 1.00 52.00 374 HIS A CA 1
ATOM 2725 C C . HIS A 1 374 ? -5.136 -2.975 -2.146 1.00 52.00 374 HIS A C 1
ATOM 2727 O O . HIS A 1 374 ? -4.170 -2.257 -2.391 1.00 52.00 374 HIS A O 1
ATOM 2733 N N . GLN A 1 375 ? -5.865 -2.820 -1.034 1.00 64.19 375 GLN A N 1
ATOM 2734 C CA . GLN A 1 375 ? -5.501 -1.878 0.033 1.00 64.19 375 GLN A CA 1
ATOM 2735 C C . GLN A 1 375 ? -4.027 -2.073 0.423 1.00 64.19 375 GLN A C 1
ATOM 2737 O O . GLN A 1 375 ? -3.615 -3.209 0.671 1.00 64.19 375 GLN A O 1
ATOM 2742 N N . LEU A 1 376 ? -3.248 -0.985 0.487 1.00 66.69 376 LEU A N 1
ATOM 2743 C CA . LEU A 1 376 ? -1.879 -1.035 0.997 1.00 66.69 376 LEU A CA 1
ATOM 2744 C C . LEU A 1 376 ? -1.941 -1.497 2.449 1.00 66.69 376 LEU A C 1
ATOM 2746 O O . LEU A 1 376 ? -2.450 -0.792 3.321 1.00 66.69 376 LEU A O 1
ATOM 2750 N N . ARG A 1 377 ? -1.484 -2.720 2.691 1.00 66.62 377 ARG A N 1
ATOM 2751 C CA . ARG A 1 377 ? -1.493 -3.344 4.007 1.00 66.62 377 ARG A CA 1
ATOM 2752 C C . ARG A 1 377 ? -0.096 -3.828 4.287 1.00 66.62 377 ARG A C 1
ATOM 2754 O O . ARG A 1 377 ? 0.421 -4.665 3.560 1.00 66.62 377 ARG A O 1
ATOM 2761 N N . THR A 1 378 ? 0.501 -3.325 5.356 1.00 64.38 378 THR A N 1
ATOM 2762 C CA . THR A 1 378 ? 1.861 -3.728 5.687 1.00 64.38 378 THR A CA 1
ATOM 2763 C C . THR A 1 378 ? 2.123 -3.817 7.183 1.00 64.38 378 THR A C 1
ATOM 2765 O O . THR A 1 378 ? 1.443 -3.200 8.003 1.00 64.38 378 THR A O 1
ATOM 2768 N N . LEU A 1 379 ? 3.112 -4.643 7.508 1.00 61.22 379 LEU A N 1
ATOM 2769 C CA . LEU A 1 379 ? 3.724 -4.832 8.819 1.00 61.22 379 LEU A CA 1
ATOM 2770 C C . LEU A 1 379 ? 4.979 -3.969 9.025 1.00 61.22 379 LEU A C 1
ATOM 2772 O O . LEU A 1 379 ? 5.613 -4.060 10.072 1.00 61.22 379 LEU A O 1
ATOM 2776 N N . GLY A 1 380 ? 5.369 -3.191 8.015 1.00 70.88 380 GLY A N 1
ATOM 2777 C CA . GLY A 1 380 ? 6.644 -2.485 7.953 1.00 70.88 380 GLY A CA 1
ATOM 2778 C C . GLY A 1 380 ? 7.289 -2.629 6.575 1.00 70.88 380 GLY A C 1
ATOM 2779 O O . GLY A 1 380 ? 6.598 -2.765 5.569 1.00 70.88 380 GLY A O 1
ATOM 2780 N N . GLY A 1 381 ? 8.614 -2.585 6.500 1.00 81.50 381 GLY A N 1
ATOM 2781 C CA . GLY A 1 381 ? 9.335 -2.746 5.241 1.00 81.50 381 GLY A CA 1
ATOM 2782 C C . GLY A 1 381 ? 9.416 -1.448 4.447 1.00 81.50 381 GLY A C 1
ATOM 2783 O O . GLY A 1 381 ? 9.775 -0.399 4.988 1.00 81.50 381 GLY A O 1
ATOM 2784 N N . SER A 1 382 ? 9.110 -1.528 3.159 1.00 86.94 382 SER A N 1
ATOM 2785 C CA . SER A 1 382 ? 9.367 -0.473 2.185 1.00 86.94 382 SER A CA 1
ATOM 2786 C C . SER A 1 382 ? 8.140 -0.149 1.356 1.00 86.94 382 SER A C 1
ATOM 2788 O O . SER A 1 382 ? 7.411 -1.040 0.928 1.00 86.94 382 SER A O 1
ATOM 2790 N N . LEU A 1 383 ? 7.953 1.133 1.074 1.00 90.38 383 LEU A N 1
ATOM 2791 C CA . LEU A 1 383 ? 7.016 1.616 0.076 1.00 90.38 383 LEU A CA 1
ATOM 2792 C C . LEU A 1 383 ? 7.809 1.991 -1.176 1.00 90.38 383 LEU A C 1
ATOM 2794 O O . LEU A 1 383 ? 8.513 2.999 -1.183 1.00 90.38 383 LEU A O 1
ATOM 2798 N N . ILE A 1 384 ? 7.702 1.179 -2.223 1.00 91.19 384 ILE A N 1
ATOM 2799 C CA . ILE A 1 384 ? 8.290 1.464 -3.534 1.00 91.19 384 ILE A CA 1
ATOM 2800 C C . ILE A 1 384 ? 7.339 2.405 -4.264 1.00 91.19 384 ILE A C 1
ATOM 2802 O O . ILE A 1 384 ? 6.201 2.013 -4.514 1.00 91.19 384 ILE A O 1
ATOM 2806 N N . VAL A 1 385 ? 7.772 3.620 -4.607 1.00 90.81 385 VAL A N 1
ATOM 2807 C CA . VAL A 1 385 ? 6.922 4.630 -5.257 1.00 90.81 385 VAL A CA 1
ATOM 2808 C C . VAL A 1 385 ? 7.520 5.041 -6.596 1.00 90.81 385 VAL A C 1
ATOM 2810 O O . VAL A 1 385 ? 8.658 5.495 -6.680 1.00 90.81 385 VAL A O 1
ATOM 2813 N N . VAL A 1 386 ? 6.727 4.929 -7.657 1.00 90.12 386 VAL A N 1
ATOM 2814 C CA . VAL A 1 386 ? 7.085 5.325 -9.022 1.00 90.12 386 VAL A CA 1
ATOM 2815 C C . VAL A 1 386 ? 6.042 6.301 -9.527 1.00 90.12 386 VAL A C 1
ATOM 2817 O O . VAL A 1 386 ? 4.853 6.017 -9.465 1.00 90.12 386 VAL A O 1
ATOM 2820 N N . GLY A 1 387 ? 6.456 7.440 -10.066 1.00 86.19 387 GLY A N 1
ATOM 2821 C CA . GLY A 1 387 ? 5.520 8.404 -10.630 1.00 86.19 387 GLY A CA 1
ATOM 2822 C C . GLY A 1 387 ? 6.189 9.364 -11.594 1.00 86.19 387 GLY A C 1
ATOM 2823 O O . GLY A 1 387 ? 7.413 9.492 -11.622 1.00 86.19 387 GLY A O 1
ATOM 2824 N N . GLY A 1 388 ? 5.369 10.008 -12.416 1.00 82.38 388 GLY A N 1
ATOM 2825 C CA . GLY A 1 388 ? 5.791 11.001 -13.396 1.00 82.38 388 GLY A CA 1
ATOM 2826 C C . GLY A 1 388 ? 4.987 12.288 -13.266 1.00 82.38 388 GLY A C 1
ATOM 2827 O O . GLY A 1 388 ? 3.796 12.265 -12.942 1.00 82.38 388 GLY A O 1
ATOM 2828 N N . ALA A 1 389 ? 5.635 13.417 -13.551 1.00 80.44 389 ALA A N 1
ATOM 2829 C CA . ALA A 1 389 ? 4.968 14.711 -13.604 1.00 80.44 389 ALA A CA 1
ATOM 2830 C C . ALA A 1 389 ? 4.325 14.968 -14.978 1.00 80.44 389 ALA A C 1
ATOM 2832 O O . ALA A 1 389 ? 4.677 14.356 -15.984 1.00 80.44 389 ALA A O 1
ATOM 2833 N N . ALA A 1 390 ? 3.387 15.909 -15.025 1.00 73.50 390 ALA A N 1
ATOM 2834 C CA . ALA A 1 390 ? 2.623 16.281 -16.210 1.00 73.50 390 ALA A CA 1
ATOM 2835 C C . ALA A 1 390 ? 3.456 17.034 -17.248 1.00 73.50 390 ALA A C 1
ATOM 2837 O O . ALA A 1 390 ? 3.272 16.832 -18.446 1.00 73.50 390 ALA A O 1
ATOM 2838 N N . ALA A 1 391 ? 4.357 17.896 -16.778 1.00 66.31 391 ALA A N 1
ATOM 2839 C CA . ALA A 1 391 ? 5.217 18.729 -17.612 1.00 66.31 391 ALA A CA 1
ATOM 2840 C C . ALA A 1 391 ? 6.710 18.422 -17.422 1.00 66.31 391 ALA A C 1
ATOM 2842 O O . ALA A 1 391 ? 7.541 18.960 -18.157 1.00 66.31 391 ALA A O 1
ATOM 2843 N N . SER A 1 392 ? 7.059 17.560 -16.458 1.00 57.53 392 SER A N 1
ATOM 2844 C CA . SER A 1 392 ? 8.457 17.296 -16.144 1.00 57.53 392 SER A CA 1
ATOM 2845 C C . SER A 1 392 ? 9.058 16.262 -17.080 1.00 57.53 392 SER A C 1
ATOM 2847 O O . SER A 1 392 ? 8.607 15.130 -17.236 1.00 57.53 392 SER A O 1
ATOM 2849 N N . VAL A 1 393 ? 10.156 16.701 -17.654 1.00 55.22 393 VAL A N 1
ATOM 2850 C CA . VAL A 1 393 ? 11.123 15.966 -18.454 1.00 55.22 393 VAL A CA 1
ATOM 2851 C C . VAL A 1 393 ? 12.310 15.507 -17.595 1.00 55.22 393 VAL A C 1
ATOM 2853 O O . VAL A 1 393 ? 13.174 14.776 -18.077 1.00 55.22 393 VAL A O 1
ATOM 2856 N N . ALA A 1 394 ? 12.344 15.903 -16.315 1.00 59.06 394 ALA A N 1
ATOM 2857 C CA . ALA A 1 394 ? 13.379 15.520 -15.366 1.00 59.06 394 ALA A CA 1
ATOM 2858 C C . ALA A 1 394 ? 13.288 14.023 -15.019 1.00 59.06 394 ALA A C 1
ATOM 2860 O O . ALA A 1 394 ? 12.201 13.435 -15.061 1.00 59.06 394 ALA A O 1
ATOM 2861 N N . PRO A 1 395 ? 14.418 13.362 -14.716 1.00 60.34 395 PRO A N 1
ATOM 2862 C CA . PRO A 1 395 ? 14.436 11.949 -14.366 1.00 60.34 395 PRO A CA 1
ATOM 2863 C C . PRO A 1 395 ? 13.770 11.656 -13.034 1.00 60.34 395 PRO A C 1
ATOM 2865 O O . PRO A 1 395 ? 13.229 10.567 -12.859 1.00 60.34 395 PRO A O 1
ATOM 2868 N N . THR A 1 396 ? 13.773 12.655 -12.159 1.00 73.69 396 THR A N 1
ATOM 2869 C CA . THR A 1 396 ? 13.130 12.605 -10.866 1.00 73.69 396 THR A CA 1
ATOM 2870 C C . THR A 1 396 ? 12.075 13.691 -10.733 1.00 73.69 396 THR A C 1
ATOM 2872 O O . THR A 1 396 ? 12.134 14.747 -11.370 1.00 73.69 396 THR A O 1
ATOM 2875 N N . PHE A 1 397 ? 11.078 13.412 -9.906 1.00 79.06 397 PHE A N 1
ATOM 2876 C CA . PHE A 1 397 ? 9.967 14.312 -9.645 1.00 79.06 397 PHE A CA 1
ATOM 2877 C C . PHE A 1 397 ? 9.721 14.391 -8.143 1.00 79.06 397 PHE A C 1
ATOM 2879 O O . PHE A 1 397 ? 9.445 13.382 -7.495 1.00 79.06 397 PHE A O 1
ATOM 2886 N N . GLN A 1 398 ? 9.849 15.597 -7.588 1.00 87.25 398 GLN A N 1
ATOM 2887 C CA . GLN A 1 398 ? 9.652 15.807 -6.163 1.00 87.25 398 GLN A CA 1
ATOM 2888 C C . GLN A 1 398 ? 8.162 15.869 -5.821 1.00 87.25 398 GLN A C 1
ATOM 2890 O O . GLN A 1 398 ? 7.407 16.652 -6.404 1.00 87.25 398 GLN A O 1
ATOM 2895 N N . VAL A 1 399 ? 7.774 15.094 -4.814 1.00 87.50 399 VAL A N 1
ATOM 2896 C CA . VAL A 1 399 ? 6.447 15.136 -4.194 1.00 87.50 399 VAL A CA 1
ATOM 2897 C C . VAL A 1 399 ? 6.590 15.253 -2.686 1.00 87.50 399 VAL A C 1
ATOM 2899 O O . VAL A 1 399 ? 7.557 14.758 -2.111 1.00 87.50 399 VAL A O 1
ATOM 2902 N N . THR A 1 400 ? 5.636 15.899 -2.030 1.00 91.12 400 THR A N 1
ATOM 2903 C CA . THR A 1 400 ? 5.472 15.781 -0.584 1.00 91.12 400 THR A CA 1
ATOM 2904 C C . THR A 1 400 ? 4.860 14.430 -0.235 1.00 91.12 400 THR A C 1
ATOM 2906 O O . THR A 1 400 ? 4.071 13.894 -1.013 1.00 91.12 400 THR A O 1
ATOM 2909 N N . LEU A 1 401 ? 5.222 13.885 0.927 1.00 89.19 401 LEU A N 1
ATOM 2910 C CA . LEU A 1 401 ? 4.739 12.596 1.416 1.00 89.19 401 LEU A CA 1
ATOM 2911 C C . LEU A 1 401 ? 4.024 12.754 2.755 1.00 89.19 401 LEU A C 1
ATOM 2913 O O . LEU A 1 401 ? 4.613 13.151 3.754 1.00 89.19 401 LEU A O 1
ATOM 2917 N N . GLY A 1 402 ? 2.751 12.389 2.773 1.00 87.88 402 GLY A N 1
ATOM 2918 C CA . GLY A 1 402 ? 1.98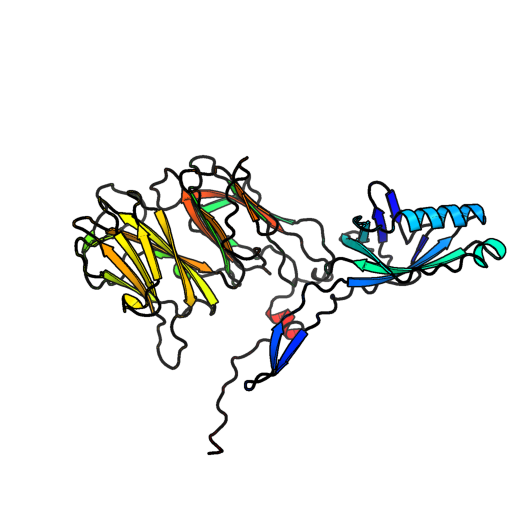5 12.098 3.969 1.00 87.88 402 GLY A CA 1
ATOM 2919 C C . GLY A 1 402 ? 1.687 10.610 4.036 1.00 87.88 402 GLY A C 1
ATOM 2920 O O . GLY A 1 402 ? 1.318 10.005 3.032 1.00 87.88 402 GLY A O 1
ATOM 2921 N N . ALA A 1 403 ? 1.848 10.018 5.211 1.00 85.81 403 ALA A N 1
ATOM 2922 C CA . ALA A 1 403 ? 1.438 8.644 5.446 1.00 85.81 403 ALA A CA 1
ATOM 2923 C C . ALA A 1 403 ? 0.936 8.494 6.873 1.00 85.81 403 ALA A C 1
ATOM 2925 O O . ALA A 1 403 ? 1.600 8.924 7.822 1.00 85.81 403 ALA A O 1
ATOM 2926 N N . SER A 1 404 ? -0.207 7.843 7.022 1.00 85.38 404 SER A N 1
ATOM 2927 C CA . SER A 1 404 ? -0.781 7.503 8.314 1.00 85.38 404 SER A CA 1
ATOM 2928 C C . SER A 1 404 ? -1.312 6.082 8.311 1.00 85.38 404 SER A C 1
ATOM 2930 O O . SER A 1 404 ? -1.600 5.505 7.268 1.00 85.38 404 SER A O 1
ATOM 2932 N N . TYR A 1 405 ? -1.420 5.495 9.493 1.00 81.25 405 TYR A N 1
ATOM 2933 C CA . TYR A 1 405 ? -1.971 4.158 9.657 1.00 81.25 405 TYR A CA 1
ATOM 2934 C C . TYR A 1 405 ? -2.687 4.054 10.995 1.00 81.25 405 TYR A C 1
ATOM 2936 O O . TYR A 1 405 ? -2.432 4.828 11.918 1.00 81.25 405 TYR A O 1
ATOM 2944 N N . VAL A 1 406 ? -3.581 3.077 11.113 1.00 76.56 406 VAL A N 1
ATOM 2945 C CA . VAL A 1 406 ? -4.291 2.793 12.362 1.00 76.56 406 VAL A CA 1
ATOM 2946 C C . VAL A 1 406 ? -3.753 1.483 12.945 1.00 76.56 406 VAL A C 1
ATOM 2948 O O . VAL A 1 406 ? -4.114 0.406 12.455 1.00 76.56 406 VAL A O 1
ATOM 2951 N N . PRO A 1 407 ? -2.880 1.531 13.973 1.00 69.25 407 PRO A N 1
ATOM 2952 C CA . PRO A 1 407 ? -2.413 0.329 14.644 1.00 69.25 407 PRO A CA 1
ATOM 2953 C C . PRO A 1 407 ? -3.581 -0.472 15.225 1.00 69.25 407 PRO A C 1
ATOM 2955 O O . PRO A 1 407 ? -4.558 0.067 15.755 1.00 69.25 407 PRO A O 1
ATOM 2958 N N . ARG A 1 408 ? -3.465 -1.799 15.180 1.00 68.44 408 ARG A N 1
ATOM 2959 C CA . ARG A 1 408 ? -4.403 -2.684 15.876 1.00 68.44 408 ARG A CA 1
ATOM 2960 C C . ARG A 1 408 ? -3.904 -2.910 17.299 1.00 68.44 408 ARG A C 1
ATOM 2962 O O . ARG A 1 408 ? -2.780 -3.354 17.526 1.00 68.44 408 ARG A O 1
ATOM 2969 N N . TRP A 1 409 ? -4.766 -2.645 18.268 1.00 60.78 409 TRP A N 1
ATOM 2970 C CA . TRP A 1 409 ? -4.463 -2.659 19.697 1.00 60.78 409 TRP A CA 1
ATOM 2971 C C . TRP A 1 409 ? -3.905 -3.984 20.220 1.00 60.78 409 TRP A C 1
ATOM 2973 O O . TRP A 1 409 ? -2.951 -4.000 20.998 1.00 60.78 409 TRP A O 1
ATOM 2983 N N . GLU A 1 410 ? -4.494 -5.106 19.794 1.00 58.09 410 GLU A N 1
ATOM 2984 C CA . GLU A 1 410 ? -4.064 -6.473 20.155 1.00 58.09 410 GLU A CA 1
ATOM 2985 C C . GLU A 1 410 ? -2.630 -6.791 19.741 1.00 58.09 410 GLU A C 1
ATOM 2987 O O . GLU A 1 410 ? -2.081 -7.827 20.104 1.00 58.09 410 GLU A O 1
ATOM 2992 N N . GLN A 1 411 ? -2.039 -5.900 18.960 1.00 55.09 411 GLN A N 1
ATOM 2993 C CA . GLN A 1 411 ? -0.787 -6.086 18.270 1.00 55.09 411 GLN A CA 1
ATOM 2994 C C . GLN A 1 411 ? 0.252 -5.052 18.720 1.00 55.09 411 GLN A C 1
ATOM 2996 O O . GLN A 1 411 ? 1.342 -4.988 18.164 1.00 55.09 411 GLN A O 1
ATOM 3001 N N . LEU A 1 412 ? -0.054 -4.251 19.746 1.00 46.91 412 LEU A N 1
ATOM 3002 C CA . LEU A 1 412 ? 0.931 -3.411 20.414 1.00 46.91 412 LEU A CA 1
ATOM 3003 C C . LEU A 1 412 ? 1.666 -4.235 21.481 1.00 46.91 412 LEU A C 1
ATOM 3005 O O . LEU A 1 412 ? 1.008 -4.839 22.341 1.00 46.91 412 LEU A O 1
ATOM 3009 N N . PRO A 1 413 ? 3.014 -4.248 21.491 1.00 42.06 413 PRO A N 1
ATOM 3010 C CA . PRO A 1 413 ? 3.769 -4.971 22.502 1.00 42.06 413 PRO A CA 1
ATOM 3011 C C . PRO A 1 413 ? 3.364 -4.532 23.911 1.00 42.06 413 PRO A C 1
ATOM 3013 O O . PRO A 1 413 ? 3.084 -3.359 24.182 1.00 42.06 413 PRO A O 1
ATOM 3016 N N . SER A 1 414 ? 3.342 -5.468 24.854 1.00 41.91 414 SER A N 1
ATOM 3017 C CA . SER A 1 414 ? 3.055 -5.188 26.259 1.00 41.91 414 SER A CA 1
ATOM 3018 C C . SER A 1 414 ? 4.208 -4.427 26.926 1.00 41.91 414 SER A C 1
ATOM 3020 O O . SER A 1 414 ? 4.937 -5.020 27.699 1.00 41.91 414 SER A O 1
ATOM 3022 N N . ALA A 1 415 ? 4.418 -3.138 26.637 1.00 39.03 415 ALA A N 1
ATOM 3023 C CA . ALA A 1 415 ? 5.462 -2.268 27.224 1.00 39.03 415 ALA A CA 1
ATOM 3024 C C . ALA A 1 415 ? 6.928 -2.783 27.166 1.00 39.03 415 ALA A C 1
ATOM 3026 O O . ALA A 1 415 ? 7.845 -2.060 27.547 1.00 39.03 415 ALA A O 1
ATOM 3027 N N . SER A 1 416 ? 7.177 -3.992 26.663 1.00 36.22 416 SER A N 1
ATOM 3028 C CA . SER A 1 416 ? 8.466 -4.671 26.639 1.00 36.22 416 SER A CA 1
ATOM 3029 C C . SER A 1 416 ? 8.833 -5.036 25.201 1.00 36.22 416 SER A C 1
ATOM 3031 O O . SER A 1 416 ? 8.624 -6.170 24.785 1.00 36.22 416 SER A O 1
ATOM 3033 N N . GLY A 1 417 ? 9.375 -4.060 24.465 1.00 39.84 417 GLY A N 1
ATOM 3034 C CA . GLY A 1 417 ? 10.086 -4.252 23.193 1.00 39.84 417 GLY A CA 1
ATOM 3035 C C . GLY A 1 417 ? 9.227 -4.640 21.982 1.00 39.84 417 GLY A C 1
ATOM 3036 O O . GLY A 1 417 ? 8.317 -5.453 22.077 1.00 39.84 417 GLY A O 1
ATOM 3037 N N . LEU A 1 418 ? 9.538 -4.062 20.820 1.00 39.31 418 LEU A N 1
ATOM 3038 C CA . LEU A 1 418 ? 8.986 -4.486 19.530 1.00 39.31 418 LEU A CA 1
ATOM 3039 C C . LEU A 1 418 ? 9.535 -5.883 19.177 1.00 39.31 418 LEU A C 1
ATOM 3041 O O . LEU A 1 418 ? 10.758 -6.044 19.128 1.00 39.31 418 LEU A O 1
ATOM 3045 N N . PRO A 1 419 ? 8.682 -6.894 18.937 1.00 43.25 419 PRO A N 1
ATOM 3046 C CA . PRO A 1 419 ? 9.119 -8.179 18.417 1.00 43.25 419 PRO A CA 1
ATOM 3047 C C . PRO A 1 419 ? 9.600 -8.022 16.968 1.00 43.25 419 PRO A C 1
ATOM 3049 O O . PRO A 1 419 ? 8.870 -7.531 16.114 1.00 43.25 419 PRO A O 1
ATOM 3052 N N . THR A 1 420 ? 10.815 -8.470 16.661 1.00 48.78 420 THR A N 1
ATOM 3053 C CA . THR A 1 420 ? 11.238 -8.734 15.277 1.00 48.78 420 THR A CA 1
ATOM 3054 C C . THR A 1 420 ? 10.483 -9.947 14.714 1.00 48.78 420 THR A C 1
ATOM 3056 O O . THR A 1 420 ? 10.009 -10.788 15.482 1.00 48.78 420 THR A O 1
ATOM 3059 N N . ILE A 1 421 ? 10.427 -10.117 13.386 1.00 41.50 421 ILE A N 1
ATOM 3060 C CA . ILE A 1 421 ? 9.864 -11.326 12.741 1.00 41.50 421 ILE A CA 1
ATOM 3061 C C . ILE A 1 421 ? 10.471 -12.609 13.341 1.00 41.50 421 ILE A C 1
ATOM 3063 O O . ILE A 1 421 ? 9.751 -13.550 13.661 1.00 41.50 421 ILE A O 1
ATOM 3067 N N . ALA A 1 422 ? 11.779 -12.614 13.616 1.00 42.66 422 ALA A N 1
ATOM 3068 C CA . ALA A 1 422 ? 12.458 -13.728 14.280 1.00 42.66 422 ALA A CA 1
ATOM 3069 C C . ALA A 1 422 ? 11.899 -14.032 15.686 1.00 42.66 422 ALA A C 1
ATOM 3071 O O . ALA A 1 422 ? 11.789 -15.191 16.077 1.00 42.66 422 ALA A O 1
ATOM 3072 N N . SER A 1 423 ? 11.506 -13.008 16.446 1.00 43.03 423 SER A N 1
ATOM 3073 C CA . SER A 1 423 ? 10.894 -13.193 17.768 1.00 43.03 423 SER A CA 1
ATOM 3074 C C . SER A 1 423 ? 9.419 -13.605 17.707 1.00 43.03 423 SER A C 1
ATOM 3076 O O . SER A 1 423 ? 8.961 -14.316 18.596 1.00 43.03 423 SER A O 1
ATOM 3078 N N . LEU A 1 424 ? 8.698 -13.247 16.639 1.00 41.66 424 LEU A N 1
ATOM 3079 C CA . LEU A 1 424 ? 7.358 -13.771 16.355 1.00 41.66 424 LEU A CA 1
ATOM 3080 C C . LEU A 1 424 ? 7.400 -15.263 16.001 1.00 41.66 424 LEU A C 1
ATOM 3082 O O . LEU A 1 424 ? 6.555 -16.024 16.472 1.00 41.66 424 LEU A O 1
ATOM 3086 N N . VAL A 1 425 ? 8.421 -15.687 15.247 1.00 42.50 425 VAL A N 1
ATOM 3087 C CA . VAL A 1 425 ? 8.681 -17.104 14.947 1.00 42.50 425 VAL A CA 1
ATOM 3088 C C . VAL A 1 425 ? 9.072 -17.871 16.210 1.00 42.50 425 VAL A C 1
ATOM 3090 O O . VAL A 1 425 ? 8.508 -18.924 16.497 1.00 42.50 425 VAL A O 1
ATOM 3093 N N . ALA A 1 426 ? 9.964 -17.312 17.033 1.00 41.12 426 ALA A N 1
ATOM 3094 C CA . ALA A 1 426 ? 10.354 -17.913 18.311 1.00 41.12 426 ALA A CA 1
ATOM 3095 C C . ALA A 1 426 ? 9.191 -18.007 19.320 1.00 41.12 426 ALA A C 1
ATOM 3097 O O . ALA A 1 426 ? 9.171 -18.912 20.152 1.00 41.12 426 ALA A O 1
ATOM 3098 N N . ALA A 1 427 ? 8.220 -17.093 19.243 1.00 41.78 427 ALA A N 1
ATOM 3099 C CA . ALA A 1 427 ? 7.010 -17.107 20.062 1.00 41.78 427 ALA A CA 1
ATOM 3100 C C . ALA A 1 427 ? 5.903 -18.034 19.518 1.00 41.78 427 ALA A C 1
ATOM 3102 O O . ALA A 1 427 ? 4.845 -18.131 20.137 1.00 41.78 427 ALA A O 1
ATOM 3103 N N . GLY A 1 428 ? 6.112 -18.693 18.370 1.00 33.72 428 GLY A N 1
ATOM 3104 C CA . GLY A 1 428 ? 5.109 -19.550 17.728 1.00 33.72 428 GLY A CA 1
ATOM 3105 C C . GLY A 1 428 ? 3.920 -18.789 17.128 1.00 33.72 428 GLY A C 1
ATOM 3106 O O . GLY A 1 428 ? 2.892 -19.392 16.834 1.00 33.72 428 GLY A O 1
ATOM 3107 N N . LEU A 1 429 ? 4.040 -17.467 16.961 1.00 37.53 429 LEU A N 1
ATOM 3108 C CA . LEU A 1 429 ? 3.016 -16.596 16.367 1.00 37.53 429 LEU A CA 1
ATOM 3109 C C . LEU A 1 429 ? 3.151 -16.484 14.840 1.00 37.53 429 LEU A C 1
ATOM 3111 O O . LEU A 1 429 ? 2.241 -15.995 14.171 1.00 37.53 429 LEU A O 1
ATOM 3115 N N . ALA A 1 430 ? 4.279 -16.941 14.301 1.00 35.31 430 ALA A N 1
ATOM 3116 C CA . ALA A 1 430 ? 4.538 -17.136 12.884 1.00 35.31 430 ALA A CA 1
ATOM 3117 C C . ALA A 1 430 ? 5.355 -18.424 12.704 1.00 35.31 430 ALA A C 1
ATOM 3119 O O . ALA A 1 430 ? 6.155 -18.780 13.566 1.00 35.31 430 ALA A O 1
ATOM 3120 N N . THR A 1 431 ? 5.185 -19.121 11.588 1.00 33.34 431 THR A N 1
ATOM 3121 C CA . THR A 1 431 ? 6.038 -20.252 11.204 1.00 33.34 431 THR A CA 1
ATOM 3122 C C . THR A 1 431 ? 6.783 -19.892 9.932 1.00 33.34 431 THR A C 1
ATOM 3124 O O . THR A 1 431 ? 6.185 -19.448 8.955 1.00 33.34 431 THR A O 1
ATOM 3127 N N . THR A 1 432 ? 8.102 -20.076 9.931 1.00 34.81 432 THR A N 1
ATOM 3128 C CA . THR A 1 432 ? 8.883 -20.078 8.693 1.00 34.81 432 THR A CA 1
ATOM 3129 C C . THR A 1 432 ? 8.549 -21.362 7.950 1.00 34.81 432 THR A C 1
ATOM 3131 O O . THR A 1 432 ? 8.937 -22.442 8.396 1.00 34.81 432 THR A O 1
ATOM 3134 N N . VAL A 1 433 ? 7.811 -21.257 6.849 1.00 34.44 433 VAL A N 1
ATOM 3135 C CA . VAL A 1 433 ? 7.659 -22.377 5.920 1.00 34.44 433 VAL A CA 1
ATOM 3136 C C . VAL A 1 433 ? 8.961 -22.440 5.132 1.00 34.44 433 VAL A C 1
ATOM 3138 O O . VAL A 1 433 ? 9.230 -21.578 4.298 1.00 34.44 433 VAL A O 1
ATOM 3141 N N . ALA A 1 434 ? 9.820 -23.402 5.466 1.00 30.81 434 ALA A N 1
ATOM 3142 C CA . ALA A 1 434 ? 10.878 -23.785 4.545 1.00 30.81 434 ALA A CA 1
ATOM 3143 C C . ALA A 1 434 ? 10.196 -24.415 3.319 1.00 30.81 434 ALA A C 1
ATOM 3145 O O . ALA A 1 434 ? 9.237 -25.164 3.517 1.00 30.81 434 ALA A O 1
ATOM 3146 N N . PRO A 1 435 ? 10.631 -24.121 2.082 1.00 30.59 435 PRO A N 1
ATOM 3147 C CA . PRO A 1 435 ? 10.151 -24.870 0.928 1.00 30.59 435 PRO A CA 1
ATOM 3148 C C . PRO A 1 435 ? 10.431 -26.352 1.193 1.00 30.59 435 PRO A C 1
ATOM 3150 O O . PRO A 1 435 ? 11.572 -26.716 1.486 1.00 30.59 435 PRO A O 1
ATOM 3153 N N . GLU A 1 436 ? 9.387 -27.180 1.202 1.00 32.62 436 GLU A N 1
ATOM 3154 C CA . GLU A 1 436 ? 9.544 -28.613 1.432 1.00 32.62 436 GLU A CA 1
ATOM 3155 C C . GLU A 1 436 ? 10.401 -29.198 0.302 1.00 32.62 436 GLU A C 1
ATO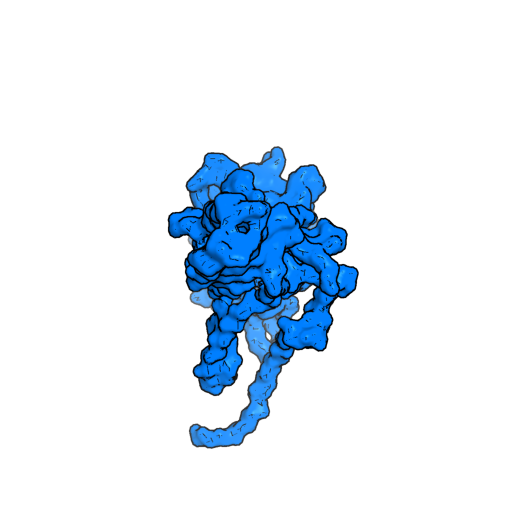M 3157 O O . GLU A 1 436 ? 10.110 -29.028 -0.884 1.00 32.62 436 GLU A O 1
ATOM 3162 N N . ASP A 1 437 ? 11.501 -29.847 0.687 1.00 35.19 437 ASP A N 1
ATOM 3163 C CA . ASP A 1 437 ? 12.292 -30.702 -0.190 1.00 35.19 437 ASP A CA 1
ATOM 3164 C C . ASP A 1 437 ? 11.407 -31.888 -0.586 1.00 35.19 437 ASP A C 1
ATOM 3166 O O . ASP A 1 437 ? 11.352 -32.902 0.115 1.00 35.19 437 ASP A O 1
ATOM 3170 N N . ASP A 1 438 ? 10.711 -31.765 -1.715 1.00 35.66 438 ASP A N 1
ATOM 3171 C CA . ASP A 1 438 ? 9.977 -32.867 -2.329 1.00 35.66 438 ASP A CA 1
ATOM 3172 C C . ASP A 1 438 ? 10.975 -33.857 -2.959 1.00 35.66 438 ASP A C 1
ATOM 3174 O O . ASP A 1 438 ? 11.239 -33.909 -4.162 1.00 35.66 438 ASP A O 1
ATOM 3178 N N . THR A 1 439 ? 11.653 -34.586 -2.075 1.00 37.44 439 THR A N 1
ATOM 3179 C CA . THR A 1 439 ? 12.470 -35.756 -2.387 1.00 37.44 439 THR A CA 1
ATOM 3180 C C . THR A 1 439 ? 11.937 -36.951 -1.605 1.00 37.44 439 THR A C 1
ATOM 3182 O O . THR A 1 439 ? 12.632 -37.573 -0.803 1.00 37.44 439 THR A O 1
ATOM 3185 N N . GLY A 1 440 ? 10.671 -37.286 -1.849 1.00 29.81 440 GLY A N 1
ATOM 3186 C CA . GLY A 1 440 ? 10.163 -38.638 -1.634 1.00 29.81 440 GLY A CA 1
ATOM 3187 C C . GLY A 1 440 ? 10.566 -39.541 -2.809 1.00 29.81 440 GLY A C 1
ATOM 3188 O O . GLY A 1 440 ? 10.463 -39.109 -3.956 1.00 29.81 440 GLY A O 1
ATOM 3189 N N . PRO A 1 441 ? 11.076 -40.761 -2.567 1.00 32.66 441 PRO A N 1
ATOM 3190 C CA . PRO A 1 441 ? 11.545 -41.646 -3.625 1.00 32.66 441 PRO A CA 1
ATOM 3191 C C . PRO A 1 441 ? 10.370 -42.279 -4.379 1.00 32.66 441 PRO A C 1
ATOM 3193 O O . PRO A 1 441 ? 9.328 -42.559 -3.789 1.00 32.66 441 PRO A O 1
ATOM 3196 N N . ASP A 1 442 ? 10.602 -42.543 -5.666 1.00 39.66 442 ASP A N 1
ATOM 3197 C CA . ASP A 1 442 ? 9.827 -43.437 -6.526 1.00 39.66 442 ASP A CA 1
ATOM 3198 C C . ASP A 1 442 ? 9.209 -44.612 -5.753 1.00 39.66 442 ASP A C 1
ATOM 3200 O O . ASP A 1 442 ? 9.947 -45.430 -5.205 1.00 39.66 442 ASP A O 1
ATOM 3204 N N . GLU A 1 443 ? 7.881 -44.758 -5.782 1.00 31.17 443 GLU A N 1
ATOM 3205 C CA . GLU A 1 443 ? 7.236 -46.072 -5.833 1.00 31.17 443 GLU A CA 1
ATOM 3206 C C . GLU A 1 443 ? 5.733 -45.964 -6.172 1.00 31.17 443 GLU A C 1
ATOM 3208 O O . GLU A 1 443 ? 4.994 -45.184 -5.579 1.00 31.17 443 GLU A O 1
ATOM 3213 N N . TYR A 1 444 ? 5.314 -46.843 -7.093 1.00 28.66 444 TYR A N 1
ATOM 3214 C CA . TYR A 1 444 ? 3.954 -47.216 -7.525 1.00 28.66 444 TYR A CA 1
ATOM 3215 C C . TYR A 1 444 ? 3.408 -46.665 -8.863 1.00 28.66 444 TYR A C 1
ATOM 3217 O O . TYR A 1 444 ? 2.527 -45.812 -8.904 1.00 28.66 444 TYR A O 1
ATOM 3225 N N . LEU A 1 445 ? 3.842 -47.407 -9.902 1.00 32.75 445 LEU A N 1
ATOM 3226 C CA . LEU A 1 445 ? 3.229 -47.759 -11.203 1.00 32.75 445 LEU A CA 1
ATOM 3227 C C . LEU A 1 445 ? 3.414 -46.827 -12.406 1.00 32.75 445 LEU 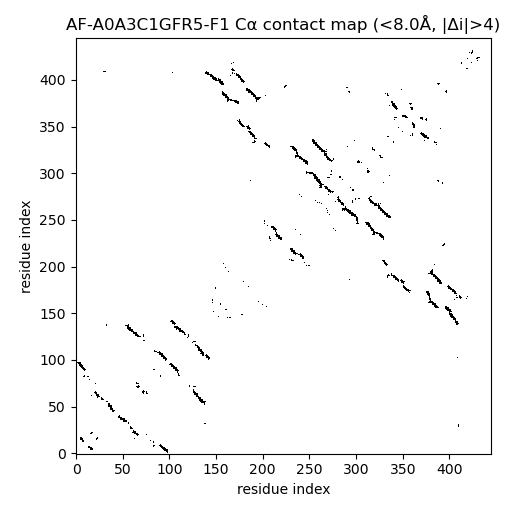A C 1
ATOM 3229 O O . LEU A 1 445 ? 2.718 -45.798 -12.505 1.00 32.75 445 LEU A O 1
#

Nearest PDB structures (foldseek):
  9d93-assembly1_Mc  TM=4.037E-01  e=1.396E-09  Mycobacterium phage Bxb1
  9d93-assembly1_Md  TM=3.926E-01  e=2.846E-09  Mycobacterium phage Bxb1
  1wky-assembly1_A  TM=4.346E-01  e=2.353E-02  Bacillus sp. JAMB-602
  7aeb-assembly1_Y  TM=4.403E-01  e=4.502E-01  Algoriphagus machipongonensis
  6j0n-assembly1_n  TM=4.172E-01  e=5.245E-01  Photorhabdus asymbiotica subsp. asymbiotica ATCC 43949

Solvent-accessible surface area (backbone atoms only — not comparable to full-atom values): 24248 Å² total; per-residue (Å²): 135,73,67,59,46,39,33,44,26,32,89,94,48,72,47,54,38,69,40,92,52,25,33,54,75,63,83,69,87,77,61,82,63,82,69,51,69,48,70,40,80,51,99,90,44,81,40,84,71,45,73,52,79,76,55,68,33,76,42,72,44,45,36,36,39,38,20,97,38,46,67,44,29,49,53,49,49,52,56,57,58,70,36,56,37,52,95,93,37,59,17,39,41,37,43,26,48,57,84,66,83,47,58,26,39,28,45,28,57,34,67,45,78,76,42,64,59,48,79,62,21,56,77,73,47,44,54,33,50,40,35,32,33,36,32,21,53,50,58,41,31,34,69,74,43,78,79,37,51,51,90,82,36,68,44,55,18,60,38,7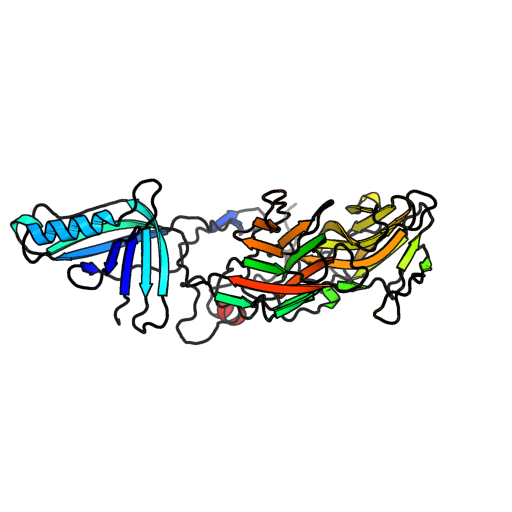6,46,78,31,63,84,55,68,45,75,58,62,28,56,53,33,39,34,39,34,30,95,85,49,32,38,28,34,38,38,37,9,35,38,83,52,66,87,65,69,61,69,77,34,49,39,65,46,45,93,58,71,63,50,64,65,44,81,31,71,67,89,81,71,79,69,83,74,101,55,72,29,29,45,32,26,61,40,80,57,75,24,36,36,66,44,78,30,60,88,46,74,80,41,37,26,38,36,30,38,30,30,28,15,77,76,43,54,22,41,39,33,36,25,64,48,86,50,72,94,71,33,39,60,30,82,34,75,40,76,51,73,39,76,41,71,35,48,77,44,62,34,34,48,48,86,71,84,89,61,93,63,8,46,40,24,39,33,39,28,12,76,46,92,19,39,26,35,42,48,37,38,38,52,34,35,44,71,48,12,15,46,38,49,73,40,83,99,47,58,29,47,34,40,39,33,52,98,49,41,56,46,45,66,101,45,98,71,76,72,51,70,78,42,50,50,40,38,44,64,29,15,23,37,39,34,41,48,40,42,62,79,51,80,55,78,55,41,70,30,26,30,24,29,33,32,45,34,43,44,88,28,52,61,83,90,65,64,84,75,50,73,69,50,33,38,74,68,69,77,42,79,86,79,69,84,77,82,87,73,76,77,93,83,90,132

Mean predicted aligned error: 15.46 Å

Sequence (445 aa):
MTATVYTLAKGAASLSLVTHPYYMAGDLPIGSSGRSTELLYGDDGPMVGYVNERGERRLPLAVAVRGTTGQGLETSLNSLLALLPHEGETATLTIQRSNGTMSGTLTIIGYEQLECVYGLARDLGSEAVLSVELICDPHLLTATETLYAPATDYLLLPDVASLNGMIGLAAAPVDLALGSATDGIKNLWAGVYPEWPPDTSLFFHEMTGKTWTGGAAAADALGWPDGAGNTLWSDTSDALVTTSIDTADVLPGEYLVLARCKSATVHGDVYCGASAVLAEMLTAHVEATTLEWHALGVVSLPTQAVRGAATAPLYIGIKSLATGTMYINAVALVPTTWGMCGWVGGASHAHALVWEDGIVYADDVASLAKSLGHQLRTLGGSLIVVGGAAASVAPTFQVTLGASYVPRWEQLPSASGLPTIASLVAAGLATTVAPEDDTGPDEYL

Foldseek 3Di:
DFDKWKWKFFDPAIDTQVDPQKRWPDDKCPAQQDWDFDFDQDPVGTDRPDTCLWDWDKIKTKMKGFAPALVRSVVRVVSVVVRFADQPGKMWIWIADNVRPWIWIWIFNHKDDWDKPNPCPSVPHGIIMTIIITTITNFTWTPKDWPADLVPFKDWPQDKDWQQVDFFDWWWFKKKKKFDPPFFFQKKKKAFDFAPPDDVCLFKFWPFPFDKDDADFDDDPVPADDDDTFGWGKDQAQDKMKTWDFNQPPPWAKWFKKWFKAKQPDKWKKWKAQDPPRVRTQIDIHPHRAGFIDTSGMDTPLSDPDDPDPTRIIMIIIGDPHSIIMTTTMMGIHGAGQKMFMDGQVVDGARMWIADPQWIDGPPDPPDRDGPHDRNIHPIHMMRMHTDGPPDNHPIDMIRMIMMTIYGPSTGPPPPDRDDPVNCCVVVVDPDDDPDPPPDDDDDD

Radius of gyration: 28.52 Å; Cα contacts (8 Å, |Δi|>4): 1086; chains: 1; bounding box: 66×70×86 Å